Protein AF-0000000085183386 (afdb_homodimer)

Radius of gyration: 27.74 Å; Cα contacts (8 Å, |Δi|>4): 1658; chains: 2; bounding box: 44×80×67 Å

Nearest PDB structures (foldseek):
  2qcv-assembly1_A  TM=9.409E-01  e=1.076E-29  Halalkalibacterium halodurans C-125
  2v78-assembly1_A  TM=8.810E-01  e=8.610E-26  Saccharolobus solfataricus
  3ljs-assembly2_B  TM=8.536E-01  e=3.092E-22  Xylella fastidiosa Temecula1
  1vm7-assembly1_B  TM=7.929E-01  e=1.536E-21  Thermotoga maritima MSB8
  3ljs-assembly2_A  TM=7.536E-01  e=2.976E-19  Xylella fastidiosa Temecula1

Secondary structure (DSSP, 8-state):
---GGGGGG-EEEEES--EEEEEESSTT--GGG-SEEEEEEE-HHHHHHHHHHHTT-EEEEEEEEESSHHHHHHHHHHHHHT-EEEEEEEE-TT-B-EEEEE-S-STT--EEEE-TTBGGGG--HHHHHTS--TT-SEEEEEGGGGSSTTHHHHHHHHHHHHHHTTPPEEEE----GGG-S-HHHHHHHHHHHHHH-SEEEEEHHHHHHHHTSGGGHHHHHHHHHHTT-SEEEEE-GGG-EEEEETTEEEEE-------S-STTHHHHHHHHHHHHHHTT--HHHHHHHHHHHHHHHTTSSSSGGGPPPHHHHHHHHHH--S--/---GGGGGG-EEEEES--EEEEEESSTT--GGG-SEEEEEEE-HHHHHHHHHHHTT-EEEEEEEEESSHHHHHHHHHHHHHT-EEEEEEEE-TT-B-EEEEE-S-STT--EEEE-TTBGGGG--HHHHHTS--TT-SEEEEEGGGGSSTTHHHHHHHHHHHHHHTTPPEEEE----GGG-S-HHHHHHHHHHHHHH-SEEEEEHHHHHHHHTSGGGHHHHHHHHHHTT-SEEEEE-GGG-EEEEETTEEEEE-------S-STTHHHHHHHHHHHHHHTT--HHHHHHHHHHHHHHHTTSSSSGGGPPPHHHHHHHHHH--S--

Foldseek 3Di:
DQDLLLLLLQEEEEEWAKFKEWEAPPAPDDPVPGPDIDIAIDTLRLLLQLLSLLAPGAYEYAFEAAPDPRSVVRVVRCVVSRYHDVLYYHDYDPAHGKYKYWHQADVVTDIDIDDVNHRRQVRALVSLVPDDLQSGSAYEYELLLCQHPPSVVNVVSNLVVNVVNSHAYAYEDNDDCVSHPDLVVSLVSSLVSLLSGQEYEDELCSLCSVVVHSVCSVVSQQVSQVSPHAWYWYQHPQQATWIQGPVGIDGAGAADADFRAQPQLSSLLSSQLSSCVSNVDPNVVSNHLSRLQSRQQRRDPDHSVSGHHSVRSVVSCVVPVGHD/DQDLLLLLLLEEEEEWAKFKEWEAPPAPDDPVPGPDIDIAIDTLRLLLQLLSVLAPGAYEYAFEAAPDPRSVVRVVRCVVSRYHDPLYYHDYDPAHGKYKYWHQADVVTDIDIDDVNHRRQVRALVSLVPDDLQSGSAYEYELLLCQHPPSVVNVVSNLVVNVVNSHAYAYEDNDDCVSHPDLVVSLVSSLVSLLSGQEYEDELCSLCSVVVHSVCSVVSQQVSQVSPHAWYWYQHPQQATWIQGPVGIDGAGAADADFRAQPQLSSNLSSQLSSCVSNVDPNVVSNHLSRLQSRQQRRDPDHSVSGHHSVVSVVSCVVPVGHD

Sequence (648 aa):
MTDLTRLAGKSFLIVGRAGMDLYPDPPGSRTEEARAMTVCLGGSSANIGVALVKQGCTAALVTRVADDAIGRYCLNELDRYGIDRSHVTPLGGEARNSLAIVETRIEDHQSVIYRNGAADFGMTVADVEGVDYAPYSALISTGTVFAAEPSRSAAFRAFDLARNAGLPLIFDIDYRPYSWPSAEVAAKVYSRAGAMCDIIVGNDVEFGFMAGDYDKGLDKARELVAGGARIAVYKMGEKGAVTITPDGEFQTGIYPTQALKPTGAGDSFMGGFIAALAEGRPVRDAVLRGSASAAMVVARVGCAPAMPTTGELDAFLAERPDPDMTDLTRLAGKSFLIVGRAGMDLYPDPPGSRTEEARAMTVCLGGSSANIGVALVKQGCTAALVTRVADDAIGRYCLNELDRYGIDRSHVTPLGGEARNSLAIVETRIEDHQSVIYRNGAADFGMTVADVEGVDYAPYSALISTGTVFAAEPSRSAAFRAFDLARNAGLPLIFDIDYRPYSWPSAEVAAKVYSRAGAMCDIIVGNDVEFGFMAGDYDKGLDKARELVAGGARIAVYKMGEKGAVTITPDGEFQTGIYPTQALKPTGAGDSFMGGFIAALAEGRPVRDAVLRGSASAAMVVARVGCAPAMPTTGELDAFLAERPDPD

Solvent-accessible surface area (backbone atoms only — not comparable to full-atom values): 30836 Å² total; per-residue (Å²): 129,84,54,70,73,44,28,55,67,38,23,36,37,30,36,33,37,56,17,44,29,32,25,25,46,61,77,60,34,52,62,43,71,42,51,27,29,38,43,45,57,23,38,64,37,42,27,24,38,38,16,24,31,41,47,74,32,44,28,31,41,40,32,24,28,9,64,47,53,64,23,46,21,39,52,48,47,32,54,73,60,61,34,43,53,88,52,47,42,69,35,67,84,87,33,36,45,33,35,33,47,36,35,37,29,64,81,87,55,52,71,49,71,48,51,74,63,21,15,37,37,64,25,35,51,68,62,49,67,69,56,79,58,69,82,39,18,28,39,37,36,40,38,63,39,55,44,36,78,46,10,25,61,12,50,54,49,38,51,52,53,31,47,74,58,63,26,35,33,32,36,36,46,63,78,56,74,90,57,40,96,41,71,67,58,46,22,56,52,50,40,54,54,53,64,69,19,34,32,40,40,37,38,44,64,51,30,0,44,45,52,76,32,65,89,37,10,68,58,38,46,50,46,37,30,74,69,64,16,54,35,24,40,41,28,50,70,90,73,11,32,42,38,36,36,83,90,46,69,52,75,45,46,35,46,89,61,76,63,31,21,80,57,44,26,68,29,25,19,50,12,32,21,52,44,30,45,22,71,66,45,56,70,69,57,10,50,50,42,5,36,45,34,16,34,50,15,11,48,37,73,59,42,40,82,24,45,53,36,52,68,58,49,52,54,52,42,70,76,45,80,66,56,94,130,82,53,70,72,45,29,55,68,38,24,34,39,30,37,34,38,56,16,42,28,32,25,26,45,62,78,59,34,50,60,44,69,43,50,27,27,40,42,45,56,22,36,64,36,43,27,25,40,39,18,23,30,42,49,74,33,45,27,32,41,39,31,24,30,10,64,49,52,65,23,48,21,39,52,48,47,32,55,72,58,60,35,43,53,89,51,49,41,70,34,66,83,89,33,36,44,33,37,32,45,36,35,37,29,64,82,86,56,51,73,50,72,48,52,74,62,21,14,36,36,65,24,37,52,66,64,46,67,69,54,78,57,70,82,38,18,28,41,37,36,41,38,62,39,56,44,37,78,47,10,25,62,13,51,55,49,37,51,52,54,32,48,74,58,64,27,36,32,33,36,37,45,62,78,55,74,91,56,39,94,40,70,67,59,47,22,53,51,49,39,54,54,52,65,69,20,33,33,40,41,37,38,45,64,50,31,0,44,46,52,76,33,64,88,38,10,68,59,38,45,51,46,37,30,74,67,65,17,54,36,25,39,42,29,50,71,91,72,12,31,42,36,37,36,83,89,46,68,52,75,46,45,32,45,90,62,75,63,31,22,80,56,42,25,68,29,26,20,49,11,33,22,52,44,31,46,22,71,66,45,56,68,69,58,9,51,50,41,5,37,45,34,16,35,50,16,12,48,38,73,59,41,39,81,24,45,51,36,52,67,56,49,52,53,52,42,70,76,45,80,66,57,94

Structure (mmCIF, N/CA/C/O backbone):
data_AF-0000000085183386-model_v1
#
loop_
_entity.id
_entity.type
_entity.pdbx_description
1 polymer 5-dehydro-2-deoxygluconokinase
#
loop_
_atom_site.group_PDB
_atom_site.id
_atom_site.type_symbol
_atom_site.label_atom_id
_atom_site.label_alt_id
_atom_site.label_comp_id
_atom_site.label_asym_id
_atom_site.label_entity_id
_atom_site.label_seq_id
_atom_site.pdbx_PDB_ins_code
_atom_site.Cartn_x
_atom_site.Cartn_y
_atom_site.Cartn_z
_atom_site.occupancy
_atom_site.B_iso_or_equiv
_atom_site.auth_seq_id
_atom_site.auth_comp_id
_atom_site.auth_asym_id
_atom_site.auth_atom_id
_atom_site.pdbx_PDB_model_num
ATOM 1 N N . MET A 1 1 ? 7.754 42.312 8.43 1 58.97 1 MET A N 1
ATOM 2 C CA . MET A 1 1 ? 7.348 41.25 9.336 1 58.97 1 MET A CA 1
ATOM 3 C C . MET A 1 1 ? 5.949 40.75 8.992 1 58.97 1 MET A C 1
ATOM 5 O O . MET A 1 1 ? 5.051 41.531 8.719 1 58.97 1 MET A O 1
ATOM 9 N N . THR A 1 2 ? 5.883 39.375 8.727 1 74.75 2 THR A N 1
ATOM 10 C CA . THR A 1 2 ? 4.605 38.844 8.258 1 74.75 2 THR A CA 1
ATOM 11 C C . THR A 1 2 ? 3.502 39.094 9.273 1 74.75 2 THR A C 1
ATOM 13 O O . THR A 1 2 ? 3.729 39 10.484 1 74.75 2 THR A O 1
ATOM 16 N N . ASP A 1 3 ? 2.422 39.625 8.906 1 86.5 3 ASP A N 1
ATOM 17 C CA . ASP A 1 3 ? 1.231 39.938 9.68 1 86.5 3 ASP A CA 1
ATOM 18 C C . ASP A 1 3 ? 0.386 38.688 9.945 1 86.5 3 ASP A C 1
ATOM 20 O O . ASP A 1 3 ? -0.281 38.188 9.047 1 86.5 3 ASP A O 1
ATOM 24 N N . LEU A 1 4 ? 0.362 38.25 11.195 1 95.31 4 LEU A N 1
ATOM 25 C CA . LEU A 1 4 ? -0.398 37.031 11.531 1 95.31 4 LEU A CA 1
ATOM 26 C C . LEU A 1 4 ? -1.881 37.375 11.68 1 95.31 4 LEU A C 1
ATOM 28 O O . LEU A 1 4 ? -2.709 36.469 11.781 1 95.31 4 LEU A O 1
ATOM 32 N N . THR A 1 5 ? -2.23 38.656 11.648 1 94.88 5 THR A N 1
ATOM 33 C CA . THR A 1 5 ? -3.635 39.062 11.727 1 94.88 5 THR A CA 1
ATOM 34 C C . THR A 1 5 ? -4.414 38.5 10.539 1 94.88 5 THR A C 1
ATOM 36 O O . THR A 1 5 ? -5.637 38.375 10.602 1 94.88 5 THR A O 1
ATOM 39 N N . ARG A 1 6 ? -3.684 38.219 9.461 1 97.06 6 ARG A N 1
ATOM 40 C CA . ARG A 1 6 ? -4.309 37.688 8.258 1 97.06 6 ARG A CA 1
ATOM 41 C C . ARG A 1 6 ? -4.949 36.344 8.539 1 97.06 6 ARG A C 1
ATOM 43 O O . ARG A 1 6 ? -5.863 35.906 7.828 1 97.06 6 ARG A O 1
ATOM 50 N N . LEU A 1 7 ? -4.531 35.656 9.578 1 98.38 7 LEU A N 1
ATOM 51 C CA . LEU A 1 7 ? -5.078 34.344 9.93 1 98.38 7 LEU A CA 1
ATOM 52 C C . LEU A 1 7 ? -6.57 34.438 10.234 1 98.38 7 LEU A C 1
ATOM 54 O O . LEU A 1 7 ? -7.293 33.438 10.141 1 98.38 7 LEU A O 1
ATOM 58 N N . ALA A 1 8 ? -7.023 35.594 10.578 1 98.19 8 ALA A N 1
ATOM 59 C CA . ALA A 1 8 ? -8.406 35.812 10.992 1 98.19 8 ALA A CA 1
ATOM 60 C C . ALA A 1 8 ? -9.375 35.5 9.852 1 98.19 8 ALA A C 1
ATOM 62 O O . ALA A 1 8 ? -10.57 35.312 10.078 1 98.19 8 ALA A O 1
ATOM 63 N N . GLY A 1 9 ? -8.836 35.438 8.578 1 98.19 9 GLY A N 1
ATOM 64 C CA . GLY A 1 9 ? -9.656 35.062 7.434 1 98.19 9 GLY A CA 1
ATOM 65 C C . GLY A 1 9 ? -10.078 33.625 7.438 1 98.19 9 GLY A C 1
ATOM 66 O O . GLY A 1 9 ? -11.023 33.25 6.742 1 98.19 9 GLY A O 1
ATOM 67 N N . LYS A 1 10 ? -9.406 32.75 8.148 1 98.69 10 LYS A N 1
ATOM 68 C CA . LYS A 1 10 ? -9.758 31.375 8.438 1 98.69 10 LYS A CA 1
ATOM 69 C C . LYS A 1 10 ? -9.828 30.547 7.16 1 98.69 10 LYS A C 1
ATOM 71 O O . LYS A 1 10 ? -10.641 29.625 7.051 1 98.69 10 LYS A O 1
ATOM 76 N N . SER A 1 11 ? -9.094 30.922 6.141 1 98.75 11 SER A N 1
ATOM 77 C CA . SER A 1 11 ? -8.984 30.172 4.887 1 98.75 11 SER A CA 1
ATOM 78 C C . SER A 1 11 ? -7.543 29.781 4.605 1 98.75 11 SER A C 1
ATOM 80 O O . SER A 1 11 ? -6.688 30.625 4.383 1 98.75 11 SER A O 1
ATOM 82 N N . PHE A 1 12 ? -7.309 28.5 4.582 1 98.94 12 PHE A N 1
ATOM 83 C CA . PHE A 1 12 ? -5.918 28.062 4.582 1 98.94 12 PHE A CA 1
ATOM 84 C C . PHE A 1 12 ? -5.609 27.234 3.346 1 98.94 12 PHE A C 1
ATOM 86 O O . PHE A 1 12 ? -6.398 26.359 2.961 1 98.94 12 PHE A O 1
ATOM 93 N N . LEU A 1 13 ? -4.523 27.531 2.688 1 98.88 13 LEU A N 1
ATOM 94 C CA . LEU A 1 13 ? -3.949 26.703 1.625 1 98.88 13 LEU A CA 1
ATOM 95 C C . LEU A 1 13 ? -2.908 25.734 2.184 1 98.88 13 LEU A C 1
ATOM 97 O O . LEU A 1 13 ? -1.996 26.156 2.904 1 98.88 13 LEU A O 1
ATOM 101 N N . ILE A 1 14 ? -3.121 24.516 1.926 1 98.88 14 ILE A N 1
ATOM 102 C CA . ILE A 1 14 ? -2.225 23.5 2.463 1 98.88 14 ILE A CA 1
ATOM 103 C C . ILE A 1 14 ? -1.514 22.781 1.316 1 98.88 14 ILE A C 1
ATOM 105 O O . ILE A 1 14 ? -2.146 22.391 0.331 1 98.88 14 ILE A O 1
ATOM 109 N N . VAL A 1 15 ? -0.172 22.609 1.403 1 98.56 15 VAL A N 1
ATOM 110 C CA . VAL A 1 15 ? 0.639 21.875 0.429 1 98.56 15 VAL A CA 1
ATOM 111 C C . VAL A 1 15 ? 1.117 20.562 1.031 1 98.56 15 VAL A C 1
ATOM 113 O O . VAL A 1 15 ? 1.728 20.547 2.104 1 98.56 15 VAL A O 1
ATOM 116 N N . GLY A 1 16 ? 0.79 19.531 0.306 1 96.75 16 GLY A N 1
ATOM 117 C CA . GLY A 1 16 ? 1.346 18.297 0.814 1 96.75 16 GLY A CA 1
ATOM 118 C C . GLY A 1 16 ? 0.493 17.078 0.487 1 96.75 16 GLY A C 1
ATOM 119 O O . GLY A 1 16 ? -0.231 17.078 -0.51 1 96.75 16 GLY A O 1
ATOM 120 N N . ARG A 1 17 ? 0.601 16.031 1.237 1 96 17 ARG A N 1
ATOM 121 C CA . ARG A 1 17 ? 0.151 14.711 0.804 1 96 17 ARG A CA 1
ATOM 122 C C . ARG A 1 17 ? -1.237 14.398 1.353 1 96 17 ARG A C 1
ATOM 124 O O . ARG A 1 17 ? -1.577 14.805 2.465 1 96 17 ARG A O 1
ATOM 131 N N . ALA A 1 18 ? -2.049 13.773 0.562 1 98 18 ALA A N 1
ATOM 132 C CA . ALA A 1 18 ? -3.225 12.984 0.919 1 98 18 ALA A CA 1
ATOM 133 C C . ALA A 1 18 ? -3.021 11.508 0.579 1 98 18 ALA A C 1
ATOM 135 O O . ALA A 1 18 ? -2.375 11.18 -0.418 1 98 18 ALA A O 1
ATOM 136 N N . GLY A 1 19 ? -3.441 10.719 1.413 1 98.12 19 GLY A N 1
ATOM 137 C CA . GLY A 1 19 ? -3.283 9.297 1.179 1 98.12 19 GLY A CA 1
ATOM 138 C C . GLY A 1 19 ? -4.395 8.461 1.79 1 98.12 19 GLY A C 1
ATOM 139 O O . GLY A 1 19 ? -5.461 8.984 2.113 1 98.12 19 GLY A O 1
ATOM 140 N N . MET A 1 20 ? -4.238 7.207 1.787 1 98.62 20 MET A N 1
ATOM 141 C CA . MET A 1 20 ? -5.16 6.238 2.367 1 98.62 20 MET A CA 1
ATOM 142 C C . MET A 1 20 ? -4.539 5.547 3.576 1 98.62 20 MET A C 1
ATOM 144 O O . MET A 1 20 ? -3.424 5.027 3.494 1 98.62 20 MET A O 1
ATOM 148 N N . ASP A 1 21 ? -5.176 5.641 4.664 1 98.5 21 ASP A N 1
ATOM 149 C CA . ASP A 1 21 ? -4.73 4.973 5.887 1 98.5 21 ASP A CA 1
ATOM 150 C C . ASP A 1 21 ? -5.594 3.752 6.191 1 98.5 21 ASP A C 1
ATOM 152 O O . ASP A 1 21 ? -6.82 3.812 6.105 1 98.5 21 ASP A O 1
ATOM 156 N N . LEU A 1 22 ? -4.93 2.684 6.508 1 98.81 22 LEU A N 1
ATOM 157 C CA . LEU A 1 22 ? -5.594 1.452 6.918 1 98.81 22 LEU A CA 1
ATOM 158 C C . LEU A 1 22 ? -5.18 1.05 8.328 1 98.81 22 LEU A C 1
ATOM 160 O O . LEU A 1 22 ? -4.004 1.154 8.688 1 98.81 22 LEU A O 1
ATOM 164 N N . TYR A 1 23 ? -6.133 0.645 9.117 1 98.44 23 TYR A N 1
ATOM 165 C CA . TYR A 1 23 ? -5.918 0.219 10.492 1 98.44 23 TYR A CA 1
ATOM 166 C C . TYR A 1 23 ? -6.465 -1.186 10.727 1 98.44 23 TYR A C 1
ATOM 168 O O . TYR A 1 23 ? -7.652 -1.438 10.516 1 98.44 23 TYR A O 1
ATOM 176 N N . PRO A 1 24 ? -5.559 -2.096 11.188 1 98.5 24 PRO A N 1
ATOM 177 C CA . PRO A 1 24 ? -6.121 -3.402 11.539 1 98.5 24 PRO A CA 1
ATOM 178 C C . PRO A 1 24 ? -7.34 -3.293 12.453 1 98.5 24 PRO A C 1
ATOM 180 O O . PRO A 1 24 ? -7.363 -2.457 13.359 1 98.5 24 PRO A O 1
ATOM 183 N N . ASP A 1 25 ? -8.312 -4.051 12.203 1 97.94 25 ASP A N 1
ATOM 184 C CA . ASP A 1 25 ? -9.57 -4.055 12.938 1 97.94 25 ASP A CA 1
ATOM 185 C C . ASP A 1 25 ? -9.836 -5.418 13.578 1 97.94 25 ASP A C 1
ATOM 187 O O . ASP A 1 25 ? -9.656 -6.453 12.93 1 97.94 25 ASP A O 1
ATOM 191 N N . PRO A 1 26 ? -10.312 -5.566 14.844 1 97.06 26 PRO A N 1
ATOM 192 C CA . PRO A 1 26 ? -10.633 -4.461 15.75 1 97.06 26 PRO A CA 1
ATOM 193 C C . PRO A 1 26 ? -9.398 -3.721 16.25 1 97.06 26 PRO A C 1
ATOM 195 O O . PRO A 1 26 ? -8.273 -4.223 16.109 1 97.06 26 PRO A O 1
ATOM 198 N N . PRO A 1 27 ? -9.617 -2.42 16.766 1 95.81 27 PRO A N 1
ATOM 199 C CA . PRO A 1 27 ? -8.492 -1.729 17.391 1 95.81 27 PRO A CA 1
ATOM 200 C C . PRO A 1 27 ? -7.719 -2.617 18.359 1 95.81 27 PRO A C 1
ATOM 202 O O . PRO A 1 27 ? -8.32 -3.416 19.078 1 95.81 27 PRO A O 1
ATOM 205 N N . GLY A 1 28 ? -6.438 -2.432 18.391 1 96.06 28 GLY A N 1
ATOM 206 C CA . GLY A 1 28 ? -5.598 -3.279 19.219 1 96.06 28 GLY A CA 1
ATOM 207 C C . GLY A 1 28 ? -4.988 -4.441 18.453 1 96.06 28 GLY A C 1
ATOM 208 O O . GLY A 1 28 ? -4.043 -5.074 18.938 1 96.06 28 GLY A O 1
ATOM 209 N N . SER A 1 29 ? -5.438 -4.766 17.266 1 96.88 29 SER A N 1
ATOM 210 C CA . SER A 1 29 ? -4.93 -5.859 16.438 1 96.88 29 SER A CA 1
ATOM 211 C C . SER A 1 29 ? -3.57 -5.52 15.836 1 96.88 29 SER A C 1
ATOM 213 O O . SER A 1 29 ? -3.314 -4.363 15.484 1 96.88 29 SER A O 1
ATOM 215 N N . ARG A 1 30 ? -2.725 -6.582 15.766 1 98.06 30 ARG A N 1
ATOM 216 C CA . ARG A 1 30 ? -1.434 -6.445 15.102 1 98.06 30 ARG A CA 1
ATOM 217 C C . ARG A 1 30 ? -1.578 -6.598 13.594 1 98.06 30 ARG A C 1
ATOM 219 O O . ARG A 1 30 ? -2.373 -7.414 13.117 1 98.06 30 ARG A O 1
ATOM 226 N N . THR A 1 31 ? -0.789 -5.828 12.844 1 98.62 31 THR A N 1
ATOM 227 C CA . THR A 1 31 ? -0.767 -5.941 11.391 1 98.62 31 THR A CA 1
ATOM 228 C C . THR A 1 31 ? -0.44 -7.367 10.961 1 98.62 31 THR A C 1
ATOM 230 O O . THR A 1 31 ? -1.062 -7.902 10.039 1 98.62 31 THR A O 1
ATOM 233 N N . GLU A 1 32 ? 0.486 -8.039 11.617 1 98.38 32 GLU A N 1
ATOM 234 C CA . GLU A 1 32 ? 0.98 -9.344 11.211 1 98.38 32 GLU A CA 1
ATOM 235 C C . GLU A 1 32 ? -0.082 -10.422 11.406 1 98.38 32 GLU A C 1
ATOM 237 O O . GLU A 1 32 ? 0.093 -11.562 10.969 1 98.38 32 GLU A O 1
ATOM 242 N N . GLU A 1 33 ? -1.251 -10.062 11.992 1 97.94 33 GLU A N 1
ATOM 243 C CA . GLU A 1 33 ? -2.346 -11 12.227 1 97.94 33 GLU A CA 1
ATOM 244 C C . GLU A 1 33 ? -3.65 -10.484 11.633 1 97.94 33 GLU A C 1
ATOM 246 O O . GLU A 1 33 ? -4.719 -11.047 11.883 1 97.94 33 GLU A O 1
ATOM 251 N N . ALA A 1 34 ? -3.633 -9.453 10.898 1 98.25 34 ALA A N 1
ATOM 252 C CA . ALA A 1 34 ? -4.82 -8.711 10.484 1 98.25 34 ALA A CA 1
ATOM 253 C C . ALA A 1 34 ? -5.695 -9.555 9.562 1 98.25 34 ALA A C 1
ATOM 255 O O . ALA A 1 34 ? -5.188 -10.266 8.695 1 98.25 34 ALA A O 1
ATOM 256 N N . ARG A 1 35 ? -7.012 -9.508 9.734 1 98.12 35 ARG A N 1
ATOM 257 C CA . ARG A 1 35 ? -8 -10.133 8.859 1 98.12 35 ARG A CA 1
ATOM 258 C C . ARG A 1 35 ? -8.922 -9.094 8.242 1 98.12 35 ARG A C 1
ATOM 260 O O . ARG A 1 35 ? -9.578 -9.352 7.23 1 98.12 35 ARG A O 1
ATOM 267 N N . ALA A 1 36 ? -9 -7.992 8.891 1 98.5 36 ALA A N 1
ATOM 268 C CA . ALA A 1 36 ? -9.812 -6.859 8.453 1 98.5 36 ALA A CA 1
ATOM 269 C C . ALA A 1 36 ? -9.125 -5.535 8.781 1 98.5 36 ALA A C 1
ATOM 271 O O . ALA A 1 36 ? -8.281 -5.473 9.68 1 98.5 36 ALA A O 1
ATOM 272 N N . MET A 1 37 ? -9.492 -4.523 8.039 1 98.5 37 MET A N 1
ATOM 273 C CA . MET A 1 37 ? -8.961 -3.186 8.266 1 98.5 37 MET A CA 1
ATOM 274 C C . MET A 1 37 ? -10.062 -2.135 8.18 1 98.5 37 MET A C 1
ATOM 276 O O . MET A 1 37 ? -11.008 -2.287 7.402 1 98.5 37 MET A O 1
ATOM 280 N N . THR A 1 38 ? -9.922 -1.043 8.945 1 98.38 38 THR A N 1
ATOM 281 C CA . THR A 1 38 ? -10.672 0.192 8.742 1 98.38 38 THR A CA 1
ATOM 282 C C . THR A 1 38 ? -9.906 1.143 7.828 1 98.38 38 THR A C 1
ATOM 284 O O . THR A 1 38 ? -8.68 1.251 7.914 1 98.38 38 THR A O 1
ATOM 287 N N . VAL A 1 39 ? -10.664 1.824 6.953 1 98.62 39 VAL A N 1
ATOM 288 C CA . VAL A 1 39 ? -10.039 2.693 5.961 1 98.62 39 VAL A CA 1
ATOM 289 C C . VAL A 1 39 ? -10.445 4.145 6.219 1 98.62 39 VAL A C 1
ATOM 291 O O . VAL A 1 39 ? -11.609 4.434 6.492 1 98.62 39 VAL A O 1
ATOM 294 N N . CYS A 1 40 ? -9.492 5.035 6.16 1 98.38 40 CYS A N 1
ATOM 295 C CA . CYS A 1 40 ? -9.812 6.457 6.25 1 98.38 40 CYS A CA 1
ATOM 296 C C . CYS A 1 40 ? -8.797 7.289 5.473 1 98.38 40 CYS A C 1
ATOM 298 O O . CYS A 1 40 ? -7.824 6.754 4.945 1 98.38 40 CYS A O 1
ATOM 300 N N . LEU A 1 41 ? -9.133 8.539 5.328 1 98.62 41 LEU A N 1
ATOM 301 C CA . LEU A 1 41 ? -8.219 9.5 4.727 1 98.62 41 LEU A CA 1
ATOM 302 C C . LEU A 1 41 ? -6.949 9.641 5.562 1 98.62 41 LEU A C 1
ATOM 304 O O . LEU A 1 41 ? -7.008 9.625 6.793 1 98.62 41 LEU A O 1
ATOM 308 N N . GLY A 1 42 ? -5.824 9.688 4.855 1 97.81 42 GLY A N 1
ATOM 309 C CA . GLY A 1 42 ? -4.555 9.93 5.523 1 97.81 42 GLY A CA 1
ATOM 310 C C . GLY A 1 42 ? -3.725 11.008 4.863 1 97.81 42 GLY A C 1
ATOM 311 O O . GLY A 1 42 ? -4.207 11.711 3.971 1 97.81 42 GLY A O 1
ATOM 312 N N . GLY A 1 43 ? -2.416 11.062 5.328 1 96.5 43 GLY A N 1
ATOM 313 C CA . GLY A 1 43 ? -1.545 12.148 4.906 1 96.5 43 GLY A CA 1
ATOM 314 C C . GLY A 1 43 ? -1.586 13.344 5.84 1 96.5 43 GLY A C 1
ATOM 315 O O . GLY A 1 43 ? -2.658 13.875 6.129 1 96.5 43 GLY A O 1
ATOM 316 N N . SER A 1 44 ? -0.424 13.75 6.195 1 96.62 44 SER A N 1
ATOM 317 C CA . SER A 1 44 ? -0.335 14.805 7.199 1 96.62 44 SER A CA 1
ATOM 318 C C . SER A 1 44 ? -1.073 16.062 6.75 1 96.62 44 SER A C 1
ATOM 320 O O . SER A 1 44 ? -1.844 16.641 7.516 1 96.62 44 SER A O 1
ATOM 322 N N . SER A 1 45 ? -0.895 16.484 5.523 1 98.31 45 SER A N 1
ATOM 323 C CA . SER A 1 45 ? -1.517 17.703 5.023 1 98.31 45 SER A CA 1
ATOM 324 C C . SER A 1 45 ? -3.033 17.578 4.961 1 98.31 45 SER A C 1
ATOM 326 O O . SER A 1 45 ? -3.762 18.5 5.328 1 98.31 45 SER A O 1
ATOM 328 N N . ALA A 1 46 ? -3.479 16.438 4.477 1 98.62 46 ALA A N 1
ATOM 329 C CA . ALA A 1 46 ? -4.918 16.203 4.449 1 98.62 46 ALA A CA 1
ATOM 330 C C . ALA A 1 46 ? -5.496 16.156 5.859 1 98.62 46 ALA A C 1
ATOM 332 O O . ALA A 1 46 ? -6.574 16.703 6.113 1 98.62 46 ALA A O 1
ATOM 333 N N . ASN A 1 47 ? -4.832 15.516 6.789 1 98.56 47 ASN A N 1
ATOM 334 C CA . ASN A 1 47 ? -5.254 15.469 8.18 1 98.56 47 ASN A CA 1
ATOM 335 C C . ASN A 1 47 ? -5.355 16.875 8.781 1 98.56 47 ASN A C 1
ATOM 337 O O . ASN A 1 47 ? -6.309 17.188 9.5 1 98.56 47 ASN A O 1
ATOM 341 N N . ILE A 1 48 ? -4.359 17.688 8.492 1 98.75 48 ILE A N 1
ATOM 342 C CA . ILE A 1 48 ? -4.379 19.062 8.969 1 98.75 48 ILE A CA 1
ATOM 343 C C . ILE A 1 48 ? -5.586 19.797 8.391 1 98.75 48 ILE A C 1
ATOM 345 O O . ILE A 1 48 ? -6.266 20.547 9.102 1 98.75 48 ILE A O 1
ATOM 349 N N . GLY A 1 49 ? -5.836 19.547 7.094 1 98.88 49 GLY A N 1
ATOM 350 C CA . GLY A 1 49 ? -7.023 20.125 6.48 1 98.88 49 GLY A CA 1
ATOM 351 C C . GLY A 1 49 ? -8.312 19.719 7.18 1 98.88 49 GLY A C 1
ATOM 352 O O . GLY A 1 49 ? -9.164 20.562 7.457 1 98.88 49 GLY A O 1
ATOM 353 N N . VAL A 1 50 ? -8.438 18.469 7.508 1 98.88 50 VAL A N 1
ATOM 354 C CA . VAL A 1 50 ? -9.617 17.969 8.195 1 98.88 50 VAL A CA 1
ATOM 355 C C . VAL A 1 50 ? -9.734 18.641 9.57 1 98.88 50 VAL A C 1
ATOM 357 O O . VAL A 1 50 ? -10.828 19.062 9.969 1 98.88 50 VAL A O 1
ATOM 360 N N . ALA A 1 51 ? -8.625 18.719 10.273 1 98.81 51 ALA A N 1
ATOM 361 C CA . ALA A 1 51 ? -8.617 19.344 11.594 1 98.81 51 ALA A CA 1
ATOM 362 C C . ALA A 1 51 ? -9.086 20.797 11.523 1 98.81 51 ALA A C 1
ATOM 364 O O . ALA A 1 51 ? -9.898 21.219 12.352 1 98.81 51 ALA A O 1
ATOM 365 N N . LEU A 1 52 ? -8.625 21.531 10.523 1 98.88 52 LEU A N 1
ATOM 366 C CA . LEU A 1 52 ? -8.984 22.938 10.352 1 98.88 52 LEU A CA 1
ATOM 367 C C . LEU A 1 52 ? -10.469 23.062 10.023 1 98.88 52 LEU A C 1
ATOM 369 O O . LEU A 1 52 ? -11.172 23.891 10.633 1 98.88 52 LEU A O 1
ATOM 373 N N . VAL A 1 53 ? -10.938 22.25 9.094 1 98.81 53 VAL A N 1
ATOM 374 C CA . VAL A 1 53 ? -12.328 22.328 8.656 1 98.81 53 VAL A CA 1
ATOM 375 C C . VAL A 1 53 ? -13.258 21.984 9.82 1 98.81 53 VAL A C 1
ATOM 377 O O . VAL A 1 53 ? -14.258 22.672 10.047 1 98.81 53 VAL A O 1
ATOM 380 N N . LYS A 1 54 ? -12.914 21 10.609 1 98.69 54 LYS A N 1
ATOM 381 C CA . LYS A 1 54 ? -13.742 20.594 11.742 1 98.69 54 LYS A CA 1
ATOM 382 C C . LYS A 1 54 ? -13.734 21.656 12.836 1 98.69 54 LYS A C 1
ATOM 384 O O . LYS A 1 54 ? -14.594 21.656 13.719 1 98.69 54 LYS A O 1
ATOM 389 N N . GLN A 1 55 ? -12.773 22.547 12.797 1 98.38 55 GLN A N 1
ATOM 390 C CA . GLN A 1 55 ? -12.688 23.641 13.758 1 98.38 55 GLN A CA 1
ATOM 391 C C . GLN A 1 55 ? -13.258 24.938 13.164 1 98.38 55 GLN A C 1
ATOM 393 O O . GLN A 1 55 ? -12.969 26.031 13.656 1 98.38 55 GLN A O 1
ATOM 398 N N . GLY A 1 56 ? -13.938 24.859 12.062 1 98 56 GLY A N 1
ATOM 399 C CA . GLY A 1 56 ? -14.703 25.984 11.547 1 98 56 GLY A CA 1
ATOM 400 C C . GLY A 1 56 ? -13.945 26.781 10.508 1 98 56 GLY A C 1
ATOM 401 O O . GLY A 1 56 ? -14.391 27.859 10.086 1 98 56 GLY A O 1
ATOM 402 N N . CYS A 1 57 ? -12.812 26.359 10.039 1 98.75 57 CYS A N 1
ATOM 403 C CA . CYS A 1 57 ? -12.039 27.016 8.984 1 98.75 57 CYS A CA 1
ATOM 404 C C . CYS A 1 57 ? -12.344 26.406 7.625 1 98.75 57 CYS A C 1
ATOM 406 O O . CYS A 1 57 ? -13.117 25.438 7.531 1 98.75 57 CYS A O 1
ATOM 408 N N . THR A 1 58 ? -11.859 27.062 6.594 1 98.81 58 THR A N 1
ATOM 409 C CA . THR A 1 58 ? -11.859 26.469 5.262 1 98.81 58 THR A CA 1
ATOM 410 C C . THR A 1 58 ? -10.438 26.109 4.828 1 98.81 58 THR A C 1
ATOM 412 O O . THR A 1 58 ? -9.469 26.719 5.293 1 98.81 58 THR A O 1
ATOM 415 N N . ALA A 1 59 ? -10.336 25.078 4.047 1 98.88 59 ALA A N 1
ATOM 416 C CA . ALA A 1 59 ? -9.016 24.625 3.613 1 98.88 59 ALA A CA 1
ATOM 417 C C . ALA A 1 59 ? -9.047 24.172 2.154 1 98.88 59 ALA A C 1
ATOM 419 O O . ALA A 1 59 ? -10.062 23.672 1.673 1 98.88 59 ALA A O 1
ATOM 420 N N . ALA A 1 60 ? -7.988 24.391 1.487 1 98.88 60 ALA A N 1
ATOM 421 C CA . ALA A 1 60 ? -7.711 23.859 0.158 1 98.88 60 ALA A CA 1
ATOM 422 C C . ALA A 1 60 ? -6.383 23.109 0.134 1 98.88 60 ALA A C 1
ATOM 424 O O . ALA A 1 60 ? -5.426 23.516 0.798 1 98.88 60 ALA A O 1
ATOM 425 N N . LEU A 1 61 ? -6.352 22.031 -0.629 1 98.88 61 LEU A N 1
ATOM 426 C CA . LEU A 1 61 ? -5.137 21.234 -0.732 1 98.88 61 LEU A CA 1
ATOM 427 C C . LEU A 1 61 ? -4.516 21.375 -2.119 1 98.88 61 LEU A C 1
ATOM 429 O O . LEU A 1 61 ? -5.227 21.344 -3.127 1 98.88 61 LEU A O 1
ATOM 433 N N . VAL A 1 62 ? -3.219 21.609 -2.15 1 98.75 62 VAL A N 1
ATOM 434 C CA . VAL A 1 62 ? -2.434 21.562 -3.381 1 98.75 62 VAL A CA 1
ATOM 435 C C . VAL A 1 62 ? -1.526 20.344 -3.373 1 98.75 62 VAL A C 1
ATOM 437 O O . VAL A 1 62 ? -0.639 20.219 -2.523 1 98.75 62 VAL A O 1
ATOM 440 N N . THR A 1 63 ? -1.771 19.469 -4.254 1 98.5 63 THR A N 1
ATOM 441 C CA . THR A 1 63 ? -0.971 18.25 -4.332 1 98.5 63 THR A CA 1
ATOM 442 C C . THR A 1 63 ? -1.317 17.453 -5.59 1 98.5 63 THR A C 1
ATOM 444 O O . THR A 1 63 ? -2.051 17.938 -6.453 1 98.5 63 THR A O 1
ATOM 447 N N . ARG A 1 64 ? -0.627 16.375 -5.809 1 98.56 64 ARG A N 1
ATOM 448 C CA . ARG A 1 64 ? -1.01 15.398 -6.824 1 98.56 64 ARG A CA 1
ATOM 449 C C . ARG A 1 64 ? -1.411 14.07 -6.188 1 98.56 64 ARG A C 1
ATOM 451 O O . ARG A 1 64 ? -0.871 13.688 -5.148 1 98.56 64 ARG A O 1
ATOM 458 N N . VAL A 1 65 ? -2.395 13.406 -6.766 1 98.69 65 VAL A N 1
ATOM 459 C CA . VAL A 1 65 ? -2.799 12.047 -6.406 1 98.69 65 VAL A CA 1
ATOM 460 C C . VAL A 1 65 ? -2.646 11.125 -7.617 1 98.69 65 VAL A C 1
ATOM 462 O O . VAL A 1 65 ? -2.529 11.594 -8.75 1 98.69 65 VAL A O 1
ATOM 465 N N . ALA A 1 66 ? -2.561 9.836 -7.359 1 98.06 66 ALA A N 1
ATOM 466 C CA . ALA A 1 66 ? -2.453 8.883 -8.461 1 98.06 66 ALA A CA 1
ATOM 467 C C . ALA A 1 66 ? -3.744 8.836 -9.273 1 98.06 66 ALA A C 1
ATOM 469 O O . ALA A 1 66 ? -4.836 8.984 -8.719 1 98.06 66 ALA A O 1
ATOM 470 N N . ASP A 1 67 ? -3.611 8.68 -10.578 1 97.69 67 ASP A N 1
ATOM 471 C CA . ASP A 1 67 ? -4.77 8.461 -11.438 1 97.69 67 ASP A CA 1
ATOM 472 C C . ASP A 1 67 ? -5.238 7.008 -11.375 1 97.69 67 ASP A C 1
ATOM 474 O O . ASP A 1 67 ? -5.168 6.277 -12.359 1 97.69 67 ASP A O 1
ATOM 478 N N . ASP A 1 68 ? -5.77 6.598 -10.289 1 97.31 68 ASP A N 1
ATOM 479 C CA . ASP A 1 68 ? -6.297 5.262 -10.023 1 97.31 68 ASP A CA 1
ATOM 480 C C . ASP A 1 68 ? -7.367 5.301 -8.938 1 97.31 68 ASP A C 1
ATOM 482 O O . ASP A 1 68 ? -7.809 6.375 -8.523 1 97.31 68 ASP A O 1
ATOM 486 N N . ALA A 1 69 ? -7.848 4.172 -8.5 1 98.31 69 ALA A N 1
ATOM 487 C CA . ALA A 1 69 ? -8.977 4.082 -7.578 1 98.31 69 ALA A CA 1
ATOM 488 C C . ALA A 1 69 ? -8.625 4.684 -6.223 1 98.31 69 ALA A C 1
ATOM 490 O O . ALA A 1 69 ? -9.492 5.227 -5.535 1 98.31 69 ALA A O 1
ATOM 491 N N . ILE A 1 70 ? -7.371 4.613 -5.797 1 98.69 70 ILE A N 1
ATOM 492 C CA . ILE A 1 70 ? -6.969 5.152 -4.5 1 98.69 70 ILE A CA 1
ATOM 493 C C . ILE A 1 70 ? -6.875 6.672 -4.582 1 98.69 70 ILE A C 1
ATOM 495 O O . ILE A 1 70 ? -7.234 7.375 -3.633 1 98.69 70 ILE A O 1
ATOM 499 N N . GLY A 1 71 ? -6.316 7.152 -5.727 1 98.69 71 GLY A N 1
ATOM 500 C CA . GLY A 1 71 ? -6.391 8.586 -5.938 1 98.69 71 GLY A CA 1
ATOM 501 C C . GLY A 1 71 ? -7.809 9.125 -5.859 1 98.69 71 GLY A C 1
ATOM 502 O O . GLY A 1 71 ? -8.055 10.141 -5.203 1 98.69 71 GLY A O 1
ATOM 503 N N . ARG A 1 72 ? -8.75 8.461 -6.516 1 98.69 72 ARG A N 1
ATOM 504 C CA . ARG A 1 72 ? -10.148 8.875 -6.48 1 98.69 72 ARG A CA 1
ATOM 505 C C . ARG A 1 72 ? -10.719 8.758 -5.074 1 98.69 72 ARG A C 1
ATOM 507 O O . ARG A 1 72 ? -11.547 9.57 -4.664 1 98.69 72 ARG A O 1
ATOM 514 N N . TYR A 1 73 ? -10.289 7.727 -4.352 1 98.88 73 TYR A N 1
ATOM 515 C CA . TYR A 1 73 ? -10.672 7.637 -2.949 1 98.88 73 TYR A CA 1
ATOM 516 C C . TYR A 1 73 ? -10.297 8.906 -2.195 1 98.88 73 TYR A C 1
ATOM 518 O O . TYR A 1 73 ? -11.117 9.461 -1.459 1 98.88 73 TYR A O 1
ATOM 526 N N . CYS A 1 74 ? -9.07 9.359 -2.334 1 98.88 74 CYS A N 1
ATOM 527 C CA . CYS A 1 74 ? -8.602 10.555 -1.65 1 98.88 74 CYS A CA 1
ATOM 528 C C . CYS A 1 74 ? -9.438 11.766 -2.035 1 98.88 74 CYS A C 1
ATOM 530 O O . CYS A 1 74 ? -9.812 12.562 -1.175 1 98.88 74 CYS A O 1
ATOM 532 N N . LEU A 1 75 ? -9.711 11.875 -3.318 1 98.81 75 LEU A N 1
ATOM 533 C CA . LEU A 1 75 ? -10.531 12.992 -3.777 1 98.81 75 LEU A CA 1
ATOM 534 C C . LEU A 1 75 ? -11.914 12.953 -3.139 1 98.81 75 LEU A C 1
ATOM 536 O O . LEU A 1 75 ? -12.422 13.977 -2.672 1 98.81 75 LEU A O 1
ATOM 540 N N . ASN A 1 76 ? -12.539 11.773 -3.125 1 98.81 76 ASN A N 1
ATOM 541 C CA . ASN A 1 76 ? -13.852 11.609 -2.502 1 98.81 76 ASN A CA 1
ATOM 542 C C . ASN A 1 76 ? -13.82 11.992 -1.025 1 98.81 76 ASN A C 1
ATOM 544 O O . ASN A 1 76 ? -14.75 12.625 -0.523 1 98.81 76 ASN A O 1
ATOM 548 N N . GLU A 1 77 ? -12.797 11.609 -0.333 1 98.81 77 GLU A N 1
ATOM 549 C CA . GLU A 1 77 ? -12.68 11.914 1.09 1 98.81 77 GLU A CA 1
ATOM 550 C C . GLU A 1 77 ? -12.484 13.406 1.32 1 98.81 77 GLU A C 1
ATOM 552 O O . GLU A 1 77 ? -13.008 13.969 2.281 1 98.81 77 GLU A O 1
ATOM 557 N N . LEU A 1 78 ? -11.641 14.031 0.45 1 98.88 78 LEU A N 1
ATOM 558 C CA . LEU A 1 78 ? -11.5 15.477 0.557 1 98.88 78 LEU A CA 1
ATOM 559 C C . LEU A 1 78 ? -12.844 16.172 0.415 1 98.88 78 LEU A C 1
ATOM 561 O O . LEU A 1 78 ? -13.172 17.078 1.185 1 98.88 78 LEU A O 1
ATOM 565 N N . ASP A 1 79 ? -13.656 15.695 -0.558 1 98.81 79 ASP A N 1
ATOM 566 C CA . ASP A 1 79 ? -15.008 16.219 -0.734 1 98.81 79 ASP A CA 1
ATOM 567 C C . ASP A 1 79 ? -15.852 15.992 0.516 1 98.81 79 ASP A C 1
ATOM 569 O O . ASP A 1 79 ? -16.562 16.891 0.965 1 98.81 79 ASP A O 1
ATOM 573 N N . ARG A 1 80 ? -15.781 14.867 1.039 1 98.5 80 ARG A N 1
ATOM 574 C CA . ARG A 1 80 ? -16.578 14.492 2.207 1 98.5 80 ARG A CA 1
ATOM 575 C C . ARG A 1 80 ? -16.266 15.414 3.387 1 98.5 80 ARG A C 1
ATOM 577 O O . ARG A 1 80 ? -17.172 15.781 4.137 1 98.5 80 ARG A O 1
ATOM 584 N N . TYR A 1 81 ? -15.023 15.797 3.57 1 98.69 81 TYR A N 1
ATOM 585 C CA . TYR A 1 81 ? -14.625 16.609 4.707 1 98.69 81 TYR A CA 1
ATOM 586 C C . TYR A 1 81 ? -14.711 18.094 4.363 1 98.69 81 TYR A C 1
ATOM 588 O O . TYR A 1 81 ? -14.414 18.953 5.199 1 98.69 81 TYR A O 1
ATOM 596 N N . GLY A 1 82 ? -15.016 18.422 3.111 1 98.69 82 GLY A N 1
ATOM 597 C CA . GLY A 1 82 ? -15.195 19.797 2.705 1 98.69 82 GLY A CA 1
ATOM 598 C C . GLY A 1 82 ? -13.883 20.516 2.414 1 98.69 82 GLY A C 1
ATOM 599 O O . GLY A 1 82 ? -13.789 21.734 2.572 1 98.69 82 GLY A O 1
ATOM 600 N N . ILE A 1 83 ? -12.859 19.797 2.082 1 98.88 83 ILE A N 1
ATOM 601 C CA . ILE A 1 83 ? -11.586 20.391 1.688 1 98.88 83 ILE A CA 1
ATOM 602 C C . ILE A 1 83 ? -11.578 20.641 0.182 1 98.88 83 ILE A C 1
ATOM 604 O O . ILE A 1 83 ? -11.828 19.719 -0.609 1 98.88 83 ILE A O 1
ATOM 608 N N . ASP A 1 84 ? -11.352 21.875 -0.174 1 98.81 84 ASP A N 1
ATOM 609 C CA . ASP A 1 84 ? -11.297 22.234 -1.59 1 98.81 84 ASP A CA 1
ATOM 610 C C . ASP A 1 84 ? -10.164 21.484 -2.297 1 98.81 84 ASP A C 1
ATOM 612 O O . ASP A 1 84 ? -8.992 21.625 -1.934 1 98.81 84 ASP A O 1
ATOM 616 N N . ARG A 1 85 ? -10.531 20.703 -3.289 1 98.38 85 ARG A N 1
ATOM 617 C CA . ARG A 1 85 ? -9.523 19.906 -3.98 1 98.38 85 ARG A CA 1
ATOM 618 C C . ARG A 1 85 ? -9.344 20.375 -5.422 1 98.38 85 ARG A C 1
ATOM 620 O O . ARG A 1 85 ? -8.961 19.594 -6.289 1 98.38 85 ARG A O 1
ATOM 627 N N . SER A 1 86 ? -9.672 21.625 -5.719 1 98.31 86 SER A N 1
ATOM 628 C CA . SER A 1 86 ? -9.562 22.172 -7.066 1 98.31 86 SER A CA 1
ATOM 629 C C . SER A 1 86 ? -8.117 22.156 -7.555 1 98.31 86 SER A C 1
ATOM 631 O O . SER A 1 86 ? -7.863 22.188 -8.758 1 98.31 86 SER A O 1
ATOM 633 N N . HIS A 1 87 ? -7.16 22.109 -6.625 1 98.44 87 HIS A N 1
ATOM 634 C CA . HIS A 1 87 ? -5.746 22.141 -6.977 1 98.44 87 HIS A CA 1
ATOM 635 C C . HIS A 1 87 ? -5.098 20.781 -6.766 1 98.44 87 HIS A C 1
ATOM 637 O O . HIS A 1 87 ? -3.879 20.672 -6.613 1 98.44 87 HIS A O 1
ATOM 643 N N . VAL A 1 88 ? -5.91 19.766 -6.656 1 98.75 88 VAL A N 1
ATOM 644 C CA . VAL A 1 88 ? -5.41 18.406 -6.602 1 98.75 88 VAL A CA 1
ATOM 645 C C . VAL A 1 88 ? -5.512 17.766 -7.98 1 98.75 88 VAL A C 1
ATOM 647 O O . VAL A 1 88 ? -6.609 17.594 -8.516 1 98.75 88 VAL A O 1
ATOM 650 N N . THR A 1 89 ? -4.383 17.406 -8.547 1 97.81 89 THR A N 1
ATOM 651 C CA . THR A 1 89 ? -4.34 16.906 -9.914 1 97.81 89 THR A CA 1
ATOM 652 C C . THR A 1 89 ? -3.887 15.445 -9.945 1 97.81 89 THR A C 1
ATOM 654 O O . THR A 1 89 ? -2.914 15.078 -9.281 1 97.81 89 THR A O 1
ATOM 657 N N . PRO A 1 90 ? -4.586 14.633 -10.734 1 97.81 90 PRO A N 1
ATOM 658 C CA . PRO A 1 90 ? -4.168 13.234 -10.852 1 97.81 90 PRO A CA 1
ATOM 659 C C . PRO A 1 90 ? -2.895 13.062 -11.68 1 97.81 90 PRO A C 1
ATOM 661 O O . PRO A 1 90 ? -2.674 13.82 -12.633 1 97.81 90 PRO A O 1
ATOM 664 N N . LEU A 1 91 ? -2.088 12.195 -11.266 1 97.38 91 LEU A N 1
ATOM 665 C CA . LEU A 1 91 ? -0.855 11.82 -11.953 1 97.38 91 LEU A CA 1
ATOM 666 C C . LEU A 1 91 ? -0.922 10.375 -12.43 1 97.38 91 LEU A C 1
ATOM 668 O O . LEU A 1 91 ? -1.125 9.461 -11.633 1 97.38 91 LEU A O 1
ATOM 672 N N . GLY A 1 92 ? -0.779 10.102 -13.75 1 93.5 92 GLY A N 1
ATOM 673 C CA . GLY A 1 92 ? -0.801 8.766 -14.312 1 93.5 92 GLY A CA 1
ATOM 674 C C . GLY A 1 92 ? 0.532 8.047 -14.195 1 93.5 92 GLY A C 1
ATOM 675 O O . GLY A 1 92 ? 1.425 8.5 -13.477 1 93.5 92 GLY A O 1
ATOM 676 N N . GLY A 1 93 ? 0.602 6.871 -14.773 1 89.5 93 GLY A N 1
ATOM 677 C CA . GLY A 1 93 ? 1.849 6.121 -14.789 1 89.5 93 GLY A CA 1
ATOM 678 C C . GLY A 1 93 ? 2.027 5.238 -13.57 1 89.5 93 GLY A C 1
ATOM 679 O O . GLY A 1 93 ? 1.07 4.617 -13.102 1 89.5 93 GLY A O 1
ATOM 680 N N . GLU A 1 94 ? 3.271 5.176 -13.07 1 88.56 94 GLU A N 1
ATOM 681 C CA . GLU A 1 94 ? 3.625 4.203 -12.047 1 88.56 94 GLU A CA 1
ATOM 682 C C . GLU A 1 94 ? 3.438 4.789 -10.648 1 88.56 94 GLU A C 1
ATOM 684 O O . GLU A 1 94 ? 3.514 4.062 -9.648 1 88.56 94 GLU A O 1
ATOM 689 N N . ALA A 1 95 ? 3.164 6.066 -10.594 1 93.75 95 ALA A N 1
ATOM 690 C CA . ALA A 1 95 ? 3.01 6.691 -9.281 1 93.75 95 ALA A CA 1
ATOM 691 C C . ALA A 1 95 ? 1.797 6.129 -8.547 1 93.75 95 ALA A C 1
ATOM 693 O O . ALA A 1 95 ? 0.768 5.84 -9.164 1 93.75 95 ALA A O 1
ATOM 694 N N . ARG A 1 96 ? 1.941 5.926 -7.309 1 96.38 96 ARG A N 1
ATOM 695 C CA . ARG A 1 96 ? 0.854 5.508 -6.434 1 96.38 96 ARG A CA 1
ATOM 696 C C . ARG A 1 96 ? 0.652 6.504 -5.297 1 96.38 96 ARG A C 1
ATOM 698 O O . ARG A 1 96 ? 1.587 7.207 -4.906 1 96.38 96 ARG A O 1
ATOM 705 N N . ASN A 1 97 ? -0.548 6.555 -4.832 1 97.62 97 ASN A N 1
ATOM 706 C CA . ASN A 1 97 ? -0.783 7.348 -3.629 1 97.62 97 ASN A CA 1
ATOM 707 C C . ASN A 1 97 ? -0.085 6.742 -2.414 1 97.62 97 ASN A C 1
ATOM 709 O O . ASN A 1 97 ? 0.072 5.523 -2.326 1 97.62 97 ASN A O 1
ATOM 713 N N . SER A 1 98 ? 0.331 7.672 -1.539 1 96.56 98 SER A N 1
ATOM 714 C CA . SER A 1 98 ? 0.821 7.172 -0.26 1 96.56 98 SER A CA 1
ATOM 715 C C . SER A 1 98 ? -0.241 6.336 0.451 1 96.56 98 SER A C 1
ATOM 717 O O . SER A 1 98 ? -1.422 6.691 0.445 1 96.56 98 SER A O 1
ATOM 719 N N . LEU A 1 99 ? 0.149 5.215 0.957 1 97.81 99 LEU A N 1
ATOM 720 C CA . LEU A 1 99 ? -0.703 4.289 1.694 1 97.81 99 LEU A CA 1
ATOM 721 C C . LEU A 1 99 ? -0.033 3.852 2.992 1 97.81 99 LEU A C 1
ATOM 723 O O . LEU A 1 99 ? 1.147 3.496 2.998 1 97.81 99 LEU A O 1
ATOM 727 N N . ALA A 1 100 ? -0.762 3.963 4.098 1 97.5 100 ALA A N 1
ATOM 728 C CA . ALA A 1 100 ? -0.197 3.582 5.387 1 97.5 100 ALA A CA 1
ATOM 729 C C . ALA A 1 100 ? -1.029 2.486 6.047 1 97.5 100 ALA A C 1
ATOM 731 O O . ALA A 1 100 ? -2.262 2.545 6.043 1 97.5 100 ALA A O 1
ATOM 732 N N . ILE A 1 101 ? -0.419 1.463 6.477 1 98.31 101 ILE A N 1
ATOM 733 C CA . ILE A 1 101 ? -0.991 0.493 7.406 1 98.31 101 ILE A CA 1
ATOM 734 C C . ILE A 1 101 ? -0.461 0.751 8.812 1 98.31 101 ILE A C 1
ATOM 736 O O . ILE A 1 101 ? 0.726 0.552 9.086 1 98.31 101 ILE A O 1
ATOM 740 N N . VAL A 1 102 ? -1.358 1.206 9.664 1 97.81 102 VAL A N 1
ATOM 741 C CA . VAL A 1 102 ? -0.951 1.697 10.977 1 97.81 102 VAL A CA 1
ATOM 742 C C . VAL A 1 102 ? -1.748 0.984 12.07 1 97.81 102 VAL A C 1
ATOM 744 O O . VAL A 1 102 ? -2.98 0.935 12.016 1 97.81 102 VAL A O 1
ATOM 747 N N . GLU A 1 103 ? -1.064 0.485 13.07 1 97.81 103 GLU A N 1
ATOM 748 C CA . GLU A 1 103 ? -1.734 -0.2 14.172 1 97.81 103 GLU A CA 1
ATOM 749 C C . GLU A 1 103 ? -2.342 0.798 15.156 1 97.81 103 GLU A C 1
ATOM 751 O O . GLU A 1 103 ? -1.786 1.875 15.375 1 97.81 103 GLU A O 1
ATOM 756 N N . THR A 1 104 ? -3.484 0.435 15.648 1 96.88 104 THR A N 1
ATOM 757 C CA . THR A 1 104 ? -4.125 1.181 16.734 1 96.88 104 THR A CA 1
ATOM 758 C C . THR A 1 104 ? -3.797 0.558 18.078 1 96.88 104 THR A C 1
ATOM 760 O O . THR A 1 104 ? -4.684 0.038 18.766 1 96.88 104 THR A O 1
ATOM 763 N N . ARG A 1 105 ? -2.633 0.648 18.438 1 95.12 105 ARG A N 1
ATOM 764 C CA . ARG A 1 105 ? -2.066 0.152 19.688 1 95.12 105 ARG A CA 1
ATOM 765 C C . ARG A 1 105 ? -0.781 0.893 20.047 1 95.12 105 ARG A C 1
ATOM 767 O O . ARG A 1 105 ? -0.125 1.458 19.172 1 95.12 105 ARG A O 1
ATOM 774 N N . ILE A 1 106 ? -0.389 0.886 21.297 1 92.5 106 ILE A N 1
ATOM 775 C CA . ILE A 1 106 ? 0.773 1.646 21.75 1 92.5 106 ILE A CA 1
ATOM 776 C C . ILE A 1 106 ? 1.978 0.716 21.875 1 92.5 106 ILE A C 1
ATOM 778 O O . ILE A 1 106 ? 3.074 1.041 21.422 1 92.5 106 ILE A O 1
ATOM 782 N N . GLU A 1 107 ? 1.759 -0.452 22.531 1 91.81 107 GLU A N 1
ATOM 783 C CA . GLU A 1 107 ? 2.848 -1.401 22.734 1 91.81 107 GLU A CA 1
ATOM 784 C C . GLU A 1 107 ? 3.307 -2.02 21.422 1 91.81 107 GLU A C 1
ATOM 786 O O . GLU A 1 107 ? 2.506 -2.615 20.703 1 91.81 107 GLU A O 1
ATOM 791 N N . ASP A 1 108 ? 4.582 -1.916 21.078 1 93.88 108 ASP A N 1
ATOM 792 C CA . ASP A 1 108 ? 5.172 -2.475 19.875 1 93.88 108 ASP A CA 1
ATOM 793 C C . ASP A 1 108 ? 4.441 -1.973 18.625 1 93.88 108 ASP A C 1
ATOM 795 O O . ASP A 1 108 ? 4.172 -2.744 17.703 1 93.88 108 ASP A O 1
ATOM 799 N N . HIS A 1 109 ? 4.051 -0.691 18.75 1 95.38 109 HIS A N 1
ATOM 800 C CA . HIS A 1 109 ? 3.322 -0.043 17.656 1 95.38 109 HIS A CA 1
ATOM 801 C C . HIS A 1 109 ? 4.086 -0.144 16.344 1 95.38 109 HIS A C 1
ATOM 803 O O . HIS A 1 109 ? 5.273 0.19 16.281 1 95.38 109 HIS A O 1
ATOM 809 N N . GLN A 1 110 ? 3.402 -0.663 15.297 1 96.12 110 GLN A N 1
ATOM 810 C CA . GLN A 1 110 ? 3.982 -0.768 13.961 1 96.12 110 GLN A CA 1
ATOM 811 C C . GLN A 1 110 ? 3.232 0.11 12.961 1 96.12 110 GLN A C 1
ATOM 813 O O . GLN A 1 110 ? 2.006 0.217 13.023 1 96.12 110 GLN A O 1
ATOM 818 N N . SER A 1 111 ? 3.969 0.785 12.164 1 95.56 111 SER A N 1
ATOM 819 C CA . SER A 1 111 ? 3.459 1.552 11.031 1 95.56 111 SER A CA 1
ATOM 820 C C . SER A 1 111 ? 4.266 1.275 9.766 1 95.56 111 SER A C 1
ATOM 822 O O . SER A 1 111 ? 5.496 1.346 9.781 1 95.56 111 SER A O 1
ATOM 824 N N . VAL A 1 112 ? 3.6 0.841 8.727 1 96.5 112 VAL A N 1
ATOM 825 C CA . VAL A 1 112 ? 4.234 0.632 7.434 1 96.5 112 VAL A CA 1
ATOM 826 C C . VAL A 1 112 ? 3.65 1.604 6.41 1 96.5 112 VAL A C 1
ATOM 828 O O . VAL A 1 112 ? 2.443 1.602 6.16 1 96.5 112 VAL A O 1
ATOM 831 N N . ILE A 1 113 ? 4.441 2.406 5.828 1 95.38 113 ILE A N 1
ATOM 832 C CA . ILE A 1 113 ? 3.98 3.428 4.895 1 95.38 113 ILE A CA 1
ATOM 833 C C . ILE A 1 113 ? 4.57 3.166 3.512 1 95.38 113 ILE A C 1
ATOM 835 O O . ILE A 1 113 ? 5.785 2.99 3.369 1 95.38 113 ILE A O 1
ATOM 839 N N . TYR A 1 114 ? 3.727 3.023 2.527 1 95.56 114 TYR A N 1
ATOM 840 C CA . TYR A 1 114 ? 4.102 2.965 1.119 1 95.56 114 TYR A CA 1
ATOM 841 C C . TYR A 1 114 ? 4.184 4.363 0.519 1 95.56 114 TYR A C 1
ATOM 843 O O . TYR A 1 114 ? 3.158 5.016 0.309 1 95.56 114 TYR A O 1
ATOM 851 N N . ARG A 1 115 ? 5.387 4.758 0.186 1 92.56 115 ARG A N 1
ATOM 852 C CA . ARG A 1 115 ? 5.543 6.125 -0.29 1 92.56 115 ARG A CA 1
ATOM 853 C C . ARG A 1 115 ? 6.605 6.211 -1.38 1 92.56 115 ARG A C 1
ATOM 855 O O . ARG A 1 115 ? 6.871 7.289 -1.912 1 92.56 115 ARG A O 1
ATOM 862 N N . ASN A 1 116 ? 7.211 5.055 -1.728 1 87.69 116 ASN A N 1
ATOM 863 C CA . ASN A 1 116 ? 8.188 5.051 -2.809 1 87.69 116 ASN A CA 1
ATOM 864 C C . ASN A 1 116 ? 7.566 5.48 -4.133 1 87.69 116 ASN A C 1
ATOM 866 O O . ASN A 1 116 ? 6.676 4.801 -4.652 1 87.69 116 ASN A O 1
ATOM 870 N N . GLY A 1 117 ? 8.086 6.633 -4.602 1 89 117 GLY A N 1
ATOM 871 C CA . GLY A 1 117 ? 7.527 7.133 -5.852 1 89 117 GLY A CA 1
ATOM 872 C C . GLY A 1 117 ? 6.094 7.613 -5.715 1 89 117 GLY A C 1
ATOM 873 O O . GLY A 1 117 ? 5.309 7.52 -6.66 1 89 117 GLY A O 1
ATOM 874 N N . ALA A 1 118 ? 5.801 8.109 -4.566 1 94.75 118 ALA A N 1
ATOM 875 C CA . ALA A 1 118 ? 4.434 8.539 -4.281 1 94.75 118 ALA A CA 1
ATOM 876 C C . ALA A 1 118 ? 4.012 9.68 -5.195 1 94.75 118 ALA A C 1
ATOM 878 O O . ALA A 1 118 ? 4.828 10.531 -5.551 1 94.75 118 ALA A O 1
ATOM 879 N N . ALA A 1 119 ? 2.73 9.742 -5.488 1 97.25 119 ALA A N 1
ATOM 880 C CA . ALA A 1 119 ? 2.166 10.672 -6.461 1 97.25 119 ALA A CA 1
ATOM 881 C C . ALA A 1 119 ? 2.381 12.117 -6.027 1 97.25 119 ALA A C 1
ATOM 883 O O . ALA A 1 119 ? 2.578 13.008 -6.863 1 97.25 119 ALA A O 1
ATOM 884 N N . ASP A 1 120 ? 2.332 12.375 -4.746 1 97.25 120 ASP A N 1
ATOM 885 C CA . ASP A 1 120 ? 2.469 13.75 -4.262 1 97.25 120 ASP A CA 1
ATOM 886 C C . ASP A 1 120 ? 3.859 14.305 -4.566 1 97.25 120 ASP A C 1
ATOM 888 O O . ASP A 1 120 ? 4.035 15.516 -4.695 1 97.25 120 ASP A O 1
ATOM 892 N N . PHE A 1 121 ? 4.875 13.469 -4.738 1 96.5 121 PHE A N 1
ATOM 893 C CA . PHE A 1 121 ? 6.219 13.906 -5.102 1 96.5 121 PHE A CA 1
ATOM 894 C C . PHE A 1 121 ? 6.242 14.438 -6.531 1 96.5 121 PHE A C 1
ATOM 896 O O . PHE A 1 121 ? 7.195 15.102 -6.934 1 96.5 121 PHE A O 1
ATOM 903 N N . GLY A 1 122 ? 5.191 14.164 -7.242 1 97.5 122 GLY A N 1
ATOM 904 C CA . GLY A 1 122 ? 5.109 14.609 -8.625 1 97.5 122 GLY A CA 1
ATOM 905 C C . GLY A 1 122 ? 4.574 16.016 -8.773 1 97.5 122 GLY A C 1
ATOM 906 O O . GLY A 1 122 ? 4.438 16.531 -9.891 1 97.5 122 GLY A O 1
ATOM 907 N N . MET A 1 123 ? 4.246 16.672 -7.68 1 98.19 123 MET A N 1
ATOM 908 C CA . MET A 1 123 ? 3.801 18.062 -7.719 1 98.19 123 MET A CA 1
ATOM 909 C C . MET A 1 123 ? 4.852 18.953 -8.375 1 98.19 123 MET A C 1
ATOM 911 O O . MET A 1 123 ? 6.031 18.891 -8.023 1 98.19 123 MET A O 1
ATOM 915 N N . THR A 1 124 ? 4.414 19.828 -9.289 1 98.44 124 THR A N 1
ATOM 916 C CA . THR A 1 124 ? 5.348 20.641 -10.062 1 98.44 124 THR A CA 1
ATOM 917 C C . THR A 1 124 ? 5.148 22.125 -9.766 1 98.44 124 THR A C 1
ATOM 919 O O . THR A 1 124 ? 4.172 22.5 -9.125 1 98.44 124 THR A O 1
ATOM 922 N N . VAL A 1 125 ? 6.09 22.891 -10.242 1 98.56 125 VAL A N 1
ATOM 923 C CA . VAL A 1 125 ? 6.008 24.344 -10.133 1 98.56 125 VAL A CA 1
ATOM 924 C C . VAL A 1 125 ? 4.734 24.828 -10.812 1 98.56 125 VAL A C 1
ATOM 926 O O . VAL A 1 125 ? 4.086 25.766 -10.328 1 98.56 125 VAL A O 1
ATOM 929 N N . ALA A 1 126 ? 4.34 24.203 -11.906 1 98.5 126 ALA A N 1
ATOM 930 C CA . ALA A 1 126 ? 3.127 24.594 -12.609 1 98.5 126 ALA A CA 1
ATOM 931 C C . ALA A 1 126 ? 1.896 24.422 -11.727 1 98.5 126 ALA A C 1
ATOM 933 O O . ALA A 1 126 ? 0.96 25.234 -11.789 1 98.5 126 ALA A O 1
ATOM 934 N N . ASP A 1 127 ? 1.871 23.391 -10.938 1 98.5 127 ASP A N 1
ATOM 935 C CA . ASP A 1 127 ? 0.752 23.125 -10.031 1 98.5 127 ASP A CA 1
ATOM 936 C C . ASP A 1 127 ? 0.567 24.266 -9.039 1 98.5 127 ASP A C 1
ATOM 938 O O . ASP A 1 127 ? -0.558 24.703 -8.797 1 98.5 127 ASP A O 1
ATOM 942 N N . VAL A 1 128 ? 1.653 24.75 -8.477 1 98.62 128 VAL A N 1
ATOM 943 C CA . VAL A 1 128 ? 1.555 25.75 -7.418 1 98.62 128 VAL A CA 1
ATOM 944 C C . VAL A 1 128 ? 1.398 27.141 -8.039 1 98.62 128 VAL A C 1
ATOM 946 O O . VAL A 1 128 ? 0.784 28.031 -7.441 1 98.62 128 VAL A O 1
ATOM 949 N N . GLU A 1 129 ? 1.917 27.359 -9.227 1 98.69 129 GLU A N 1
ATOM 950 C CA . GLU A 1 129 ? 1.758 28.641 -9.922 1 98.69 129 GLU A CA 1
ATOM 951 C C . GLU A 1 129 ? 0.321 28.828 -10.398 1 98.69 129 GLU A C 1
ATOM 953 O O . GLU A 1 129 ? -0.118 29.953 -10.617 1 98.69 129 GLU A O 1
ATOM 958 N N . GLY A 1 130 ? -0.383 27.719 -10.508 1 98.19 130 GLY A N 1
ATOM 959 C CA . GLY A 1 130 ? -1.768 27.797 -10.945 1 98.19 130 GLY A CA 1
ATOM 960 C C . GLY A 1 130 ? -2.723 28.203 -9.844 1 98.19 130 GLY A C 1
ATOM 961 O O . GLY A 1 130 ? -3.908 28.438 -10.094 1 98.19 130 GLY A O 1
ATOM 962 N N . VAL A 1 131 ? -2.309 28.359 -8.664 1 98.5 131 VAL A N 1
ATOM 963 C CA . VAL A 1 131 ? -3.139 28.719 -7.512 1 98.5 131 VAL A CA 1
ATOM 964 C C . VAL A 1 131 ? -3.238 30.234 -7.387 1 98.5 131 VAL A C 1
ATOM 966 O O . VAL A 1 131 ? -2.248 30.938 -7.566 1 98.5 131 VAL A O 1
ATOM 969 N N . ASP A 1 132 ? -4.418 30.766 -7.18 1 98.62 132 ASP A N 1
ATOM 970 C CA . ASP A 1 132 ? -4.582 32.125 -6.703 1 98.62 132 ASP A CA 1
ATOM 971 C C . ASP A 1 132 ? -4.426 32.219 -5.184 1 98.62 132 ASP A C 1
ATOM 973 O O . ASP A 1 132 ? -5.289 31.734 -4.441 1 98.62 132 ASP A O 1
ATOM 977 N N . TYR A 1 133 ? -3.383 32.844 -4.742 1 98.38 133 TYR A N 1
ATOM 978 C CA . TYR A 1 133 ? -3.02 32.844 -3.328 1 98.38 133 TYR A CA 1
ATOM 979 C C . TYR A 1 133 ? -3.789 33.906 -2.57 1 98.38 133 TYR A C 1
ATOM 981 O O . TYR A 1 133 ? -3.879 33.875 -1.341 1 98.38 133 TYR A O 1
ATOM 989 N N . ALA A 1 134 ? -4.367 34.812 -3.211 1 97.06 134 ALA A N 1
ATOM 990 C CA . ALA A 1 134 ? -4.898 36.031 -2.641 1 97.06 134 ALA A CA 1
ATOM 991 C C . ALA A 1 134 ? -6.012 35.75 -1.637 1 97.06 134 ALA A C 1
ATOM 993 O O . ALA A 1 134 ? -6.07 36.375 -0.572 1 97.06 134 ALA A O 1
ATOM 994 N N . PRO A 1 135 ? -6.84 34.812 -1.972 1 97.38 135 PRO A N 1
ATOM 995 C CA . PRO A 1 135 ? -7.992 34.625 -1.086 1 97.38 135 PRO A CA 1
ATOM 996 C C . PRO A 1 135 ? -7.633 33.906 0.21 1 97.38 135 PRO A C 1
ATOM 998 O O . PRO A 1 135 ? -8.453 33.812 1.128 1 97.38 135 PRO A O 1
ATOM 1001 N N . TYR A 1 136 ? -6.492 33.375 0.355 1 98.5 136 TYR A N 1
ATOM 1002 C CA . TYR A 1 136 ? -6.152 32.562 1.501 1 98.5 136 TYR A CA 1
ATOM 1003 C C . TYR A 1 136 ? -5.527 33.375 2.615 1 98.5 136 TYR A C 1
ATOM 1005 O O . TYR A 1 136 ? -5.051 34.5 2.375 1 98.5 136 TYR A O 1
ATOM 1013 N N . SER A 1 137 ? -5.594 32.781 3.82 1 98.62 137 SER A N 1
ATOM 1014 C CA . SER A 1 137 ? -5.137 33.469 5.02 1 98.62 137 SER A CA 1
ATOM 1015 C C . SER A 1 137 ? -3.717 33.062 5.387 1 98.62 137 SER A C 1
ATOM 1017 O O . SER A 1 137 ? -3.018 33.781 6.102 1 98.62 137 SER A O 1
ATOM 1019 N N . ALA A 1 138 ? -3.301 31.953 4.988 1 98.75 138 ALA A N 1
ATOM 1020 C CA . ALA A 1 138 ? -1.95 31.438 5.203 1 98.75 138 ALA A CA 1
ATOM 1021 C C . ALA A 1 138 ? -1.678 30.234 4.316 1 98.75 138 ALA A C 1
ATOM 1023 O O . ALA A 1 138 ? -2.605 29.641 3.756 1 98.75 138 ALA A O 1
ATOM 1024 N N . LEU A 1 139 ? -0.414 29.906 4.125 1 98.81 139 LEU A N 1
ATOM 1025 C CA . LEU A 1 139 ? 0.021 28.656 3.523 1 98.81 139 LEU A CA 1
ATOM 1026 C C . LEU A 1 139 ? 0.643 27.734 4.57 1 98.81 139 LEU A C 1
ATOM 1028 O O . LEU A 1 139 ? 1.513 28.156 5.336 1 98.81 139 LEU A O 1
ATOM 1032 N N . ILE A 1 140 ? 0.087 26.547 4.648 1 98.81 140 ILE A N 1
ATOM 1033 C CA . ILE A 1 140 ? 0.608 25.531 5.551 1 98.81 140 ILE A CA 1
ATOM 1034 C C . ILE A 1 140 ? 1.302 24.422 4.742 1 98.81 140 ILE A C 1
ATOM 1036 O O . ILE A 1 140 ? 0.768 23.953 3.734 1 98.81 140 ILE A O 1
ATOM 1040 N N . SER A 1 141 ? 2.479 24.031 5.129 1 98.25 141 SER A N 1
ATOM 1041 C CA . SER A 1 141 ? 3.188 22.938 4.496 1 98.25 141 SER A CA 1
ATOM 1042 C C . SER A 1 141 ? 3.729 21.953 5.535 1 98.25 141 SER A C 1
ATOM 1044 O O . SER A 1 141 ? 4.039 22.344 6.66 1 98.25 141 SER A O 1
ATOM 1046 N N . THR A 1 142 ? 3.773 20.734 5.137 1 96.62 142 THR A N 1
ATOM 1047 C CA . THR A 1 142 ? 4.449 19.703 5.922 1 96.62 142 THR A CA 1
ATOM 1048 C C . THR A 1 142 ? 5.805 19.359 5.312 1 96.62 142 THR A C 1
ATOM 1050 O O . THR A 1 142 ? 6.031 19.594 4.125 1 96.62 142 THR A O 1
ATOM 1053 N N . GLY A 1 143 ? 6.691 18.844 6.09 1 94.44 143 GLY A N 1
ATOM 1054 C CA . GLY A 1 143 ? 8.062 18.625 5.672 1 94.44 143 GLY A CA 1
ATOM 1055 C C . GLY A 1 143 ? 8.195 17.578 4.578 1 94.44 143 GLY A C 1
ATOM 1056 O O . GLY A 1 143 ? 9.133 17.625 3.777 1 94.44 143 GLY A O 1
ATOM 1057 N N . THR A 1 144 ? 7.277 16.734 4.414 1 92.12 144 THR A N 1
ATOM 1058 C CA . THR A 1 144 ? 7.406 15.578 3.533 1 92.12 144 THR A CA 1
ATOM 1059 C C . THR A 1 144 ? 7.395 16 2.068 1 92.12 144 THR A C 1
ATOM 1061 O O . THR A 1 144 ? 7.938 15.312 1.207 1 92.12 144 THR A O 1
ATOM 1064 N N . VAL A 1 145 ? 6.8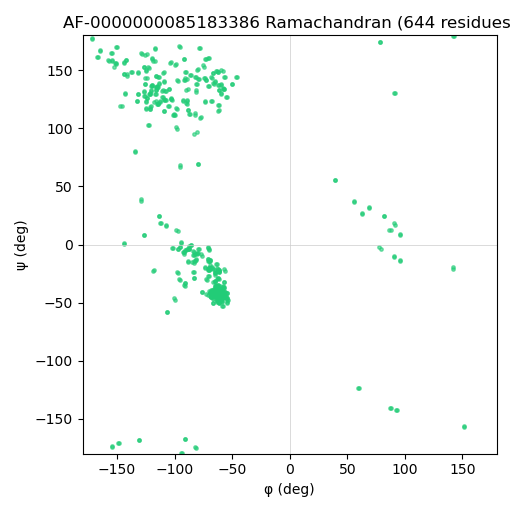59 17.156 1.772 1 94.5 145 VAL A N 1
ATOM 1065 C CA . VAL A 1 145 ? 6.742 17.609 0.391 1 94.5 145 VAL A CA 1
ATOM 1066 C C . VAL A 1 145 ? 8.125 17.953 -0.16 1 94.5 145 VAL A C 1
ATOM 1068 O O . VAL A 1 145 ? 8.32 17.984 -1.377 1 94.5 145 VAL A O 1
ATOM 1071 N N . PHE A 1 146 ? 9.094 18.062 0.739 1 95.69 146 PHE A N 1
ATOM 1072 C CA . PHE A 1 146 ? 10.414 18.516 0.33 1 95.69 146 PHE A CA 1
ATOM 1073 C C . PHE A 1 146 ? 11.336 17.328 0.061 1 95.69 146 PHE A C 1
ATOM 1075 O O . PHE A 1 146 ? 12.477 17.5 -0.373 1 95.69 146 PHE A O 1
ATOM 1082 N N . ALA A 1 147 ? 10.859 16.141 0.26 1 93.44 147 ALA A N 1
ATOM 1083 C CA . ALA A 1 147 ? 11.711 14.961 0.33 1 93.44 147 ALA A CA 1
ATOM 1084 C C . ALA A 1 147 ? 12.227 14.57 -1.055 1 93.44 147 ALA A C 1
ATOM 1086 O O . ALA A 1 147 ? 13.219 13.852 -1.177 1 93.44 147 ALA A O 1
ATOM 1087 N N . ALA A 1 148 ? 11.578 15.023 -2.08 1 94.31 148 ALA A N 1
ATOM 1088 C CA . ALA A 1 148 ? 11.969 14.625 -3.428 1 94.31 148 ALA A CA 1
ATOM 1089 C C . ALA A 1 148 ? 11.625 15.703 -4.445 1 94.31 148 ALA A C 1
ATOM 1091 O O . ALA A 1 148 ? 10.789 16.578 -4.184 1 94.31 148 ALA A O 1
ATOM 1092 N N . GLU A 1 149 ? 12.352 15.656 -5.547 1 95.88 149 GLU A N 1
ATOM 1093 C CA . GLU A 1 149 ? 12 16.469 -6.703 1 95.88 149 GLU A CA 1
ATOM 1094 C C . GLU A 1 149 ? 10.984 15.75 -7.59 1 95.88 149 GLU A C 1
ATOM 1096 O O . GLU A 1 149 ? 10.984 14.523 -7.68 1 95.88 149 GLU A O 1
ATOM 1101 N N . PRO A 1 150 ? 10.062 16.516 -8.234 1 97.62 150 PRO A N 1
ATOM 1102 C CA . PRO A 1 150 ? 9.992 17.969 -8.383 1 97.62 150 PRO A CA 1
ATOM 1103 C C . PRO A 1 150 ? 9.23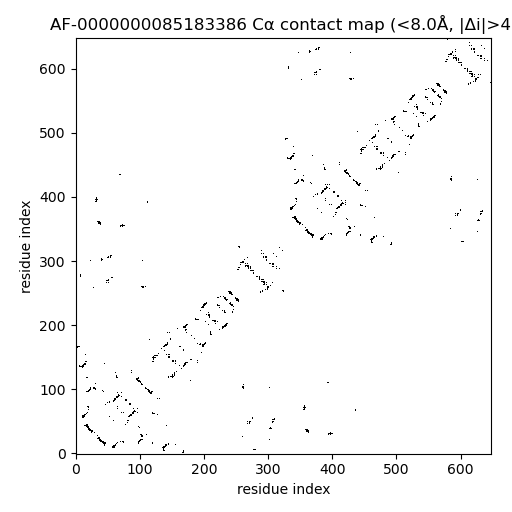4 18.656 -7.246 1 97.62 150 PRO A C 1
ATOM 1105 O O . PRO A 1 150 ? 9.148 19.875 -7.203 1 97.62 150 PRO A O 1
ATOM 1108 N N . SER A 1 151 ? 8.695 17.875 -6.371 1 97.69 151 SER A N 1
ATOM 1109 C CA . SER A 1 151 ? 7.863 18.391 -5.293 1 97.69 151 SER A CA 1
ATOM 1110 C C . SER A 1 151 ? 8.625 19.391 -4.438 1 97.69 151 SER A C 1
ATOM 1112 O O . SER A 1 151 ? 8.055 20.391 -3.984 1 97.69 151 SER A O 1
ATOM 1114 N N . ARG A 1 152 ? 9.883 19.125 -4.203 1 97.62 152 ARG A N 1
ATOM 1115 C CA . ARG A 1 152 ? 10.703 20.016 -3.391 1 97.62 152 ARG A CA 1
ATOM 1116 C C . ARG A 1 152 ? 10.734 21.422 -3.984 1 97.62 152 ARG A C 1
ATOM 1118 O O . ARG A 1 152 ? 10.414 22.406 -3.301 1 97.62 152 ARG A O 1
ATOM 1125 N N . SER A 1 153 ? 11.086 21.516 -5.254 1 98.5 153 SER A N 1
ATOM 1126 C CA . SER A 1 153 ? 11.148 22.812 -5.938 1 98.5 153 SER A CA 1
ATOM 1127 C C . SER A 1 153 ? 9.773 23.484 -5.973 1 98.5 153 SER A C 1
ATOM 1129 O O . SER A 1 153 ? 9.672 24.688 -5.793 1 98.5 153 SER A O 1
ATOM 1131 N N . ALA A 1 154 ? 8.789 22.688 -6.195 1 98.69 154 ALA A N 1
ATOM 1132 C CA . ALA A 1 154 ? 7.422 23.203 -6.23 1 98.69 154 ALA A CA 1
ATOM 1133 C C . ALA A 1 154 ? 7.023 23.797 -4.883 1 98.69 154 ALA A C 1
ATOM 1135 O O . ALA A 1 154 ? 6.41 24.859 -4.824 1 98.69 154 ALA A O 1
ATOM 1136 N N . ALA A 1 155 ? 7.324 23.109 -3.832 1 98.5 155 ALA A N 1
ATOM 1137 C CA . ALA A 1 155 ? 6.977 23.562 -2.49 1 98.5 155 ALA A CA 1
ATOM 1138 C C . ALA A 1 155 ? 7.664 24.891 -2.166 1 98.5 155 ALA A C 1
ATOM 1140 O O . ALA A 1 155 ? 7.039 25.797 -1.624 1 98.5 155 ALA A O 1
ATOM 1141 N N . PHE A 1 156 ? 8.93 25.016 -2.508 1 98.69 156 PHE A N 1
ATOM 1142 C CA . PHE A 1 156 ? 9.641 26.281 -2.281 1 98.69 156 PHE A CA 1
ATOM 1143 C C . PHE A 1 156 ? 9.062 27.391 -3.145 1 98.69 156 PHE A C 1
ATOM 1145 O O . PHE A 1 156 ? 8.977 28.547 -2.707 1 98.69 156 PHE A O 1
ATOM 1152 N N . ARG A 1 157 ? 8.695 27.047 -4.363 1 98.81 157 ARG A N 1
ATOM 1153 C CA . ARG A 1 157 ? 8.031 28.031 -5.207 1 98.81 157 ARG A CA 1
ATOM 1154 C C . ARG A 1 157 ? 6.711 28.484 -4.586 1 98.81 157 ARG A C 1
ATOM 1156 O O . ARG A 1 157 ? 6.371 29.672 -4.641 1 98.81 157 ARG A O 1
ATOM 1163 N N . ALA A 1 158 ? 5.984 27.578 -4.008 1 98.81 158 ALA A N 1
ATOM 1164 C CA . ALA A 1 158 ? 4.746 27.938 -3.314 1 98.81 158 ALA A CA 1
ATOM 1165 C C . ALA A 1 158 ? 5.02 28.906 -2.166 1 98.81 158 ALA A C 1
ATOM 1167 O O . ALA A 1 158 ? 4.246 29.828 -1.938 1 98.81 158 ALA A O 1
ATOM 1168 N N . PHE A 1 159 ? 6.094 28.625 -1.418 1 98.56 159 PHE A N 1
ATOM 1169 C CA . PHE A 1 159 ? 6.484 29.531 -0.343 1 98.56 159 PHE A CA 1
ATOM 1170 C C . PHE A 1 159 ? 6.707 30.953 -0.875 1 98.56 159 PHE A C 1
ATOM 1172 O O . PHE A 1 159 ? 6.195 31.922 -0.309 1 98.56 159 PHE A O 1
ATOM 1179 N N . ASP A 1 160 ? 7.406 31.047 -1.987 1 98.5 160 ASP A N 1
ATOM 1180 C CA . ASP A 1 160 ? 7.699 32.344 -2.588 1 98.5 160 ASP A CA 1
ATOM 1181 C C . ASP A 1 160 ? 6.414 33.062 -3.018 1 98.5 160 ASP A C 1
ATOM 1183 O O . ASP A 1 160 ? 6.242 34.25 -2.754 1 98.5 160 ASP A O 1
ATOM 1187 N N . LEU A 1 161 ? 5.598 32.344 -3.689 1 98.62 161 LEU A N 1
ATOM 1188 C CA . LEU A 1 161 ? 4.352 32.906 -4.191 1 98.62 161 LEU A CA 1
ATOM 1189 C C . LEU A 1 161 ? 3.455 33.344 -3.041 1 98.62 161 LEU A C 1
ATOM 1191 O O . LEU A 1 161 ? 2.832 34.406 -3.111 1 98.62 161 LEU A O 1
ATOM 1195 N N . ALA A 1 162 ? 3.365 32.531 -2.01 1 98.38 162 ALA A N 1
ATOM 1196 C CA . ALA A 1 162 ? 2.566 32.875 -0.835 1 98.38 162 ALA A CA 1
ATOM 1197 C C . ALA A 1 162 ? 3.1 34.125 -0.155 1 98.38 162 ALA A C 1
ATOM 1199 O O . ALA A 1 162 ? 2.328 35.031 0.199 1 98.38 162 ALA A O 1
ATOM 1200 N N . ARG A 1 163 ? 4.383 34.219 0.013 1 96.88 163 ARG A N 1
ATOM 1201 C CA . ARG A 1 163 ? 5.008 35.375 0.619 1 96.88 163 ARG A CA 1
ATOM 1202 C C . ARG A 1 163 ? 4.727 36.625 -0.197 1 96.88 163 ARG A C 1
ATOM 1204 O O . ARG A 1 163 ? 4.43 37.688 0.364 1 96.88 163 ARG A O 1
ATOM 1211 N N . ASN A 1 164 ? 4.855 36.469 -1.473 1 96.75 164 ASN A N 1
ATOM 1212 C CA . ASN A 1 164 ? 4.59 37.594 -2.365 1 96.75 164 ASN A CA 1
ATOM 1213 C C . ASN A 1 164 ? 3.141 38.062 -2.26 1 96.75 164 ASN A C 1
ATOM 1215 O O . ASN A 1 164 ? 2.848 39.25 -2.455 1 96.75 164 ASN A O 1
ATOM 1219 N N . ALA A 1 165 ? 2.291 37.156 -1.937 1 96.94 165 ALA A N 1
ATOM 1220 C CA . ALA A 1 165 ? 0.874 37.469 -1.792 1 96.94 165 ALA A CA 1
ATOM 1221 C C . ALA A 1 165 ? 0.562 37.938 -0.378 1 96.94 165 ALA A C 1
ATOM 1223 O O . ALA A 1 165 ? -0.594 38.219 -0.051 1 96.94 165 ALA A O 1
ATOM 1224 N N . GLY A 1 166 ? 1.564 37.969 0.509 1 96.31 166 GLY A N 1
ATOM 1225 C CA . GLY A 1 166 ? 1.401 38.469 1.865 1 96.31 166 GLY A CA 1
ATOM 1226 C C . GLY A 1 166 ? 0.911 37.406 2.836 1 96.31 166 GLY A C 1
ATOM 1227 O O . GLY A 1 166 ? 0.449 37.719 3.934 1 96.31 166 GLY A O 1
ATOM 1228 N N . LEU A 1 167 ? 0.933 36.156 2.441 1 97.94 167 LEU A N 1
ATOM 1229 C CA . LEU A 1 167 ? 0.451 35.094 3.303 1 97.94 167 LEU A CA 1
ATOM 1230 C C . LEU A 1 167 ? 1.519 34.688 4.312 1 97.94 167 LEU A C 1
ATOM 1232 O O . LEU A 1 167 ? 2.676 34.469 3.947 1 97.94 167 LEU A O 1
ATOM 1236 N N . PRO A 1 168 ? 1.143 34.562 5.625 1 98.38 168 PRO A N 1
ATOM 1237 C CA . PRO A 1 168 ? 2.035 33.844 6.539 1 98.38 168 PRO A CA 1
ATOM 1238 C C . PRO A 1 168 ? 2.332 32.438 6.086 1 98.38 168 PRO A C 1
ATOM 1240 O O . PRO A 1 168 ? 1.453 31.766 5.543 1 98.38 168 PRO A O 1
ATOM 1243 N N . LEU A 1 169 ? 3.549 32.031 6.34 1 98.56 169 LEU A N 1
ATOM 1244 C CA . LEU A 1 169 ? 3.967 30.656 6.078 1 98.56 169 LEU A CA 1
ATOM 1245 C C . LEU A 1 169 ? 4.031 29.844 7.371 1 98.56 169 LEU A C 1
ATOM 1247 O O . LEU A 1 169 ? 4.656 30.281 8.344 1 98.56 169 LEU A O 1
ATOM 1251 N N . ILE A 1 170 ? 3.326 28.734 7.367 1 98.75 170 ILE A N 1
ATOM 1252 C CA . ILE A 1 170 ? 3.252 27.844 8.523 1 98.75 170 ILE A CA 1
ATOM 1253 C C . ILE A 1 170 ? 3.846 26.484 8.172 1 98.75 170 ILE A C 1
ATOM 1255 O O . ILE A 1 170 ? 3.457 25.875 7.176 1 98.75 170 ILE A O 1
ATOM 1259 N N . PHE A 1 171 ? 4.754 26.016 9.016 1 98.19 171 PHE A N 1
ATOM 1260 C CA . PHE A 1 171 ? 5.523 24.812 8.68 1 98.19 171 PHE A CA 1
ATOM 1261 C C . PHE A 1 171 ? 5.395 23.766 9.766 1 98.19 171 PHE A C 1
ATOM 1263 O O . PHE A 1 171 ? 5.766 24 10.922 1 98.19 171 PHE A O 1
ATOM 1270 N N . ASP A 1 172 ? 4.828 22.641 9.406 1 97.56 172 ASP A N 1
ATOM 1271 C CA . ASP A 1 172 ? 4.949 21.406 10.172 1 97.56 172 ASP A CA 1
ATOM 1272 C C . ASP A 1 172 ? 6.176 20.609 9.742 1 97.56 172 ASP A C 1
ATOM 1274 O O . ASP A 1 172 ? 6.219 20.078 8.633 1 97.56 172 ASP A O 1
ATOM 1278 N N . ILE A 1 173 ? 7.145 20.438 10.633 1 94.75 173 ILE A N 1
ATOM 1279 C CA . ILE A 1 173 ? 8.414 19.828 10.227 1 94.75 173 ILE A CA 1
ATOM 1280 C C . ILE A 1 173 ? 8.172 18.406 9.727 1 94.75 173 ILE A C 1
ATOM 1282 O O . ILE A 1 173 ? 8.75 17.984 8.727 1 94.75 173 ILE A O 1
ATOM 1286 N N . ASP A 1 174 ? 7.305 17.625 10.414 1 91.81 174 ASP A N 1
ATOM 1287 C CA . ASP A 1 174 ? 6.859 16.312 9.953 1 91.81 174 ASP A CA 1
ATOM 1288 C C . ASP A 1 174 ? 8.008 15.539 9.305 1 91.81 174 ASP A C 1
ATOM 1290 O O . ASP A 1 174 ? 7.891 15.094 8.156 1 91.81 174 ASP A O 1
ATOM 1294 N N . TYR A 1 175 ? 9.102 15.367 10.055 1 86.75 175 TYR A N 1
ATOM 1295 C CA . TYR A 1 175 ? 10.281 14.664 9.562 1 86.75 175 TYR A CA 1
ATOM 1296 C C . TYR A 1 175 ? 10.031 13.164 9.492 1 86.75 175 TYR A C 1
ATOM 1298 O O . TYR A 1 175 ? 9.633 12.547 10.484 1 86.75 175 TYR A O 1
ATOM 1306 N N . ARG A 1 176 ? 10.219 12.641 8.297 1 82.44 176 ARG A N 1
ATOM 1307 C CA . ARG A 1 176 ? 10.148 11.211 8.023 1 82.44 176 ARG A CA 1
ATOM 1308 C C . ARG A 1 176 ? 11.445 10.711 7.391 1 82.44 176 ARG A C 1
ATOM 1310 O O . ARG A 1 176 ? 11.625 10.812 6.176 1 82.44 176 ARG A O 1
ATOM 1317 N N . PRO A 1 177 ? 12.25 10.062 8.172 1 77.12 177 PRO A N 1
ATOM 1318 C CA . PRO A 1 177 ? 13.578 9.695 7.691 1 77.12 177 PRO A CA 1
ATOM 1319 C C . PRO A 1 177 ? 13.531 8.859 6.414 1 77.12 177 PRO A C 1
ATOM 1321 O O . PRO A 1 177 ? 14.375 9.023 5.527 1 77.12 177 PRO A O 1
ATOM 1324 N N . TYR A 1 178 ? 12.602 7.973 6.254 1 73.62 178 TYR A N 1
ATOM 1325 C CA . TYR A 1 178 ? 12.555 6.996 5.168 1 73.62 178 TYR A CA 1
ATOM 1326 C C . TYR A 1 178 ? 12.242 7.668 3.84 1 73.62 178 TYR A C 1
ATOM 1328 O O . TYR A 1 178 ? 12.375 7.059 2.779 1 73.62 178 TYR A O 1
ATOM 1336 N N . SER A 1 179 ? 12.016 8.914 3.854 1 75.69 179 SER A N 1
ATOM 1337 C CA . SER A 1 179 ? 11.625 9.609 2.631 1 75.69 179 SER A CA 1
ATOM 1338 C C . SER A 1 179 ? 12.805 10.359 2.02 1 75.69 179 SER A C 1
ATOM 1340 O O . SER A 1 179 ? 12.688 10.922 0.927 1 75.69 179 SER A O 1
ATOM 1342 N N . TRP A 1 180 ? 13.961 10.312 2.738 1 82.12 180 TRP A N 1
ATOM 1343 C CA . TRP A 1 180 ? 15.039 11.203 2.33 1 82.12 180 TRP A CA 1
ATOM 1344 C C . TRP A 1 180 ? 16.25 10.406 1.848 1 82.12 180 TRP A C 1
ATOM 1346 O O . TRP A 1 180 ? 16.531 9.32 2.363 1 82.12 180 TRP A O 1
ATOM 1356 N N . PRO A 1 181 ? 16.906 10.961 0.859 1 79.5 181 PRO A N 1
ATOM 1357 C CA . PRO A 1 181 ? 18.109 10.289 0.398 1 79.5 181 PRO A CA 1
ATOM 1358 C C . PRO A 1 181 ? 19.188 10.195 1.48 1 79.5 181 PRO A C 1
ATOM 1360 O O . PRO A 1 181 ? 19.953 9.227 1.514 1 79.5 181 PRO A O 1
ATOM 1363 N N . SER A 1 182 ? 19.266 11.352 2.264 1 83.75 182 SER A N 1
ATOM 1364 C CA . SER A 1 182 ? 20.219 11.352 3.379 1 83.75 182 SER A CA 1
ATOM 1365 C C . SER A 1 182 ? 19.781 12.328 4.469 1 83.75 182 SER A C 1
ATOM 1367 O O . SER A 1 182 ? 19 13.25 4.211 1 83.75 182 SER A O 1
ATOM 1369 N N . ALA A 1 183 ? 20.281 12.078 5.617 1 85.19 183 ALA A N 1
ATOM 1370 C CA . ALA A 1 183 ? 20 12.953 6.754 1 85.19 183 ALA A CA 1
ATOM 1371 C C . ALA A 1 183 ? 20.547 14.359 6.512 1 85.19 183 ALA A C 1
ATOM 1373 O O . ALA A 1 183 ? 19.922 15.344 6.93 1 85.19 183 ALA A O 1
ATOM 1374 N N . GLU A 1 184 ? 21.656 14.5 5.867 1 87.62 184 GLU A N 1
ATOM 1375 C CA . GLU A 1 184 ? 22.281 15.789 5.602 1 87.62 184 GLU A CA 1
ATOM 1376 C C . GLU A 1 184 ? 21.438 16.641 4.668 1 87.62 184 GLU A C 1
ATOM 1378 O O . GLU A 1 184 ? 21.234 17.844 4.914 1 87.62 184 GLU A O 1
ATOM 1383 N N . VAL A 1 185 ? 20.938 15.977 3.643 1 88.81 185 VAL A N 1
ATOM 1384 C CA . VAL A 1 185 ? 20.078 16.688 2.699 1 88.81 185 VAL A CA 1
ATOM 1385 C C . VAL A 1 185 ? 18.797 17.141 3.4 1 88.81 185 VAL A C 1
ATOM 1387 O O . VAL A 1 185 ? 18.359 18.281 3.234 1 88.81 185 VAL A O 1
ATOM 1390 N N . ALA A 1 186 ? 18.266 16.266 4.172 1 89.56 186 ALA A N 1
ATOM 1391 C CA . ALA A 1 186 ? 17.031 16.578 4.898 1 89.56 186 ALA A CA 1
ATOM 1392 C C . ALA A 1 186 ? 17.234 17.766 5.844 1 89.56 186 ALA A C 1
ATOM 1394 O O . ALA A 1 186 ? 16.422 18.688 5.875 1 89.56 186 ALA A O 1
ATOM 1395 N N . ALA A 1 187 ? 18.281 17.766 6.566 1 90.31 187 ALA A N 1
ATOM 1396 C CA . ALA A 1 187 ? 18.578 18.812 7.531 1 90.31 187 ALA A CA 1
ATOM 1397 C C . ALA A 1 187 ? 18.703 20.172 6.84 1 90.31 187 ALA A C 1
ATOM 1399 O O . ALA A 1 187 ? 18.172 21.172 7.32 1 90.31 187 ALA A O 1
ATOM 1400 N N . LYS A 1 188 ? 19.391 20.234 5.719 1 92.5 188 LYS A N 1
ATOM 1401 C CA . LYS A 1 188 ? 19.594 21.469 4.969 1 92.5 188 LYS A CA 1
ATOM 1402 C C . LYS A 1 188 ? 18.266 22 4.422 1 92.5 188 LYS A C 1
ATOM 1404 O O . LYS A 1 188 ? 17.984 23.188 4.52 1 92.5 188 LYS A O 1
ATOM 1409 N N . VAL A 1 189 ? 17.516 21.094 3.895 1 94.31 189 VAL A N 1
ATOM 1410 C CA . VAL A 1 189 ? 16.25 21.484 3.268 1 94.31 189 VAL A CA 1
ATOM 1411 C C . VAL A 1 189 ? 15.266 21.953 4.332 1 94.31 189 VAL A C 1
ATOM 1413 O O . VAL A 1 189 ? 14.602 22.984 4.164 1 94.31 189 VAL A O 1
ATOM 1416 N N . TYR A 1 190 ? 15.172 21.234 5.422 1 94.31 190 TYR A N 1
ATOM 1417 C CA . TYR A 1 190 ? 14.266 21.594 6.504 1 94.31 190 TYR A CA 1
ATOM 1418 C C . TYR A 1 190 ? 14.664 22.922 7.137 1 94.31 190 TYR A C 1
ATOM 1420 O O . TYR A 1 190 ? 13.805 23.719 7.5 1 94.31 190 TYR A O 1
ATOM 1428 N N . SER A 1 191 ? 15.938 23.141 7.266 1 93.5 191 SER A N 1
ATOM 1429 C CA . SER A 1 191 ? 16.422 24.406 7.82 1 93.5 191 SER A CA 1
ATOM 1430 C C . SER A 1 191 ? 16.047 25.578 6.922 1 93.5 191 SER A C 1
ATOM 1432 O O . SER A 1 191 ? 15.625 26.625 7.41 1 93.5 191 SER A O 1
ATOM 1434 N N . ARG A 1 192 ? 16.234 25.406 5.66 1 95.56 192 ARG A N 1
ATOM 1435 C CA . ARG A 1 192 ? 15.852 26.438 4.699 1 95.56 192 ARG A CA 1
ATOM 1436 C C . ARG A 1 192 ? 14.359 26.703 4.77 1 95.56 192 ARG A C 1
ATOM 1438 O O . ARG A 1 192 ? 13.938 27.875 4.82 1 95.56 192 ARG A O 1
ATOM 1445 N N . ALA A 1 193 ? 13.555 25.641 4.77 1 96.69 193 ALA A N 1
ATOM 1446 C CA . ALA A 1 193 ? 12.109 25.781 4.852 1 96.69 193 ALA A CA 1
ATOM 1447 C C . ALA A 1 193 ? 11.703 26.484 6.141 1 96.69 193 ALA A C 1
ATOM 1449 O O . ALA A 1 193 ? 10.891 27.422 6.113 1 96.69 193 ALA A O 1
ATOM 1450 N N . GLY A 1 194 ? 12.289 26.031 7.223 1 96.38 194 GLY A N 1
ATOM 1451 C CA . GLY A 1 194 ? 12 26.641 8.516 1 96.38 194 GLY A CA 1
ATOM 1452 C C . GLY A 1 194 ? 12.328 28.125 8.57 1 96.38 194 GLY A C 1
ATOM 1453 O O . GLY A 1 194 ? 11.562 28.906 9.133 1 96.38 194 GLY A O 1
ATOM 1454 N N . ALA A 1 195 ? 13.414 28.484 7.98 1 95.69 195 ALA A N 1
ATOM 1455 C CA . ALA A 1 195 ? 13.875 29.859 8.008 1 95.69 195 ALA A CA 1
ATOM 1456 C C . ALA A 1 195 ? 12.953 30.781 7.215 1 95.69 195 ALA A C 1
ATOM 1458 O O . ALA A 1 195 ? 12.922 31.984 7.434 1 95.69 195 ALA A O 1
ATOM 1459 N N . MET A 1 196 ? 12.203 30.188 6.367 1 97.12 196 MET A N 1
ATOM 1460 C CA . MET A 1 196 ? 11.289 30.969 5.531 1 97.12 196 MET A CA 1
ATOM 1461 C C . MET A 1 196 ? 9.945 31.172 6.223 1 97.12 196 MET A C 1
ATOM 1463 O O . MET A 1 196 ? 9.141 32 5.805 1 97.12 196 MET A O 1
ATOM 1467 N N . CYS A 1 197 ? 9.633 30.422 7.273 1 98 197 CYS A N 1
ATOM 1468 C CA . CYS A 1 197 ? 8.266 30.328 7.777 1 98 197 CYS A CA 1
ATOM 1469 C C . CYS A 1 197 ? 8.062 31.25 8.977 1 98 197 CYS A C 1
ATOM 1471 O O . CYS A 1 197 ? 9.016 31.578 9.68 1 98 197 CYS A O 1
ATOM 1473 N N . ASP A 1 198 ? 6.859 31.641 9.211 1 98.56 198 ASP A N 1
ATOM 1474 C CA . ASP A 1 198 ? 6.465 32.531 10.297 1 98.56 198 ASP A CA 1
ATOM 1475 C C . ASP A 1 198 ? 6.07 31.75 11.539 1 98.56 198 ASP A C 1
ATOM 1477 O O . ASP A 1 198 ? 6.211 32.25 12.664 1 98.56 198 ASP A O 1
ATOM 1481 N N . ILE A 1 199 ? 5.477 30.641 11.344 1 98.69 199 ILE A N 1
ATOM 1482 C CA . ILE A 1 199 ? 5.121 29.703 12.406 1 98.69 199 ILE A CA 1
ATOM 1483 C C . ILE A 1 199 ? 5.727 28.328 12.117 1 98.69 199 ILE A C 1
ATOM 1485 O O . ILE A 1 199 ? 5.562 27.797 11.016 1 98.69 199 ILE A O 1
ATOM 1489 N N . ILE A 1 200 ? 6.48 27.781 13.07 1 98.44 200 ILE A N 1
ATOM 1490 C CA . ILE A 1 200 ? 7.098 26.469 12.914 1 98.44 200 ILE A CA 1
ATOM 1491 C C . ILE A 1 200 ? 6.719 25.578 1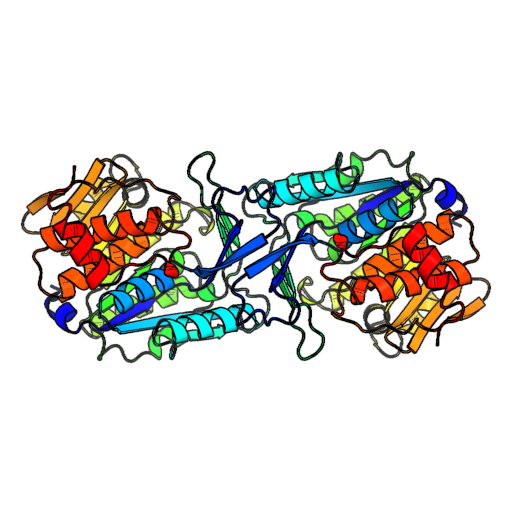4.094 1 98.44 200 ILE A C 1
ATOM 1493 O O . ILE A 1 200 ? 6.828 25.984 15.25 1 98.44 200 ILE A O 1
ATOM 1497 N N . VAL A 1 201 ? 6.227 24.422 13.773 1 98.44 201 VAL A N 1
ATOM 1498 C CA . VAL A 1 201 ? 5.848 23.453 14.797 1 98.44 201 VAL A CA 1
ATOM 1499 C C . VAL A 1 201 ? 6.621 22.156 14.586 1 98.44 201 VAL A C 1
ATOM 1501 O O . VAL A 1 201 ? 6.672 21.625 13.469 1 98.44 201 VAL A O 1
ATOM 1504 N N . GLY A 1 202 ? 7.242 21.625 15.578 1 97 202 GLY A N 1
ATOM 1505 C CA . GLY A 1 202 ? 7.977 20.375 15.547 1 97 202 GLY A CA 1
ATOM 1506 C C . GLY A 1 202 ? 8.281 19.828 16.938 1 97 202 GLY A C 1
ATOM 1507 O O . GLY A 1 202 ? 8.086 20.516 17.938 1 97 202 GLY A O 1
ATOM 1508 N N . ASN A 1 203 ? 8.688 18.641 16.969 1 95.5 203 ASN A N 1
ATOM 1509 C CA . ASN A 1 203 ? 9.094 18.047 18.25 1 95.5 203 ASN A CA 1
ATOM 1510 C C . ASN A 1 203 ? 10.602 18.188 18.453 1 95.5 203 ASN A C 1
ATOM 1512 O O . ASN A 1 203 ? 11.305 18.75 17.625 1 95.5 203 ASN A O 1
ATOM 1516 N N . ASP A 1 204 ? 11.07 17.672 19.562 1 94.69 204 ASP A N 1
ATOM 1517 C CA . ASP A 1 204 ? 12.469 17.812 19.969 1 94.69 204 ASP A CA 1
ATOM 1518 C C . ASP A 1 204 ? 13.391 17.094 18.984 1 94.69 204 ASP A C 1
ATOM 1520 O O . ASP A 1 204 ? 14.43 17.625 18.594 1 94.69 204 ASP A O 1
ATOM 1524 N N . VAL A 1 205 ? 13 16 18.453 1 91.5 205 VAL A N 1
ATOM 1525 C CA . VAL A 1 205 ? 13.797 15.234 17.5 1 91.5 205 VAL A CA 1
ATOM 1526 C C . VAL A 1 205 ? 13.898 15.992 16.188 1 91.5 205 VAL A C 1
ATOM 1528 O O . VAL A 1 205 ? 14.984 16.078 15.594 1 91.5 205 VAL A O 1
ATOM 1531 N N . GLU A 1 206 ? 12.797 16.562 15.789 1 93.5 206 GLU A N 1
ATOM 1532 C CA . GLU A 1 206 ? 12.727 17.266 14.516 1 93.5 206 GLU A CA 1
ATOM 1533 C C . GLU A 1 206 ? 13.562 18.547 14.547 1 93.5 206 GLU A C 1
ATOM 1535 O O . GLU A 1 206 ? 14.344 18.797 13.625 1 93.5 206 GLU A O 1
ATOM 1540 N N . PHE A 1 207 ? 13.438 19.281 15.602 1 94.56 207 PHE A N 1
ATOM 1541 C CA . PHE A 1 207 ? 14.266 20.484 15.719 1 94.56 207 PHE A CA 1
ATOM 1542 C C . PHE A 1 207 ? 15.734 20.109 15.883 1 94.56 207 PHE A C 1
ATOM 1544 O O . PHE A 1 207 ? 16.609 20.797 15.367 1 94.56 207 PHE A O 1
ATOM 1551 N N . GLY A 1 208 ? 15.969 19.062 16.656 1 92.38 208 GLY A N 1
ATOM 1552 C CA . GLY A 1 208 ? 17.328 18.562 16.797 1 92.38 208 GLY A CA 1
ATOM 1553 C C . GLY A 1 208 ? 17.953 18.172 15.469 1 92.38 208 GLY A C 1
ATOM 1554 O O . GLY A 1 208 ? 19.109 18.5 15.203 1 92.38 208 GLY A O 1
ATOM 1555 N N . PHE A 1 209 ? 17.141 17.547 14.758 1 89.19 209 PHE A N 1
ATOM 1556 C CA . PHE A 1 209 ? 17.578 17.141 13.422 1 89.19 209 PHE A CA 1
ATOM 1557 C C . PHE A 1 209 ? 17.922 18.359 12.578 1 89.19 209 PHE A C 1
ATOM 1559 O O . PHE A 1 209 ? 18.969 18.391 11.93 1 89.19 209 PHE A O 1
ATOM 1566 N N . MET A 1 210 ? 17.094 19.375 12.523 1 90.06 210 MET A N 1
ATOM 1567 C CA . MET A 1 210 ? 17.344 20.609 11.797 1 90.06 210 MET A CA 1
ATOM 1568 C C . MET A 1 210 ? 18.641 21.281 12.273 1 90.06 210 MET A C 1
ATOM 1570 O O . MET A 1 210 ? 19.359 21.875 11.477 1 90.06 210 MET A O 1
ATOM 1574 N N . ALA A 1 211 ? 18.906 21.078 13.555 1 89.56 211 ALA A N 1
ATOM 1575 C CA . ALA A 1 211 ? 20.078 21.703 14.156 1 89.56 211 ALA A CA 1
ATOM 1576 C C . ALA A 1 211 ? 21.344 20.906 13.859 1 89.56 211 ALA A C 1
ATOM 1578 O O . ALA A 1 211 ? 22.453 21.406 14.078 1 89.56 211 ALA A O 1
ATOM 1579 N N . GLY A 1 212 ? 21.188 19.656 13.359 1 85.25 212 GLY A N 1
ATOM 1580 C CA . GLY A 1 212 ? 22.312 18.75 13.156 1 85.25 212 GLY A CA 1
ATOM 1581 C C . GLY A 1 212 ? 22.781 18.078 14.438 1 85.25 212 GLY A C 1
ATOM 1582 O O . GLY A 1 212 ? 23.734 17.297 14.422 1 85.25 212 GLY A O 1
ATOM 1583 N N . ASP A 1 213 ? 22.188 18.469 15.469 1 86 213 ASP A N 1
ATOM 1584 C CA . ASP A 1 213 ? 22.469 17.953 16.797 1 86 213 ASP A CA 1
ATOM 1585 C C . ASP A 1 213 ? 21.203 17.906 17.656 1 86 213 ASP A C 1
ATOM 1587 O O . ASP A 1 213 ? 20.641 18.953 17.984 1 86 213 ASP A O 1
ATOM 1591 N N . TYR A 1 214 ? 20.828 16.688 18.109 1 86.75 214 TYR A N 1
ATOM 1592 C CA . TYR A 1 214 ? 19.562 16.484 18.812 1 86.75 214 TYR A CA 1
ATOM 1593 C C . TYR A 1 214 ? 19.516 17.297 20.109 1 86.75 214 TYR A C 1
ATOM 1595 O O . TYR A 1 214 ? 18.438 17.672 20.578 1 86.75 214 TYR A O 1
ATOM 1603 N N . ASP A 1 215 ? 20.672 17.641 20.625 1 91.19 215 ASP A N 1
ATOM 1604 C CA . ASP A 1 215 ? 20.734 18.375 21.891 1 91.19 215 ASP A CA 1
ATOM 1605 C C . ASP A 1 215 ? 20.562 19.875 21.656 1 91.19 215 ASP A C 1
ATOM 1607 O O . ASP A 1 215 ? 20.344 20.641 22.609 1 91.19 215 ASP A O 1
ATOM 1611 N N . LYS A 1 216 ? 20.5 20.281 20.422 1 94.12 216 LYS A N 1
ATOM 1612 C CA . LYS A 1 216 ? 20.453 21.703 20.109 1 94.12 216 LYS A CA 1
ATOM 1613 C C . LYS A 1 216 ? 19.094 22.094 19.516 1 94.12 216 LYS A C 1
ATOM 1615 O O . LYS A 1 216 ? 18.969 23.141 18.891 1 94.12 216 LYS A O 1
ATOM 1620 N N . GLY A 1 217 ? 18.156 21.234 19.75 1 95.75 217 GLY A N 1
ATOM 1621 C CA . GLY A 1 217 ? 16.844 21.453 19.141 1 95.75 217 GLY A CA 1
ATOM 1622 C C . GLY A 1 217 ? 16.188 22.734 19.625 1 95.75 217 GLY A C 1
ATOM 1623 O O . GLY A 1 217 ? 15.672 23.516 18.828 1 95.75 217 GLY A O 1
ATOM 1624 N N . LEU A 1 218 ? 16.172 22.906 20.938 1 97.25 218 LEU A N 1
ATOM 1625 C CA . LEU A 1 218 ? 15.531 24.078 21.516 1 97.25 218 LEU A CA 1
ATOM 1626 C C . LEU A 1 218 ? 16.219 25.359 21.062 1 97.25 218 LEU A C 1
ATOM 1628 O O . LEU A 1 218 ? 15.562 26.359 20.766 1 97.25 218 LEU A O 1
ATOM 1632 N N . ASP A 1 219 ? 17.516 25.344 21 1 97.44 219 ASP A N 1
ATOM 1633 C CA . ASP A 1 219 ? 18.281 26.484 20.516 1 97.44 219 ASP A CA 1
ATOM 1634 C C . ASP A 1 219 ? 17.953 26.797 19.047 1 97.44 219 ASP A C 1
ATOM 1636 O O . ASP A 1 219 ? 17.922 27.953 18.641 1 97.44 219 ASP A O 1
ATOM 1640 N N . LYS A 1 220 ? 17.797 25.734 18.328 1 96.75 220 LYS A N 1
ATOM 1641 C CA . LYS A 1 220 ? 17.406 25.906 16.922 1 96.75 220 LYS A CA 1
ATOM 1642 C C . LYS A 1 220 ? 16.062 26.609 16.812 1 96.75 220 LYS A C 1
ATOM 1644 O O . LYS A 1 220 ? 15.883 27.484 15.961 1 96.75 220 LYS A O 1
ATOM 1649 N N . ALA A 1 221 ? 15.094 26.203 17.625 1 97.81 221 ALA A N 1
ATOM 1650 C CA . ALA A 1 221 ? 13.781 26.859 17.641 1 97.81 221 ALA A CA 1
ATOM 1651 C C . ALA A 1 221 ? 13.922 28.344 17.984 1 97.81 221 ALA A C 1
ATOM 1653 O O . ALA A 1 221 ? 13.289 29.188 17.344 1 97.81 221 ALA A O 1
ATOM 1654 N N . ARG A 1 222 ? 14.75 28.672 18.969 1 98.12 222 ARG A N 1
ATOM 1655 C CA . ARG A 1 222 ? 15.016 30.047 19.359 1 98.12 222 ARG A CA 1
ATOM 1656 C C . ARG A 1 222 ? 15.656 30.828 18.219 1 98.12 222 ARG A C 1
ATOM 1658 O O . ARG A 1 222 ? 15.32 31.984 17.984 1 98.12 222 ARG A O 1
ATOM 1665 N N . GLU A 1 223 ? 16.562 30.141 17.562 1 97.44 223 GLU A N 1
ATOM 1666 C CA . GLU A 1 223 ? 17.266 30.766 16.438 1 97.44 223 GLU A CA 1
ATOM 1667 C C . GLU A 1 223 ? 16.297 31.141 15.328 1 97.44 223 GLU A C 1
ATOM 1669 O O . GLU A 1 223 ? 16.438 32.219 14.711 1 97.44 223 GLU A O 1
ATOM 1674 N N . LEU A 1 224 ? 15.367 30.281 15.031 1 97.19 224 LEU A N 1
ATOM 1675 C CA . LEU A 1 224 ? 14.391 30.547 13.977 1 97.19 224 LEU A CA 1
ATOM 1676 C C . LEU A 1 224 ? 13.562 31.781 14.312 1 97.19 224 LEU A C 1
ATOM 1678 O O . LEU A 1 224 ? 13.289 32.594 13.445 1 97.19 224 LEU A O 1
ATOM 1682 N N . VAL A 1 225 ? 13.125 31.938 15.57 1 97.56 225 VAL A N 1
ATOM 1683 C CA . VAL A 1 225 ? 12.352 33.094 15.992 1 97.56 225 VAL A CA 1
ATOM 1684 C C . VAL A 1 225 ? 13.227 34.344 15.953 1 97.56 225 VAL A C 1
ATOM 1686 O O . VAL A 1 225 ? 12.789 35.406 15.492 1 97.56 225 VAL A O 1
ATOM 1689 N N . ALA A 1 226 ? 14.477 34.156 16.391 1 97.12 226 ALA A N 1
ATOM 1690 C CA . ALA A 1 226 ? 15.414 35.281 16.312 1 97.12 226 ALA A CA 1
ATOM 1691 C C . ALA A 1 226 ? 15.641 35.688 14.859 1 97.12 226 ALA A C 1
ATOM 1693 O O . ALA A 1 226 ? 15.906 36.875 14.586 1 97.12 226 ALA A O 1
ATOM 1694 N N . GLY A 1 227 ? 15.539 34.75 14 1 96 227 GLY A N 1
ATOM 1695 C CA . GLY A 1 227 ? 15.789 34.969 12.594 1 96 227 GLY A CA 1
ATOM 1696 C C . GLY A 1 227 ? 14.578 35.531 11.859 1 96 227 GLY A C 1
ATOM 1697 O O . GLY A 1 227 ? 14.68 35.906 10.688 1 96 227 GLY A O 1
ATOM 1698 N N . GLY A 1 228 ? 13.414 35.562 12.539 1 95.56 228 GLY A N 1
ATOM 1699 C CA . GLY A 1 228 ? 12.305 36.188 11.859 1 95.56 228 GLY A CA 1
ATOM 1700 C C . GLY A 1 228 ? 10.977 35.5 12.086 1 95.56 228 GLY A C 1
ATOM 1701 O O . GLY A 1 228 ? 9.914 36.125 11.891 1 95.56 228 GLY A O 1
ATOM 1702 N N . ALA A 1 229 ? 10.961 34.219 12.484 1 97.12 229 ALA A N 1
ATOM 1703 C CA . ALA A 1 229 ? 9.703 33.531 12.766 1 97.12 229 ALA A CA 1
ATOM 1704 C C . ALA A 1 229 ? 8.961 34.188 13.922 1 97.12 229 ALA A C 1
ATOM 1706 O O . ALA A 1 229 ? 9.578 34.75 14.836 1 97.12 229 ALA A O 1
ATOM 1707 N N . ARG A 1 230 ? 7.652 34.156 13.922 1 97.94 230 ARG A N 1
ATOM 1708 C CA . ARG A 1 230 ? 6.824 34.781 14.945 1 97.94 230 ARG A CA 1
ATOM 1709 C C . ARG A 1 230 ? 6.527 33.812 16.078 1 97.94 230 ARG A C 1
ATOM 1711 O O . ARG A 1 230 ? 6.32 34.219 17.219 1 97.94 230 ARG A O 1
ATOM 1718 N N . ILE A 1 231 ? 6.41 32.594 15.734 1 98.56 231 ILE A N 1
ATOM 1719 C CA . ILE A 1 231 ? 6.109 31.547 16.734 1 98.56 231 ILE A CA 1
ATOM 1720 C C . ILE A 1 231 ? 6.855 30.266 16.391 1 98.56 231 ILE A C 1
ATOM 1722 O O . ILE A 1 231 ? 6.832 29.812 15.242 1 98.56 231 ILE A O 1
ATOM 1726 N N . ALA A 1 232 ? 7.551 29.688 17.312 1 98.62 232 ALA A N 1
ATOM 1727 C CA . ALA A 1 232 ? 8.055 28.312 17.25 1 98.62 232 ALA A CA 1
ATOM 1728 C C . ALA A 1 232 ? 7.523 27.484 18.406 1 98.62 232 ALA A C 1
ATOM 1730 O O . ALA A 1 232 ? 7.68 27.844 19.578 1 98.62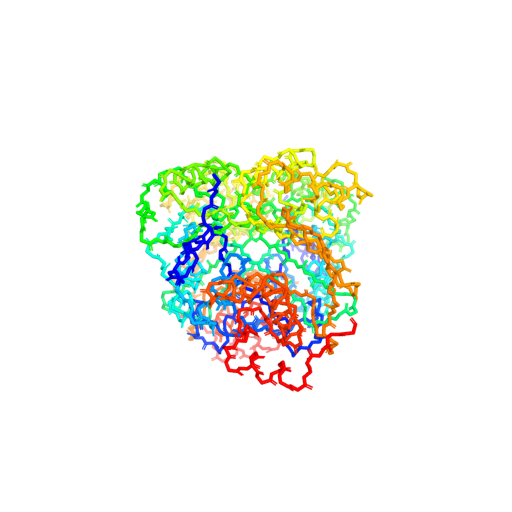 232 ALA A O 1
ATOM 1731 N N . VAL A 1 233 ? 6.809 26.453 18.078 1 98.69 233 VAL A N 1
ATOM 1732 C CA . VAL A 1 233 ? 6.344 25.516 19.109 1 98.69 233 VAL A CA 1
ATOM 1733 C C . VAL A 1 233 ? 7.242 24.281 19.125 1 98.69 233 VAL A C 1
ATOM 1735 O O . VAL A 1 233 ? 7.262 23.5 18.172 1 98.69 233 VAL A O 1
ATOM 1738 N N . TYR A 1 234 ? 7.992 24.094 20.172 1 98.25 234 TYR A N 1
ATOM 1739 C CA . TYR A 1 234 ? 8.906 22.984 20.438 1 98.25 234 TYR A CA 1
ATOM 1740 C C . TYR A 1 234 ? 8.258 21.953 21.359 1 98.25 234 TYR A C 1
ATOM 1742 O O . TYR A 1 234 ? 8.203 22.141 22.578 1 98.25 234 TYR A O 1
ATOM 1750 N N . LYS A 1 235 ? 7.777 20.859 20.766 1 96.94 235 LYS A N 1
ATOM 1751 C CA . LYS A 1 235 ? 7.051 19.844 21.516 1 96.94 235 LYS A CA 1
ATOM 1752 C C . LYS A 1 235 ? 8 18.766 22.047 1 96.94 235 LYS A C 1
ATOM 1754 O O . LYS A 1 235 ? 8.945 18.375 21.359 1 96.94 235 LYS A O 1
ATOM 1759 N N . MET A 1 236 ? 7.699 18.328 23.203 1 94.69 236 MET A N 1
ATOM 1760 C CA . MET A 1 236 ? 8.562 17.359 23.891 1 94.69 236 MET A CA 1
ATOM 1761 C C . MET A 1 236 ? 7.766 16.172 24.391 1 94.69 236 MET A C 1
ATOM 1763 O O . MET A 1 236 ? 7.969 15.703 25.516 1 94.69 236 MET A O 1
ATOM 1767 N N . GLY A 1 237 ? 6.812 15.688 23.656 1 89.19 237 GLY A N 1
ATOM 1768 C CA . GLY A 1 237 ? 6.008 14.539 24.047 1 89.19 237 GLY A CA 1
ATOM 1769 C C . GLY A 1 237 ? 5.27 14.758 25.359 1 89.19 237 GLY A C 1
ATOM 1770 O O . GLY A 1 237 ? 4.547 15.742 25.516 1 89.19 237 GLY A O 1
ATOM 1771 N N . GLU A 1 238 ? 5.496 13.883 26.328 1 87.38 238 GLU A N 1
ATOM 1772 C CA . GLU A 1 238 ? 4.801 13.914 27.609 1 87.38 238 GLU A CA 1
ATOM 1773 C C . GLU A 1 238 ? 5.234 15.109 28.453 1 87.38 238 GLU A C 1
ATOM 1775 O O . GLU A 1 238 ? 4.566 15.477 29.422 1 87.38 238 GLU A O 1
ATOM 1780 N N . LYS A 1 239 ? 6.344 15.766 28.062 1 92.62 239 LYS A N 1
ATOM 1781 C CA . LYS A 1 239 ? 6.859 16.891 28.812 1 92.62 239 LYS A CA 1
ATOM 1782 C C . LYS A 1 239 ? 6.211 18.203 28.359 1 92.62 239 LYS A C 1
ATOM 1784 O O . LYS A 1 239 ? 6.48 19.266 28.938 1 92.62 239 LYS A O 1
ATOM 1789 N N . GLY A 1 240 ? 5.379 18.078 27.344 1 94.75 240 GLY A N 1
ATOM 1790 C CA . GLY A 1 240 ? 4.672 19.266 26.891 1 94.75 240 GLY A CA 1
ATOM 1791 C C . GLY A 1 240 ? 5.387 20 25.766 1 94.75 240 GLY A C 1
ATOM 1792 O O . GLY A 1 240 ? 5.887 19.359 24.828 1 94.75 240 GLY A O 1
ATOM 1793 N N . ALA A 1 241 ? 5.285 21.375 25.859 1 97.38 241 ALA A N 1
ATOM 1794 C CA . ALA A 1 241 ? 5.855 22.172 24.766 1 97.38 241 ALA A CA 1
ATOM 1795 C C . ALA A 1 241 ? 6.477 23.469 25.297 1 97.38 241 ALA A C 1
ATOM 1797 O O . ALA A 1 241 ? 6.043 23.984 26.328 1 97.38 241 ALA A O 1
ATOM 1798 N N . VAL A 1 242 ? 7.5 23.891 24.672 1 98.44 242 VAL A N 1
ATOM 1799 C CA . VAL A 1 242 ? 8.039 25.234 24.828 1 98.44 242 VAL A CA 1
ATOM 1800 C C . VAL A 1 242 ? 7.699 26.078 23.609 1 98.44 242 VAL A C 1
ATOM 1802 O O . VAL A 1 242 ? 8.031 25.703 22.484 1 98.44 242 VAL A O 1
ATOM 1805 N N . THR A 1 243 ? 6.977 27.125 23.891 1 98.75 243 THR A N 1
ATOM 1806 C CA . THR A 1 243 ? 6.617 28.031 22.828 1 98.75 243 THR A CA 1
ATOM 1807 C C . THR A 1 243 ? 7.477 29.297 22.875 1 98.75 243 THR A C 1
ATOM 1809 O O . THR A 1 243 ? 7.598 29.938 23.922 1 98.75 243 THR A O 1
ATOM 1812 N N . ILE A 1 244 ? 8.109 29.578 21.734 1 98.69 244 ILE A N 1
ATOM 1813 C CA . ILE A 1 244 ? 9.008 30.719 21.641 1 98.69 244 ILE A CA 1
ATOM 1814 C C . ILE A 1 244 ? 8.383 31.781 20.734 1 98.69 244 ILE A C 1
ATOM 1816 O O . ILE A 1 244 ? 7.906 31.469 19.641 1 98.69 244 ILE A O 1
ATOM 1820 N N . THR A 1 245 ? 8.289 33 21.219 1 98 245 THR A N 1
ATOM 1821 C CA . THR A 1 245 ? 7.871 34.188 20.469 1 98 245 THR A CA 1
ATOM 1822 C C . THR A 1 245 ? 8.875 35.312 20.625 1 98 245 THR A C 1
ATOM 1824 O O . THR A 1 245 ? 9.766 35.25 21.469 1 98 245 THR A O 1
ATOM 1827 N N . PRO A 1 246 ? 8.812 36.312 19.766 1 96.56 246 PRO A N 1
ATOM 1828 C CA . PRO A 1 246 ? 9.711 37.438 19.938 1 96.56 246 PRO A CA 1
ATOM 1829 C C . PRO A 1 246 ? 9.562 38.094 21.312 1 96.56 246 PRO A C 1
ATOM 1831 O O . PRO A 1 246 ? 10.508 38.719 21.812 1 96.56 246 PRO A O 1
ATOM 1834 N N . ASP A 1 247 ? 8.461 37.906 21.953 1 96.19 247 ASP A N 1
ATOM 1835 C CA . ASP A 1 247 ? 8.18 38.562 23.219 1 96.19 247 ASP A CA 1
ATOM 1836 C C . ASP A 1 247 ? 8.602 37.688 24.391 1 96.19 247 ASP A C 1
ATOM 1838 O O . ASP A 1 247 ? 8.555 38.125 25.547 1 96.19 247 ASP A O 1
ATOM 1842 N N . GLY A 1 248 ? 9 36.531 24.125 1 96.88 248 GLY A N 1
ATOM 1843 C CA . GLY A 1 248 ? 9.406 35.625 25.188 1 96.88 248 GLY A CA 1
ATOM 1844 C C . GLY A 1 248 ? 8.992 34.188 24.938 1 96.88 248 GLY A C 1
ATOM 1845 O O . GLY A 1 248 ? 8.477 33.875 23.859 1 96.88 248 GLY A O 1
ATOM 1846 N N . GLU A 1 249 ? 9.344 33.344 25.844 1 98 249 GLU A N 1
ATOM 1847 C CA . GLU A 1 249 ? 9.008 31.922 25.719 1 98 249 GLU A CA 1
ATOM 1848 C C . GLU A 1 249 ? 8.242 31.438 26.953 1 98 249 GLU A C 1
ATOM 1850 O O . GLU A 1 249 ? 8.344 32.031 28.031 1 98 249 GLU A O 1
ATOM 1855 N N . PHE A 1 250 ? 7.367 30.484 26.859 1 97.69 250 PHE A N 1
ATOM 1856 C CA . PHE A 1 250 ? 6.625 29.875 27.969 1 97.69 250 PHE A CA 1
ATOM 1857 C C . PHE A 1 250 ? 6.469 28.375 27.75 1 97.69 250 PHE A C 1
ATOM 1859 O O . PHE A 1 250 ? 6.586 27.891 26.625 1 97.69 250 PHE A O 1
ATOM 1866 N N . GLN A 1 251 ? 6.223 27.688 28.844 1 97.25 251 GLN A N 1
ATOM 1867 C CA . GLN A 1 251 ? 6.016 26.25 28.812 1 97.25 251 GLN A CA 1
ATOM 1868 C C . GLN A 1 251 ? 4.559 25.906 29.094 1 97.25 251 GLN A C 1
ATOM 1870 O O . GLN A 1 251 ? 3.902 26.547 29.906 1 97.25 251 GLN A O 1
ATOM 1875 N N . THR A 1 252 ? 4.066 24.953 28.391 1 96.38 252 THR A N 1
ATOM 1876 C CA . THR A 1 252 ? 2.75 24.375 28.641 1 96.38 252 THR A CA 1
ATOM 1877 C C . THR A 1 252 ? 2.844 22.859 28.781 1 96.38 252 THR A C 1
ATOM 1879 O O . THR A 1 252 ? 3.76 22.234 28.25 1 96.38 252 THR A O 1
ATOM 1882 N N . GLY A 1 253 ? 1.945 22.281 29.516 1 93.81 253 GLY A N 1
ATOM 1883 C CA . GLY A 1 253 ? 1.875 20.844 29.656 1 93.81 253 GLY A CA 1
ATOM 1884 C C . GLY A 1 253 ? 0.98 20.172 28.641 1 93.81 253 GLY A C 1
ATOM 1885 O O . GLY A 1 253 ? 0.705 20.75 27.578 1 93.81 253 GLY A O 1
ATOM 1886 N N . ILE A 1 254 ? 0.667 18.891 28.891 1 92.38 254 ILE A N 1
ATOM 1887 C CA . ILE A 1 254 ? -0.212 18.109 28.031 1 92.38 254 ILE A CA 1
ATOM 1888 C C . ILE A 1 254 ? -1.456 17.688 28.797 1 92.38 254 ILE A C 1
ATOM 1890 O O . ILE A 1 254 ? -1.455 17.672 30.031 1 92.38 254 ILE A O 1
ATOM 1894 N N . TYR A 1 255 ? -2.484 17.391 28.109 1 94.31 255 TYR A N 1
ATOM 1895 C CA . TYR A 1 255 ? -3.691 16.828 28.703 1 94.31 255 TYR A CA 1
ATOM 1896 C C . TYR A 1 255 ? -3.627 15.312 28.734 1 94.31 255 TYR A C 1
ATOM 1898 O O . TYR A 1 255 ? -3.471 14.664 27.703 1 94.31 255 TYR A O 1
ATOM 1906 N N . PRO A 1 256 ? -3.723 14.805 29.938 1 89.12 256 PRO A N 1
ATOM 1907 C CA . PRO A 1 256 ? -3.672 13.344 30.047 1 89.12 256 PRO A CA 1
ATOM 1908 C C . PRO A 1 256 ? -4.797 12.664 29.266 1 89.12 256 PRO A C 1
ATOM 1910 O O . PRO A 1 256 ? -5.93 13.148 29.266 1 89.12 256 PRO A O 1
ATOM 1913 N N . THR A 1 257 ? -4.445 11.594 28.594 1 90.88 257 THR A N 1
ATOM 1914 C CA . THR A 1 257 ? -5.43 10.781 27.891 1 90.88 257 THR A CA 1
ATOM 1915 C C . THR A 1 257 ? -4.961 9.336 27.781 1 90.88 257 THR A C 1
ATOM 1917 O O . THR A 1 257 ? -3.785 9.039 28 1 90.88 257 THR A O 1
ATOM 1920 N N . GLN A 1 258 ? -5.867 8.414 27.688 1 91.31 258 GLN A N 1
ATOM 1921 C CA . GLN A 1 258 ? -5.523 7.031 27.359 1 91.31 258 GLN A CA 1
ATOM 1922 C C . GLN A 1 258 ? -5.328 6.852 25.859 1 91.31 258 GLN A C 1
ATOM 1924 O O . GLN A 1 258 ? -6.281 6.551 25.141 1 91.31 258 GLN A O 1
ATOM 1929 N N . ALA A 1 259 ? -4.133 6.91 25.484 1 91.75 259 ALA A N 1
ATOM 1930 C CA . ALA A 1 259 ? -3.799 6.855 24.062 1 91.75 259 ALA A CA 1
ATOM 1931 C C . ALA A 1 259 ? -4.027 5.457 23.5 1 91.75 259 ALA A C 1
ATOM 1933 O O . ALA A 1 259 ? -3.658 4.461 24.125 1 91.75 259 ALA A O 1
ATOM 1934 N N . LEU A 1 260 ? -4.613 5.387 22.328 1 93.19 260 LEU A N 1
ATOM 1935 C CA . LEU A 1 260 ? -4.781 4.152 21.578 1 93.19 260 LEU A CA 1
ATOM 1936 C C . LEU A 1 260 ? -3.66 3.988 20.547 1 93.19 260 LEU A C 1
ATOM 1938 O O . LEU A 1 260 ? -3.32 2.865 20.172 1 93.19 260 LEU A O 1
ATOM 1942 N N . LYS A 1 261 ? -3.193 5.102 20.109 1 91.94 261 LYS A N 1
ATOM 1943 C CA . LYS A 1 261 ? -2.129 5.145 19.109 1 91.94 261 LYS A CA 1
ATOM 1944 C C . LYS A 1 261 ? -1.345 6.449 19.203 1 91.94 261 LYS A C 1
ATOM 1946 O O . LYS A 1 261 ? -1.849 7.449 19.719 1 91.94 261 LYS A O 1
ATOM 1951 N N . PRO A 1 262 ? -0.239 6.504 18.609 1 89.19 262 PRO A N 1
ATOM 1952 C CA . PRO A 1 262 ? 0.566 7.727 18.672 1 89.19 262 PRO A CA 1
ATOM 1953 C C . PRO A 1 262 ? 0.37 8.617 17.438 1 89.19 262 PRO A C 1
ATOM 1955 O O . PRO A 1 262 ? 0.898 9.734 17.391 1 89.19 262 PRO A O 1
ATOM 1958 N N . THR A 1 263 ? -0.365 8.195 16.5 1 91.5 263 THR A N 1
ATOM 1959 C CA . THR A 1 263 ? -0.399 8.852 15.195 1 91.5 263 THR A CA 1
ATOM 1960 C C . THR A 1 263 ? -1.478 9.93 15.164 1 91.5 263 THR A C 1
ATOM 1962 O O . THR A 1 263 ? -2.514 9.797 15.82 1 91.5 263 THR A O 1
ATOM 1965 N N . GLY A 1 264 ? -1.21 10.953 14.406 1 94.19 264 GLY A N 1
ATOM 1966 C CA . GLY A 1 264 ? -2.178 12.016 14.172 1 94.19 264 GLY A CA 1
ATOM 1967 C C . GLY A 1 264 ? -2.076 13.148 15.18 1 94.19 264 GLY A C 1
ATOM 1968 O O . GLY A 1 264 ? -2.678 14.203 14.984 1 94.19 264 GLY A O 1
ATOM 1969 N N . ALA A 1 265 ? -1.312 12.977 16.25 1 94.5 265 ALA A N 1
ATOM 1970 C CA . ALA A 1 265 ? -1.188 13.984 17.297 1 94.5 265 ALA A CA 1
ATOM 1971 C C . ALA A 1 265 ? -0.674 15.305 16.734 1 94.5 265 ALA A C 1
ATOM 1973 O O . ALA A 1 265 ? -1.212 16.375 17.047 1 94.5 265 ALA A O 1
ATOM 1974 N N . GLY A 1 266 ? 0.369 15.211 15.922 1 95.75 266 GLY A N 1
ATOM 1975 C CA . GLY A 1 266 ? 0.945 16.422 15.344 1 95.75 266 GLY A CA 1
ATOM 1976 C C . GLY A 1 266 ? -0.002 17.141 14.406 1 95.75 266 GLY A C 1
ATOM 1977 O O . GLY A 1 266 ? -0.109 18.375 14.453 1 95.75 266 GLY A O 1
ATOM 1978 N N . ASP A 1 267 ? -0.69 16.422 13.547 1 97.5 267 ASP A N 1
ATOM 1979 C CA . ASP A 1 267 ? -1.643 17 12.609 1 97.5 267 ASP A CA 1
ATOM 1980 C C . ASP A 1 267 ? -2.779 17.703 13.352 1 97.5 267 ASP A C 1
ATOM 1982 O O . ASP A 1 267 ? -3.189 18.797 12.969 1 97.5 267 ASP A O 1
ATOM 1986 N N . SER A 1 268 ? -3.24 16.984 14.359 1 97.62 268 SER A N 1
ATOM 1987 C CA . SER A 1 268 ? -4.348 17.516 15.133 1 97.62 268 SER A CA 1
ATOM 1988 C C . SER A 1 268 ? -3.918 18.75 15.922 1 97.62 268 SER A C 1
ATOM 1990 O O . SER A 1 268 ? -4.691 19.703 16.062 1 97.62 268 SER A O 1
ATOM 1992 N N . PHE A 1 269 ? -2.725 18.703 16.516 1 97.94 269 PHE A N 1
ATOM 1993 C CA . PHE A 1 269 ? -2.172 19.875 17.188 1 97.94 269 PHE A CA 1
ATOM 1994 C C . PHE A 1 269 ? -2.141 21.078 16.25 1 97.94 269 PHE A C 1
ATOM 1996 O O . PHE A 1 269 ? -2.604 22.156 16.609 1 97.94 269 PHE A O 1
ATOM 2003 N N . MET A 1 270 ? -1.65 20.859 15.07 1 98.19 270 MET A N 1
ATOM 2004 C CA . MET A 1 270 ? -1.536 21.922 14.07 1 98.19 270 MET A CA 1
ATOM 2005 C C . MET A 1 270 ? -2.898 22.531 13.766 1 98.19 270 MET A C 1
ATOM 2007 O O . MET A 1 270 ? -3.049 23.75 13.781 1 98.19 270 MET A O 1
ATOM 2011 N N . GLY A 1 271 ? -3.869 21.688 13.508 1 98.44 271 GLY A N 1
ATOM 2012 C CA . GLY A 1 271 ? -5.203 22.172 13.195 1 98.44 271 GLY A CA 1
ATOM 2013 C C . GLY A 1 271 ? -5.824 22.969 14.32 1 98.44 271 GLY A C 1
ATOM 2014 O O . GLY A 1 271 ? -6.312 24.078 14.102 1 98.44 271 GLY A O 1
ATOM 2015 N N . GLY A 1 272 ? -5.793 22.391 15.523 1 98.12 272 GLY A N 1
ATOM 2016 C CA . GLY A 1 272 ? -6.355 23.062 16.672 1 98.12 272 GLY A CA 1
ATOM 2017 C C . GLY A 1 272 ? -5.645 24.359 17.016 1 98.12 272 GLY A C 1
ATOM 2018 O O . GLY A 1 272 ? -6.285 25.359 17.344 1 98.12 272 GLY A O 1
ATOM 2019 N N . PHE A 1 273 ? -4.355 24.391 16.891 1 98.69 273 PHE A N 1
ATOM 2020 C CA . PHE A 1 273 ? -3.508 25.547 17.188 1 98.69 273 PHE A CA 1
ATOM 2021 C C . PHE A 1 273 ? -3.779 26.688 16.219 1 98.69 273 PHE A C 1
ATOM 2023 O O . PHE A 1 273 ? -4.086 27.797 16.625 1 98.69 273 PHE A O 1
ATOM 2030 N N . ILE A 1 274 ? -3.768 26.391 14.922 1 98.81 274 ILE A N 1
ATOM 2031 C CA . ILE A 1 274 ? -3.918 27.406 13.891 1 98.81 274 ILE A CA 1
ATOM 2032 C C . ILE A 1 274 ? -5.348 27.953 13.898 1 98.81 274 ILE A C 1
ATOM 2034 O O . ILE A 1 274 ? -5.566 29.141 13.742 1 98.81 274 ILE A O 1
ATOM 2038 N N . ALA A 1 275 ? -6.305 27.047 14.086 1 98.75 275 ALA A N 1
ATOM 2039 C CA . ALA A 1 275 ? -7.691 27.5 14.164 1 98.75 275 ALA A CA 1
ATOM 2040 C C . ALA A 1 275 ? -7.887 28.469 15.336 1 98.75 275 ALA A C 1
ATOM 2042 O O . ALA A 1 275 ? -8.602 29.469 15.203 1 98.75 275 ALA A O 1
ATOM 2043 N N . ALA A 1 276 ? -7.273 28.141 16.469 1 98.5 276 ALA A N 1
ATOM 2044 C CA . ALA A 1 276 ? -7.387 29.016 17.641 1 98.5 276 ALA A CA 1
ATOM 2045 C C . ALA A 1 276 ? -6.73 30.359 17.391 1 98.5 276 ALA A C 1
ATOM 2047 O O . ALA A 1 276 ? -7.273 31.406 17.781 1 98.5 276 ALA A O 1
ATOM 2048 N N . LEU A 1 277 ? -5.539 30.359 16.766 1 98.56 277 LEU A N 1
ATOM 2049 C CA . LEU A 1 277 ? -4.898 31.625 16.391 1 98.56 277 LEU A CA 1
ATOM 2050 C C . LEU A 1 277 ? -5.801 32.438 15.469 1 98.56 277 LEU A C 1
ATOM 2052 O O . LEU A 1 277 ? -5.898 33.656 15.625 1 98.56 277 LEU A O 1
ATOM 2056 N N . ALA A 1 278 ? -6.418 31.75 14.562 1 98.31 278 ALA A N 1
ATOM 2057 C CA . ALA A 1 278 ? -7.297 32.406 13.602 1 98.31 278 ALA A CA 1
ATOM 2058 C C . ALA A 1 278 ? -8.5 33.031 14.297 1 98.31 278 ALA A C 1
ATOM 2060 O O . ALA A 1 278 ? -9.07 34.031 13.805 1 98.31 278 ALA A O 1
ATOM 2061 N N . GLU A 1 279 ? -8.867 32.531 15.438 1 97.44 279 GLU A N 1
ATOM 2062 C CA . GLU A 1 279 ? -9.969 33.062 16.219 1 97.44 279 GLU A CA 1
ATOM 2063 C C . GLU A 1 279 ? -9.531 34.25 17.047 1 97.44 279 GLU A C 1
ATOM 2065 O O . GLU A 1 279 ? -10.352 34.906 17.688 1 97.44 279 GLU A O 1
ATOM 2070 N N . GLY A 1 280 ? -8.266 34.5 17.062 1 96.88 280 GLY A N 1
ATOM 2071 C CA . GLY A 1 280 ? -7.742 35.656 17.781 1 96.88 280 GLY A CA 1
ATOM 2072 C C . GLY A 1 280 ? -7.379 35.312 19.219 1 96.88 280 GLY A C 1
ATOM 2073 O O . GLY A 1 280 ? -7.191 36.219 20.031 1 96.88 280 GLY A O 1
ATOM 2074 N N . ARG A 1 281 ? -7.219 34.125 19.531 1 96.62 281 ARG A N 1
ATOM 2075 C CA . ARG A 1 281 ? -6.852 33.75 20.891 1 96.62 281 ARG A CA 1
ATOM 2076 C C . ARG A 1 281 ? -5.383 34.062 21.172 1 96.62 281 ARG A C 1
ATOM 2078 O O . ARG A 1 281 ? -4.562 34.062 20.25 1 96.62 281 ARG A O 1
ATOM 2085 N N . PRO A 1 282 ? -5.039 34.312 22.516 1 97.19 282 PRO A N 1
ATOM 2086 C CA . PRO A 1 282 ? -3.621 34.406 22.859 1 97.19 282 PRO A CA 1
ATOM 2087 C C . PRO A 1 282 ? -2.828 33.156 22.5 1 97.19 282 PRO A C 1
ATOM 2089 O O . PRO A 1 282 ? -3.367 32.031 22.562 1 97.19 282 PRO A O 1
ATOM 2092 N N . VAL A 1 283 ? -1.572 33.312 22.188 1 98 283 VAL A N 1
ATOM 2093 C CA . VAL A 1 283 ? -0.714 32.219 21.719 1 98 283 VAL A CA 1
ATOM 2094 C C . VAL A 1 283 ? -0.747 31.078 22.719 1 98 283 VAL A C 1
ATOM 2096 O O . VAL A 1 283 ? -0.841 29.906 22.328 1 98 283 VAL A O 1
ATOM 2099 N N . ARG A 1 284 ? -0.714 31.375 23.969 1 97.12 284 ARG A N 1
ATOM 2100 C CA . ARG A 1 284 ? -0.726 30.328 25 1 97.12 284 ARG A CA 1
ATOM 2101 C C . ARG A 1 284 ? -1.995 29.484 24.906 1 97.12 284 ARG A C 1
ATOM 2103 O O . ARG A 1 284 ? -1.937 28.266 24.969 1 97.12 284 ARG A O 1
ATOM 2110 N N . ASP A 1 285 ? -3.143 30.156 24.781 1 96.25 285 ASP A N 1
ATOM 2111 C CA . ASP A 1 285 ? -4.418 29.453 24.672 1 96.25 285 ASP A CA 1
ATOM 2112 C C . ASP A 1 285 ? -4.469 28.609 23.391 1 96.25 285 ASP A C 1
ATOM 2114 O O . ASP A 1 285 ? -5.043 27.516 23.391 1 96.25 285 ASP A O 1
ATOM 2118 N N . ALA A 1 286 ? -3.93 29.141 22.312 1 98 286 ALA A N 1
ATOM 2119 C CA . ALA A 1 286 ? -3.895 28.406 21.047 1 98 286 ALA A CA 1
ATOM 2120 C C . ALA A 1 286 ? -3.084 27.125 21.172 1 98 286 ALA A C 1
ATOM 2122 O O . ALA A 1 286 ? -3.49 26.078 20.672 1 98 286 ALA A O 1
ATOM 2123 N N . VAL A 1 287 ? -1.955 27.203 21.859 1 97.75 287 VAL A N 1
ATOM 2124 C CA . VAL A 1 287 ? -1.112 26.031 22.078 1 97.75 287 VAL A CA 1
ATOM 2125 C C . VAL A 1 287 ? -1.86 25.016 22.922 1 97.75 287 VAL A C 1
ATOM 2127 O O . VAL A 1 287 ? -1.818 23.812 22.641 1 97.75 287 VAL A O 1
ATOM 2130 N N . LEU A 1 288 ? -2.564 25.469 23.938 1 96.44 288 LEU A N 1
ATOM 2131 C CA . LEU A 1 288 ? -3.332 24.578 24.797 1 96.44 288 LEU A CA 1
ATOM 2132 C C . LEU A 1 288 ? -4.441 23.891 24 1 96.44 288 LEU A C 1
ATOM 2134 O O . LEU A 1 288 ? -4.711 22.703 24.203 1 96.44 288 LEU A O 1
ATOM 2138 N N . ARG A 1 289 ? -5.086 24.609 23.141 1 97 289 ARG A N 1
ATOM 2139 C CA . ARG A 1 289 ? -6.113 24.016 22.281 1 97 289 ARG A CA 1
ATOM 2140 C C . ARG A 1 289 ? -5.516 22.984 21.344 1 97 289 ARG A C 1
ATOM 2142 O O . ARG A 1 289 ? -6.113 21.922 21.109 1 97 289 ARG A O 1
ATOM 2149 N N . GLY A 1 290 ? -4.336 23.297 20.766 1 97.81 290 GLY A N 1
ATOM 2150 C CA . GLY A 1 290 ? -3.623 22.297 19.984 1 97.81 290 GLY A CA 1
ATOM 2151 C C . GLY A 1 290 ? -3.312 21.031 20.766 1 97.81 290 GLY A C 1
ATOM 2152 O O . GLY A 1 290 ? -3.541 19.922 20.281 1 97.81 290 GLY A O 1
ATOM 2153 N N . SER A 1 291 ? -2.828 21.219 21.984 1 97.19 291 SER A N 1
ATOM 2154 C CA . SER A 1 291 ? -2.484 20.109 22.859 1 97.19 291 SER A CA 1
ATOM 2155 C C . SER A 1 291 ? -3.715 19.266 23.188 1 97.19 291 SER A C 1
ATOM 2157 O O . SER A 1 291 ? -3.637 18.031 23.25 1 97.19 291 SER A O 1
ATOM 2159 N N . ALA A 1 292 ? -4.816 19.906 23.453 1 96.88 292 ALA A N 1
ATOM 2160 C CA . ALA A 1 292 ? -6.066 19.219 23.734 1 96.88 292 ALA A CA 1
ATOM 2161 C C . ALA A 1 292 ? -6.535 18.422 22.531 1 96.88 292 ALA A C 1
ATOM 2163 O O . ALA A 1 292 ? -6.992 17.281 22.672 1 96.88 292 ALA A O 1
ATOM 2164 N N . SER A 1 293 ? -6.461 19.016 21.359 1 97.56 293 SER A N 1
ATOM 2165 C CA . SER A 1 293 ? -6.82 18.328 20.125 1 97.56 293 SER A CA 1
ATOM 2166 C C . SER A 1 293 ? -5.988 17.062 19.938 1 97.56 293 SER A C 1
ATOM 2168 O O . SER A 1 293 ? -6.516 16.016 19.562 1 97.56 293 SER A O 1
ATOM 2170 N N . ALA A 1 294 ? -4.676 17.172 20.188 1 96.81 294 ALA A N 1
ATOM 2171 C CA . ALA A 1 294 ? -3.771 16.031 20.062 1 96.81 294 ALA A CA 1
ATOM 2172 C C . ALA A 1 294 ? -4.168 14.922 21.031 1 96.81 294 ALA A C 1
ATOM 2174 O O . ALA A 1 294 ? -4.172 13.742 20.656 1 96.81 294 ALA A O 1
ATOM 2175 N N . ALA A 1 295 ? -4.492 15.297 22.25 1 96.12 295 ALA A N 1
ATOM 2176 C CA . ALA A 1 295 ? -4.898 14.312 23.266 1 96.12 295 ALA A CA 1
ATOM 2177 C C . ALA A 1 295 ? -6.148 13.562 22.812 1 96.12 295 ALA A C 1
ATOM 2179 O O . ALA A 1 295 ? -6.285 12.367 23.078 1 96.12 295 ALA A O 1
ATOM 2180 N N . MET A 1 296 ? -7.055 14.219 22.172 1 96.88 296 MET A N 1
ATOM 2181 C CA . MET A 1 296 ? -8.305 13.609 21.719 1 96.88 296 MET A CA 1
ATOM 2182 C C . MET A 1 296 ? -8.055 12.648 20.562 1 96.88 296 MET A C 1
ATOM 2184 O O . MET A 1 296 ? -8.602 11.547 20.531 1 96.88 296 MET A O 1
ATOM 2188 N N . VAL A 1 297 ? -7.227 13.039 19.625 1 97.25 297 VAL A N 1
ATOM 2189 C CA . VAL A 1 297 ? -7.02 12.266 18.406 1 97.25 297 VAL A CA 1
ATOM 2190 C C . VAL A 1 297 ? -6.324 10.945 18.734 1 97.25 297 VAL A C 1
ATOM 2192 O O . VAL A 1 297 ? -6.668 9.898 18.188 1 97.25 297 VAL A O 1
ATOM 2195 N N . VAL A 1 298 ? -5.34 10.953 19.625 1 95.69 298 VAL A N 1
ATOM 2196 C CA . VAL A 1 298 ? -4.555 9.758 19.906 1 95.69 298 VAL A CA 1
ATOM 2197 C C . VAL A 1 298 ? -5.402 8.742 20.672 1 95.69 298 VAL A C 1
ATOM 2199 O O . VAL A 1 298 ? -5.031 7.574 20.797 1 95.69 298 VAL A O 1
ATOM 2202 N N . ALA A 1 299 ? -6.566 9.18 21.172 1 95.75 299 ALA A N 1
ATOM 2203 C CA . ALA A 1 299 ? -7.465 8.312 21.922 1 95.75 299 ALA A CA 1
ATOM 2204 C C . ALA A 1 299 ? -8.531 7.703 21.016 1 95.75 299 ALA A C 1
ATOM 2206 O O . ALA A 1 299 ? -9.414 6.984 21.5 1 95.75 299 ALA A O 1
ATOM 2207 N N . ARG A 1 300 ? -8.508 7.977 19.75 1 95.38 300 ARG A N 1
ATOM 2208 C CA . ARG A 1 300 ? -9.508 7.535 18.781 1 95.38 300 ARG A CA 1
ATOM 2209 C C . ARG A 1 300 ? -8.867 6.773 17.641 1 95.38 300 ARG A C 1
ATOM 2211 O O . ARG A 1 300 ? -7.648 6.801 17.469 1 95.38 300 ARG A O 1
ATOM 2218 N N . VAL A 1 301 ? -9.648 6.023 16.844 1 93.94 301 VAL A N 1
ATOM 2219 C CA . VAL A 1 301 ? -9.164 5.281 15.695 1 93.94 301 VAL A CA 1
ATOM 2220 C C . VAL A 1 301 ? -9.031 6.219 14.492 1 93.94 301 VAL A C 1
ATOM 2222 O O . VAL A 1 301 ? -9.906 7.051 14.25 1 93.94 301 VAL A O 1
ATOM 2225 N N . GLY A 1 302 ? -7.941 6.059 13.758 1 93.75 302 GLY A N 1
ATOM 2226 C CA . GLY A 1 302 ? -7.711 6.883 12.586 1 93.75 302 GLY A CA 1
ATOM 2227 C C . GLY A 1 302 ? -7.215 8.273 12.922 1 93.75 302 GLY A C 1
ATOM 2228 O O . GLY A 1 302 ? -7.184 8.664 14.086 1 93.75 302 GLY A O 1
ATOM 2229 N N . CYS A 1 303 ? -6.879 9.023 11.93 1 95.75 303 CYS A N 1
ATOM 2230 C CA . CYS A 1 303 ? -6.449 10.406 12.117 1 95.75 303 CYS A CA 1
ATOM 2231 C C . CYS A 1 303 ? -7.531 11.383 11.664 1 95.75 303 CYS A C 1
ATOM 2233 O O . CYS A 1 303 ? -8.203 12 12.492 1 95.75 303 CYS A O 1
ATOM 2235 N N . ALA A 1 304 ? -7.906 11.289 10.453 1 97.88 304 ALA A N 1
ATOM 2236 C CA . ALA A 1 304 ? -8.898 12.203 9.891 1 97.88 304 ALA A CA 1
ATOM 2237 C C . ALA A 1 304 ? -10.234 12.086 10.633 1 97.88 304 ALA A C 1
ATOM 2239 O O . ALA A 1 304 ? -10.781 13.086 11.094 1 97.88 304 ALA A O 1
ATOM 2240 N N . PRO A 1 305 ? -10.734 10.883 10.828 1 97.06 305 PRO A N 1
ATOM 2241 C CA . PRO A 1 305 ? -12.031 10.789 11.508 1 97.06 305 PRO A CA 1
ATOM 2242 C C . PRO A 1 305 ? -11.945 11.156 12.992 1 97.06 305 PRO A C 1
ATOM 2244 O O . PRO A 1 305 ? -12.953 11.492 13.609 1 97.06 305 PRO A O 1
ATOM 2247 N N . ALA A 1 306 ? -10.797 11.102 13.539 1 97.44 306 ALA A N 1
ATOM 2248 C CA . ALA A 1 306 ? -10.594 11.289 14.969 1 97.44 306 ALA A CA 1
ATOM 2249 C C . ALA A 1 306 ? -10.531 12.773 15.328 1 97.44 306 ALA A C 1
ATOM 2251 O O . ALA A 1 306 ? -10.609 13.141 16.5 1 97.44 306 ALA A O 1
ATOM 2252 N N . MET A 1 307 ? -10.375 13.656 14.305 1 98.56 307 MET A N 1
ATOM 2253 C CA . MET A 1 307 ? -10.227 15.094 14.555 1 98.56 307 MET A CA 1
ATOM 2254 C C . MET A 1 307 ? -11.461 15.656 15.25 1 98.56 307 MET A C 1
ATOM 2256 O O . MET A 1 307 ? -12.594 15.391 14.828 1 98.56 307 MET A O 1
ATOM 2260 N N . PRO A 1 308 ? -11.273 16.438 16.297 1 98.38 308 PRO A N 1
ATOM 2261 C CA . PRO A 1 308 ? -12.43 16.969 17.031 1 98.38 308 PRO A CA 1
ATOM 2262 C C . PRO A 1 308 ? -13.062 18.188 16.344 1 98.38 308 PRO A C 1
ATOM 2264 O O . PRO A 1 308 ? -12.359 18.953 15.68 1 98.38 308 PRO A O 1
ATOM 2267 N N . THR A 1 309 ? -14.352 18.312 16.562 1 98.38 309 THR A N 1
ATOM 2268 C CA . THR A 1 309 ? -15.039 19.562 16.219 1 98.38 309 THR A CA 1
ATOM 2269 C C . THR A 1 309 ? -14.781 20.641 17.266 1 98.38 309 THR A C 1
ATOM 2271 O O . THR A 1 309 ? -14.281 20.344 18.359 1 98.38 309 THR A O 1
ATOM 2274 N N . THR A 1 310 ? -15.18 21.859 16.891 1 97.75 310 THR A N 1
ATOM 2275 C CA . THR A 1 310 ? -15.07 22.969 17.844 1 97.75 310 THR A CA 1
ATOM 2276 C C . THR A 1 310 ? -15.82 22.641 19.125 1 97.75 310 THR A C 1
ATOM 2278 O O . THR A 1 310 ? -15.305 22.844 20.219 1 97.75 310 THR A O 1
ATOM 2281 N N . GLY A 1 311 ? -17.016 22.062 18.938 1 97.81 311 GLY A N 1
ATOM 2282 C CA . GLY A 1 311 ? -17.828 21.734 20.094 1 97.81 311 GLY A CA 1
ATOM 2283 C C . GLY A 1 311 ? -17.203 20.672 20.969 1 97.81 311 GLY A C 1
ATOM 2284 O O . GLY A 1 311 ? -17.203 20.781 22.203 1 97.81 311 GLY A O 1
ATOM 2285 N N . GLU A 1 312 ? -16.672 19.625 20.438 1 97.44 312 GLU A N 1
ATOM 2286 C CA . GLU A 1 312 ? -16 18.562 21.188 1 97.44 312 GLU A CA 1
ATOM 2287 C C . GLU A 1 312 ? -14.781 19.094 21.938 1 97.44 312 GLU A C 1
ATOM 2289 O O . GLU A 1 312 ? -14.539 18.719 23.094 1 97.44 312 GLU A O 1
ATOM 2294 N N . LEU A 1 313 ? -14.023 19.953 21.25 1 96.69 313 LEU A N 1
ATOM 2295 C CA . LEU A 1 313 ? -12.812 20.516 21.844 1 96.69 313 LEU A CA 1
ATOM 2296 C C . LEU A 1 313 ? -13.164 21.453 23 1 96.69 313 LEU A C 1
ATOM 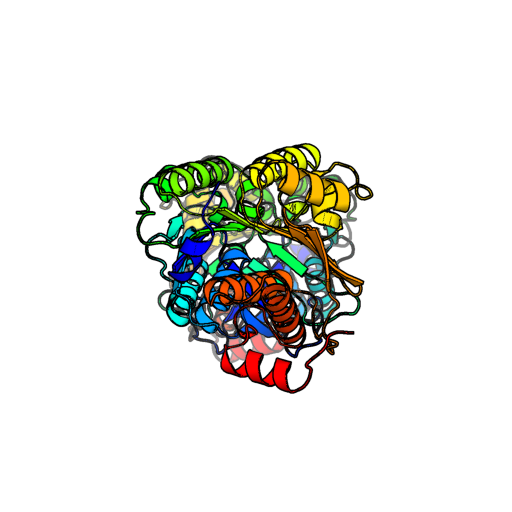2298 O O . LEU A 1 313 ? -12.508 21.422 24.047 1 96.69 313 LEU A O 1
ATOM 2302 N N . ASP A 1 314 ? -14.195 22.266 22.859 1 96.69 314 ASP A N 1
ATOM 2303 C CA . ASP A 1 314 ? -14.664 23.141 23.922 1 96.69 314 ASP A CA 1
ATOM 2304 C C . ASP A 1 314 ? -15.094 22.328 25.156 1 96.69 314 ASP A C 1
ATOM 2306 O O . ASP A 1 314 ? -14.758 22.672 26.281 1 96.69 314 ASP A O 1
ATOM 2310 N N . ALA A 1 315 ? -15.812 21.281 24.875 1 96.5 315 ALA A N 1
ATOM 2311 C CA . ALA A 1 315 ? -16.281 20.422 25.969 1 96.5 315 ALA A CA 1
ATOM 2312 C C . ALA A 1 315 ? -15.109 19.766 26.688 1 96.5 315 ALA A C 1
ATOM 2314 O O . ALA A 1 315 ? -15.109 19.656 27.922 1 96.5 315 ALA A O 1
ATOM 2315 N N . PHE A 1 316 ? -14.188 19.344 26 1 95.69 316 PHE A N 1
ATOM 2316 C CA . PHE A 1 316 ? -13 18.719 26.562 1 95.69 316 PHE A CA 1
ATOM 2317 C C . PHE A 1 316 ? -12.258 19.672 27.469 1 95.69 316 PHE A C 1
ATOM 2319 O O . PHE A 1 316 ? -11.875 19.312 28.594 1 95.69 316 PHE A O 1
ATOM 2326 N N . LEU A 1 317 ? -12.031 20.922 27.031 1 94.94 317 LEU A N 1
ATOM 2327 C CA . LEU A 1 317 ? -11.266 21.922 27.766 1 94.94 317 LEU A CA 1
ATOM 2328 C C . LEU A 1 317 ? -12.055 22.422 28.969 1 94.94 317 LEU A C 1
ATOM 2330 O O . LEU A 1 317 ? -11.461 22.812 29.984 1 94.94 317 LEU A O 1
ATOM 2334 N N . ALA A 1 318 ? -13.344 22.422 28.844 1 93.62 318 ALA A N 1
ATOM 2335 C CA . ALA A 1 318 ? -14.188 22.828 29.969 1 93.62 318 ALA A CA 1
ATOM 2336 C C . ALA A 1 318 ? -14.062 21.859 31.125 1 93.62 318 ALA A C 1
ATOM 2338 O O . ALA A 1 318 ? -14.125 22.25 32.281 1 93.62 318 ALA A O 1
ATOM 2339 N N . GLU A 1 319 ? -13.836 20.625 30.828 1 90.94 319 GLU A N 1
ATOM 2340 C CA . GLU A 1 319 ? -13.727 19.578 31.828 1 90.94 319 GLU A CA 1
ATOM 2341 C C . GLU A 1 319 ? -12.312 19.516 32.406 1 90.94 319 GLU A C 1
ATOM 2343 O O . GLU A 1 319 ? -12.109 18.984 33.5 1 90.94 319 GLU A O 1
ATOM 2348 N N . ARG A 1 320 ? -11.375 20 31.656 1 86.31 320 ARG A N 1
ATOM 2349 C CA . ARG A 1 320 ? -9.969 19.938 32.031 1 86.31 320 ARG A CA 1
ATOM 2350 C C . ARG A 1 320 ? -9.281 21.281 31.797 1 86.31 320 ARG A C 1
ATOM 2352 O O . ARG A 1 320 ? -8.422 21.391 30.922 1 86.31 320 ARG A O 1
ATOM 2359 N N . PRO A 1 321 ? -9.445 22.156 32.625 1 72.06 321 PRO A N 1
ATOM 2360 C CA . PRO A 1 321 ? -8.992 23.516 32.312 1 72.06 321 PRO A CA 1
ATOM 2361 C C . PRO A 1 321 ? -7.469 23.641 32.281 1 72.06 321 PRO A C 1
ATOM 2363 O O . PRO A 1 321 ? -6.93 24.484 31.547 1 72.06 321 PRO A O 1
ATOM 2366 N N . ASP A 1 322 ? -6.816 22.781 33.031 1 78.81 322 ASP A N 1
ATOM 2367 C CA . ASP A 1 322 ? -5.363 22.938 33.062 1 78.81 322 ASP A CA 1
ATOM 2368 C C . ASP A 1 322 ? -4.66 21.625 32.688 1 78.81 322 ASP A C 1
ATOM 2370 O O . ASP A 1 322 ? -5.051 20.562 33.188 1 78.81 322 ASP A O 1
ATOM 2374 N N . PRO A 1 323 ? -3.639 21.797 31.891 1 83.12 323 PRO A N 1
ATOM 2375 C CA . PRO A 1 323 ? -2.83 20.609 31.578 1 83.12 323 PRO A CA 1
ATOM 2376 C C . PRO A 1 323 ? -1.955 20.172 32.75 1 83.12 323 PRO A C 1
ATOM 2378 O O . PRO A 1 323 ? -1.81 20.906 33.719 1 83.12 323 PRO A O 1
ATOM 2381 N N . ASP A 1 324 ? -1.503 18.969 32.781 1 74.38 324 ASP A N 1
ATOM 2382 C CA . ASP A 1 324 ? -0.55 18.5 33.812 1 74.38 324 ASP A CA 1
ATOM 2383 C C . ASP A 1 324 ? 0.851 19.047 33.531 1 74.38 324 ASP A C 1
ATOM 2385 O O . ASP A 1 324 ? 1.223 19.25 32.375 1 74.38 324 ASP A O 1
ATOM 2389 N N . MET B 1 1 ? 15.625 -34.875 -22.281 1 58.41 1 MET B N 1
ATOM 2390 C CA . MET B 1 1 ? 14.242 -34.438 -22.125 1 58.41 1 MET B CA 1
ATOM 2391 C C . MET B 1 1 ? 13.781 -34.562 -20.688 1 58.41 1 MET B C 1
ATOM 2393 O O . MET B 1 1 ? 14.047 -35.562 -20.031 1 58.41 1 MET B O 1
ATOM 2397 N N . THR B 1 2 ? 13.328 -33.344 -20.094 1 74.25 2 THR B N 1
ATOM 2398 C CA . THR B 1 2 ? 13 -33.375 -18.672 1 74.25 2 THR B CA 1
ATOM 2399 C C . THR B 1 2 ? 11.898 -34.375 -18.391 1 74.25 2 THR B C 1
ATOM 2401 O O . THR B 1 2 ? 10.961 -34.531 -19.172 1 74.25 2 THR B O 1
ATOM 2404 N N . ASP B 1 3 ? 12.047 -35.219 -17.469 1 86.31 3 ASP B N 1
ATOM 2405 C CA . ASP B 1 3 ? 11.141 -36.25 -16.984 1 86.31 3 ASP B CA 1
ATOM 2406 C C . ASP B 1 3 ? 10.047 -35.656 -16.094 1 86.31 3 ASP B C 1
ATOM 2408 O O . ASP B 1 3 ? 10.32 -35.281 -14.953 1 86.31 3 ASP B O 1
ATOM 2412 N N . LEU B 1 4 ? 8.812 -35.625 -16.594 1 95.31 4 LEU B N 1
ATOM 2413 C CA . LEU B 1 4 ? 7.715 -35.062 -15.812 1 95.31 4 LEU B CA 1
ATOM 2414 C C . LEU B 1 4 ? 7.215 -36.062 -14.773 1 95.31 4 LEU B C 1
ATOM 2416 O O . LEU B 1 4 ? 6.414 -35.719 -13.898 1 95.31 4 LEU B O 1
ATOM 2420 N N . THR B 1 5 ? 7.715 -37.312 -14.82 1 94.88 5 THR B N 1
ATOM 2421 C CA . THR B 1 5 ? 7.32 -38.312 -13.828 1 94.88 5 THR B CA 1
ATOM 2422 C C . THR B 1 5 ? 7.758 -37.875 -12.43 1 94.88 5 THR B C 1
ATOM 2424 O O . THR B 1 5 ? 7.195 -38.344 -11.43 1 94.88 5 THR B O 1
ATOM 2427 N N . ARG B 1 6 ? 8.766 -37 -12.398 1 97.06 6 ARG B N 1
ATOM 2428 C CA . ARG B 1 6 ? 9.266 -36.5 -11.117 1 97.06 6 ARG B CA 1
ATOM 2429 C C . ARG B 1 6 ? 8.18 -35.719 -10.375 1 97.06 6 ARG B C 1
ATOM 2431 O O . ARG B 1 6 ? 8.227 -35.594 -9.148 1 97.06 6 ARG B O 1
ATOM 2438 N N . LEU B 1 7 ? 7.172 -35.25 -11.07 1 98.38 7 LEU B N 1
ATOM 2439 C CA . LEU B 1 7 ? 6.086 -34.5 -10.453 1 98.38 7 LEU B CA 1
ATOM 2440 C C . LEU B 1 7 ? 5.352 -35.344 -9.422 1 98.38 7 LEU B C 1
ATOM 2442 O O . LEU B 1 7 ? 4.707 -34.812 -8.516 1 98.38 7 LEU B O 1
ATOM 2446 N N . ALA B 1 8 ? 5.445 -36.625 -9.539 1 98.19 8 ALA B N 1
ATOM 2447 C CA . ALA B 1 8 ? 4.707 -37.562 -8.688 1 98.19 8 ALA B CA 1
ATOM 2448 C C . ALA B 1 8 ? 5.145 -37.438 -7.227 1 98.19 8 ALA B C 1
ATOM 2450 O O . ALA B 1 8 ? 4.438 -37.906 -6.32 1 98.19 8 ALA B O 1
ATOM 2451 N N . GLY B 1 9 ? 6.336 -36.781 -6.984 1 98.19 9 GLY B N 1
ATOM 2452 C CA . GLY B 1 9 ? 6.801 -36.531 -5.629 1 98.19 9 GLY B CA 1
ATOM 2453 C C . GLY B 1 9 ? 5.977 -35.5 -4.891 1 98.19 9 GLY B C 1
ATOM 2454 O O . GLY B 1 9 ? 6.023 -35.406 -3.662 1 98.19 9 GLY B O 1
ATOM 2455 N N . LYS B 1 10 ? 5.238 -34.656 -5.578 1 98.69 10 LYS B N 1
ATOM 2456 C CA . LYS B 1 10 ? 4.238 -33.75 -5.059 1 98.69 10 LYS B CA 1
ATOM 2457 C C . LYS B 1 10 ? 4.867 -32.719 -4.117 1 98.69 10 LYS B C 1
ATOM 2459 O O . LYS B 1 10 ? 4.238 -32.281 -3.146 1 98.69 10 LYS B O 1
ATOM 2464 N N . SER B 1 11 ? 6.137 -32.406 -4.285 1 98.81 11 SER B N 1
ATOM 2465 C CA . SER B 1 11 ? 6.852 -31.391 -3.521 1 98.81 11 SER B CA 1
ATOM 2466 C C . SER B 1 11 ? 7.414 -30.312 -4.438 1 98.81 11 SER B C 1
ATOM 2468 O O . SER B 1 11 ? 8.297 -30.578 -5.254 1 98.81 11 SER B O 1
ATOM 2470 N N . PHE B 1 12 ? 6.934 -29.125 -4.266 1 98.94 12 PHE B N 1
ATOM 2471 C CA . PHE B 1 12 ? 7.227 -28.109 -5.277 1 98.94 12 PHE B CA 1
ATOM 2472 C C . PHE B 1 12 ? 7.961 -26.922 -4.66 1 98.94 12 PHE B C 1
ATOM 2474 O O . PHE B 1 12 ? 7.594 -26.453 -3.584 1 98.94 12 PHE B O 1
ATOM 2481 N N . LEU B 1 13 ? 9.016 -26.5 -5.289 1 98.88 13 LEU B N 1
ATOM 2482 C CA . LEU B 1 13 ? 9.711 -25.25 -4.988 1 98.88 13 LEU B CA 1
ATOM 2483 C C . LEU B 1 13 ? 9.188 -24.109 -5.855 1 98.88 13 LEU B C 1
ATOM 2485 O O . LEU B 1 13 ? 9.117 -24.234 -7.078 1 98.88 13 LEU B O 1
ATOM 2489 N N . ILE B 1 14 ? 8.758 -23.094 -5.207 1 98.88 14 ILE B N 1
ATOM 2490 C CA . ILE B 1 14 ? 8.172 -21.969 -5.934 1 98.88 14 ILE B CA 1
ATOM 2491 C C . ILE B 1 14 ? 9.031 -20.719 -5.723 1 98.88 14 ILE B C 1
ATOM 2493 O O . ILE B 1 14 ? 9.422 -20.422 -4.594 1 98.88 14 ILE B O 1
ATOM 2497 N N . VAL B 1 15 ? 9.359 -19.984 -6.812 1 98.56 15 VAL B N 1
ATOM 2498 C CA . VAL B 1 15 ? 10.102 -18.734 -6.77 1 98.56 15 VAL B CA 1
ATOM 2499 C C . VAL B 1 15 ? 9.18 -17.578 -7.102 1 98.56 15 VAL B C 1
ATOM 2501 O O . VAL B 1 15 ? 8.516 -17.578 -8.141 1 98.56 15 VAL B O 1
ATOM 2504 N N . GLY B 1 16 ? 9.172 -16.656 -6.176 1 96.88 16 GLY B N 1
ATOM 2505 C CA . GLY B 1 16 ? 8.383 -15.484 -6.551 1 96.88 16 GLY B CA 1
ATOM 2506 C C . GLY B 1 16 ? 7.781 -14.766 -5.359 1 96.88 16 GLY B C 1
ATOM 2507 O O . GLY B 1 16 ? 8.312 -14.836 -4.25 1 96.88 16 GLY B O 1
ATOM 2508 N N . ARG B 1 17 ? 6.734 -14.031 -5.547 1 95.88 17 ARG B N 1
ATOM 2509 C CA . ARG B 1 17 ? 6.312 -13.008 -4.598 1 95.88 17 ARG B CA 1
ATOM 2510 C C . ARG B 1 17 ? 5.223 -13.539 -3.67 1 95.88 17 ARG B C 1
ATOM 2512 O O . ARG B 1 17 ? 4.383 -14.336 -4.086 1 95.88 17 ARG B O 1
ATOM 2519 N N . ALA B 1 18 ? 5.285 -13.172 -2.426 1 98.06 18 ALA B N 1
ATOM 2520 C CA . ALA B 1 18 ? 4.207 -13.148 -1.439 1 98.06 18 ALA B CA 1
ATOM 2521 C C . ALA B 1 18 ? 3.875 -11.719 -1.024 1 98.06 18 ALA B C 1
ATOM 2523 O O . ALA B 1 18 ? 4.766 -10.867 -0.936 1 98.06 18 ALA B O 1
ATOM 2524 N N . GLY B 1 19 ? 2.688 -11.477 -0.911 1 98.12 19 GLY B N 1
ATOM 2525 C CA . GLY B 1 19 ? 2.277 -10.133 -0.528 1 98.12 19 GLY B CA 1
ATOM 2526 C C . GLY B 1 19 ? 1.001 -10.117 0.292 1 98.12 19 GLY B C 1
ATOM 2527 O O . GLY B 1 19 ? 0.596 -11.141 0.847 1 98.12 19 GLY B O 1
ATOM 2528 N N . MET B 1 20 ? 0.468 -8.977 0.514 1 98.62 20 MET B N 1
ATOM 2529 C CA . MET B 1 20 ? -0.782 -8.75 1.232 1 98.62 20 MET B CA 1
ATOM 2530 C C . MET B 1 20 ? -1.856 -8.211 0.294 1 98.62 20 MET B C 1
ATOM 2532 O O . MET B 1 20 ? -1.628 -7.234 -0.426 1 98.62 20 MET B O 1
ATOM 2536 N N . ASP B 1 21 ? -2.926 -8.875 0.222 1 98.56 21 ASP B N 1
ATOM 2537 C CA . ASP B 1 21 ? -4.062 -8.445 -0.587 1 98.56 21 ASP B CA 1
ATOM 2538 C C . ASP B 1 21 ? -5.184 -7.891 0.29 1 98.56 21 ASP B C 1
ATOM 2540 O O . ASP B 1 21 ? -5.527 -8.484 1.314 1 98.56 21 ASP B O 1
ATOM 2544 N N . LEU B 1 22 ? -5.695 -6.777 -0.118 1 98.81 22 LEU B N 1
ATOM 2545 C CA . LEU B 1 22 ? -6.836 -6.156 0.551 1 98.81 22 LEU B CA 1
ATOM 2546 C C . LEU B 1 22 ? -8.016 -6.012 -0.405 1 98.81 22 LEU B C 1
ATOM 2548 O O . LEU B 1 22 ? -7.832 -5.656 -1.571 1 98.81 22 LEU B O 1
ATOM 2552 N N . TYR B 1 23 ? -9.188 -6.316 0.072 1 98.5 23 TYR B N 1
ATOM 2553 C CA . TYR B 1 23 ? -10.422 -6.234 -0.697 1 98.5 23 TYR B CA 1
ATOM 2554 C C . TYR B 1 23 ? -11.453 -5.363 0.018 1 98.5 23 TYR B C 1
ATOM 2556 O O . TYR B 1 23 ? -11.828 -5.645 1.159 1 98.5 23 TYR B O 1
ATOM 2564 N N . PRO B 1 24 ? -11.922 -4.301 -0.708 1 98.5 24 PRO B N 1
ATOM 2565 C CA . PRO B 1 24 ? -13.008 -3.557 -0.069 1 98.5 24 PRO B CA 1
ATOM 2566 C C . PRO B 1 24 ? -14.141 -4.465 0.415 1 98.5 24 PRO B C 1
ATOM 2568 O O . PRO B 1 24 ? -14.492 -5.426 -0.268 1 98.5 24 PRO B O 1
ATOM 2571 N N . ASP B 1 25 ? -14.633 -4.203 1.538 1 98 25 ASP B N 1
ATOM 2572 C CA . ASP B 1 25 ? -15.68 -4.988 2.182 1 98 25 ASP B CA 1
ATOM 2573 C C . ASP B 1 25 ? -16.922 -4.141 2.447 1 98 25 ASP B C 1
ATOM 2575 O O . ASP B 1 25 ? -16.812 -3.01 2.928 1 98 25 ASP B O 1
ATOM 2579 N N . PRO B 1 26 ? -18.188 -4.582 2.207 1 97.12 26 PRO B N 1
ATOM 2580 C CA . PRO B 1 26 ? -18.531 -5.914 1.698 1 97.12 26 PRO B CA 1
ATOM 2581 C C . PRO B 1 26 ? -18.141 -6.098 0.231 1 97.12 26 PRO B C 1
ATOM 2583 O O . PRO B 1 26 ? -17.875 -5.121 -0.467 1 97.12 26 PRO B O 1
ATOM 2586 N N . PRO B 1 27 ? -18.031 -7.445 -0.221 1 95.94 27 PRO B N 1
ATOM 2587 C CA . PRO B 1 27 ? -17.812 -7.68 -1.65 1 95.94 27 PRO B CA 1
ATOM 2588 C C . PRO B 1 27 ? -18.75 -6.844 -2.531 1 95.94 27 PRO B C 1
ATOM 2590 O O . PRO B 1 27 ? -19.922 -6.648 -2.193 1 95.94 27 PRO B O 1
ATOM 2593 N N . GLY B 1 28 ? -18.219 -6.418 -3.641 1 96.12 28 GLY B N 1
ATOM 2594 C CA . GLY B 1 28 ? -18.984 -5.539 -4.516 1 96.12 28 GLY B CA 1
ATOM 2595 C C . GLY B 1 28 ? -18.688 -4.07 -4.297 1 96.12 28 GLY B C 1
ATOM 2596 O O . GLY B 1 28 ? -19.031 -3.23 -5.133 1 96.12 28 GLY B O 1
ATOM 2597 N N . SER B 1 29 ? -18.031 -3.68 -3.229 1 96.94 29 SER B N 1
ATOM 2598 C CA . SER B 1 29 ? -17.688 -2.295 -2.918 1 96.94 29 SER B CA 1
ATOM 2599 C C . SER B 1 29 ? -16.547 -1.793 -3.803 1 96.94 29 SER B C 1
ATOM 2601 O O . SER B 1 29 ? -15.633 -2.551 -4.141 1 96.94 29 SER B O 1
ATOM 2603 N N . ARG B 1 30 ? -16.688 -0.483 -4.164 1 98.19 30 ARG B N 1
ATOM 2604 C CA . ARG B 1 30 ? -15.617 0.18 -4.902 1 98.19 30 ARG B CA 1
ATOM 2605 C C . ARG B 1 30 ? -14.516 0.657 -3.959 1 98.19 30 ARG B C 1
ATOM 2607 O O . ARG B 1 30 ? -14.797 1.111 -2.848 1 98.19 30 ARG B O 1
ATOM 2614 N N . THR B 1 31 ? -13.266 0.579 -4.422 1 98.62 31 THR B N 1
ATOM 2615 C CA . THR B 1 31 ? -12.125 1.082 -3.656 1 98.62 31 THR B CA 1
ATOM 2616 C C . THR B 1 31 ? -12.32 2.553 -3.305 1 98.62 31 THR B C 1
ATOM 2618 O O . THR B 1 31 ? -12.047 2.969 -2.176 1 98.62 31 THR B O 1
ATOM 2621 N N . GLU B 1 32 ? -12.836 3.375 -4.211 1 98.31 32 GLU B N 1
ATOM 2622 C CA . GLU B 1 32 ? -12.93 4.82 -4.035 1 98.31 32 GLU B CA 1
ATOM 2623 C C . GLU B 1 32 ? -13.977 5.184 -2.98 1 98.31 32 GLU B C 1
ATOM 2625 O O . GLU B 1 32 ? -14.094 6.348 -2.59 1 98.31 32 GLU B O 1
ATOM 2630 N N . GLU B 1 33 ? -14.695 4.18 -2.434 1 97.81 33 GLU B N 1
ATOM 2631 C CA . GLU B 1 33 ? -15.711 4.395 -1.409 1 97.81 33 GLU B CA 1
ATOM 2632 C C . GLU B 1 33 ? -15.453 3.525 -0.182 1 97.81 33 GLU B C 1
ATOM 2634 O O . GLU B 1 33 ? -16.297 3.436 0.71 1 97.81 33 GLU B O 1
ATOM 2639 N N . ALA B 1 34 ? -14.375 2.865 -0.104 1 98.25 34 ALA B N 1
ATOM 2640 C CA . ALA B 1 34 ? -14.117 1.811 0.873 1 98.25 34 ALA B CA 1
ATOM 2641 C C . ALA B 1 34 ? -14.07 2.373 2.289 1 98.25 34 ALA B C 1
ATOM 2643 O O . ALA B 1 34 ? -13.516 3.451 2.52 1 98.25 34 ALA B O 1
ATOM 2644 N N . ARG B 1 35 ? -14.664 1.69 3.248 1 98.06 35 ARG B N 1
ATOM 2645 C CA . ARG B 1 35 ? -14.594 2.006 4.672 1 98.06 35 ARG B CA 1
ATOM 2646 C C . ARG B 1 35 ? -13.945 0.868 5.453 1 98.06 35 ARG B C 1
ATOM 2648 O O . ARG B 1 35 ? -13.469 1.07 6.574 1 98.06 35 ARG B O 1
ATOM 2655 N N . ALA B 1 36 ? -13.992 -0.269 4.879 1 98.44 36 ALA B N 1
ATOM 2656 C CA . ALA B 1 36 ? -13.406 -1.479 5.449 1 98.44 36 ALA B CA 1
ATOM 2657 C C . ALA B 1 36 ? -12.82 -2.375 4.363 1 98.44 36 ALA B C 1
ATOM 2659 O O . ALA B 1 36 ? -13.219 -2.291 3.199 1 98.44 36 ALA B O 1
ATOM 2660 N N . MET B 1 37 ? -11.891 -3.201 4.77 1 98.56 37 MET B N 1
ATOM 2661 C CA . MET B 1 37 ? -11.273 -4.152 3.846 1 98.56 37 MET B CA 1
ATOM 2662 C C . MET B 1 37 ? -11.109 -5.52 4.5 1 98.56 37 MET B C 1
ATOM 2664 O O . MET B 1 37 ? -10.891 -5.609 5.711 1 98.56 37 MET B O 1
ATOM 2668 N N . THR B 1 38 ? -11.188 -6.59 3.695 1 98.38 38 THR B N 1
ATOM 2669 C CA . THR B 1 38 ? -10.719 -7.918 4.078 1 98.38 38 THR B CA 1
ATOM 2670 C C . THR B 1 38 ? -9.266 -8.117 3.664 1 98.38 38 THR B C 1
ATOM 2672 O O . THR B 1 38 ? -8.844 -7.672 2.594 1 98.38 38 THR B O 1
ATOM 2675 N N . VAL B 1 39 ? -8.508 -8.812 4.547 1 98.69 39 VAL B N 1
ATOM 2676 C CA . VAL B 1 39 ? -7.082 -8.984 4.312 1 98.69 39 VAL B CA 1
ATOM 2677 C C . VAL B 1 39 ? -6.766 -10.469 4.113 1 98.69 39 VAL B C 1
ATOM 2679 O O . VAL B 1 39 ? -7.281 -11.32 4.836 1 98.69 39 VAL B O 1
ATOM 2682 N N . CYS B 1 40 ? -5.961 -10.766 3.123 1 98.44 40 CYS B N 1
ATOM 2683 C CA . CYS B 1 40 ? -5.488 -12.141 2.949 1 98.44 40 CYS B CA 1
ATOM 2684 C C . CYS B 1 40 ? -4.113 -12.164 2.295 1 98.44 40 CYS B C 1
ATOM 2686 O O . CYS B 1 40 ? -3.576 -11.117 1.933 1 98.44 40 CYS B O 1
ATOM 2688 N N . LEU B 1 41 ? -3.535 -13.328 2.297 1 98.69 41 LEU B N 1
ATOM 2689 C CA . LEU B 1 41 ? -2.273 -13.555 1.597 1 98.69 41 LEU B CA 1
ATOM 2690 C C . LEU B 1 41 ? -2.434 -13.312 0.099 1 98.69 41 LEU B C 1
ATOM 2692 O O . LEU B 1 41 ? -3.461 -13.664 -0.484 1 98.69 41 LEU B O 1
ATOM 2696 N N . GLY B 1 42 ? -1.436 -12.641 -0.466 1 97.81 42 GLY B N 1
ATOM 2697 C CA . GLY B 1 42 ? -1.413 -12.438 -1.906 1 97.81 42 GLY B CA 1
ATOM 2698 C C . GLY B 1 42 ? -0.08 -12.789 -2.537 1 97.81 42 GLY B C 1
ATOM 2699 O O . GLY B 1 42 ? 0.785 -13.383 -1.885 1 97.81 42 GLY B O 1
ATOM 2700 N N . GLY B 1 43 ? 0.039 -12.359 -3.848 1 96.56 43 GLY B N 1
ATOM 2701 C CA . GLY B 1 43 ? 1.194 -12.758 -4.637 1 96.56 43 GLY B CA 1
ATOM 2702 C C . GLY B 1 43 ? 0.973 -14.039 -5.41 1 96.56 43 GLY B C 1
ATOM 2703 O O . GLY B 1 43 ? 0.603 -15.062 -4.832 1 96.56 43 GLY B O 1
ATOM 2704 N N . SER B 1 44 ? 1.284 -13.953 -6.652 1 96.75 44 SER B N 1
ATOM 2705 C CA . SER B 1 44 ? 0.988 -15.078 -7.531 1 96.75 44 SER B CA 1
ATOM 2706 C C . SER B 1 44 ? 1.668 -16.359 -7.043 1 96.75 44 SER B C 1
ATOM 2708 O O . SER B 1 44 ? 1.039 -17.406 -6.969 1 96.75 44 SER B O 1
ATOM 2710 N N . SER B 1 45 ? 2.92 -16.297 -6.66 1 98.38 45 SER B N 1
ATOM 2711 C CA . SER B 1 45 ? 3.666 -17.469 -6.234 1 98.38 45 SER B CA 1
ATOM 2712 C C . SER B 1 45 ? 3.111 -18.031 -4.934 1 98.38 45 SER B C 1
ATOM 2714 O O . SER B 1 45 ? 2.979 -19.25 -4.785 1 98.38 45 SER B O 1
ATOM 2716 N N . ALA B 1 46 ? 2.824 -17.141 -4.016 1 98.62 46 ALA B N 1
ATOM 2717 C CA . ALA B 1 46 ? 2.221 -17.609 -2.764 1 98.62 46 ALA B CA 1
ATOM 2718 C C . ALA B 1 46 ? 0.848 -18.219 -3.014 1 98.62 46 ALA B C 1
ATOM 2720 O O . ALA B 1 46 ? 0.506 -19.25 -2.418 1 98.62 46 ALA B O 1
ATOM 2721 N N . ASN B 1 47 ? 0.036 -17.625 -3.855 1 98.62 47 ASN B N 1
ATOM 2722 C CA . ASN B 1 47 ? -1.267 -18.172 -4.219 1 98.62 47 ASN B CA 1
ATOM 2723 C C . ASN B 1 47 ? -1.142 -19.562 -4.832 1 98.62 47 ASN B C 1
ATOM 2725 O O . ASN B 1 47 ? -1.923 -20.469 -4.508 1 98.62 47 ASN B O 1
ATOM 2729 N N . ILE B 1 48 ? -0.169 -19.719 -5.715 1 98.81 48 ILE B N 1
ATOM 2730 C CA . ILE B 1 48 ? 0.07 -21.031 -6.328 1 98.81 48 ILE B CA 1
ATOM 2731 C C . ILE B 1 48 ? 0.441 -22.047 -5.246 1 98.81 48 ILE B C 1
ATOM 2733 O O . ILE B 1 48 ? -0.035 -23.172 -5.266 1 98.81 48 ILE B O 1
ATOM 2737 N N . GLY B 1 49 ? 1.297 -21.594 -4.309 1 98.88 49 GLY B N 1
ATOM 2738 C CA . GLY B 1 49 ? 1.632 -22.453 -3.184 1 98.88 49 GLY B CA 1
ATOM 2739 C C . GLY B 1 49 ? 0.417 -22.891 -2.393 1 98.88 49 GLY B C 1
ATOM 2740 O O . GLY B 1 49 ? 0.278 -24.078 -2.072 1 98.88 49 GLY B O 1
ATOM 2741 N N . VAL B 1 50 ? -0.472 -21.984 -2.105 1 98.88 50 VAL B N 1
ATOM 2742 C CA . VAL B 1 50 ? -1.69 -22.297 -1.366 1 98.88 50 VAL B CA 1
ATOM 2743 C C . VAL B 1 50 ? -2.535 -23.297 -2.158 1 98.88 50 VAL B C 1
ATOM 2745 O O . VAL B 1 50 ? -3.061 -24.25 -1.597 1 98.88 50 VAL B O 1
ATOM 2748 N N . ALA B 1 51 ? -2.672 -23.047 -3.453 1 98.81 51 ALA B N 1
ATOM 2749 C CA . ALA B 1 51 ? -3.453 -23.938 -4.312 1 98.81 51 ALA B CA 1
ATOM 2750 C C . ALA B 1 51 ? -2.898 -25.359 -4.289 1 98.81 51 ALA B C 1
ATOM 2752 O O . ALA B 1 51 ? -3.656 -26.328 -4.176 1 98.81 51 ALA B O 1
ATOM 2753 N N . LEU B 1 52 ? -1.573 -25.484 -4.355 1 98.88 52 LEU B N 1
ATOM 2754 C CA . LEU B 1 52 ? -0.918 -26.797 -4.355 1 98.88 52 LEU B CA 1
ATOM 2755 C C . LEU B 1 52 ? -1.124 -27.5 -3.02 1 98.88 52 LEU B C 1
ATOM 2757 O O . LEU B 1 52 ? -1.491 -28.672 -2.988 1 98.88 52 LEU B O 1
ATOM 2761 N N . VAL B 1 53 ? -0.918 -26.766 -1.929 1 98.88 53 VAL B N 1
ATOM 2762 C CA . VAL B 1 53 ? -1.026 -27.359 -0.599 1 98.88 53 VAL B CA 1
ATOM 2763 C C . VAL B 1 53 ? -2.463 -27.812 -0.351 1 98.88 53 VAL B C 1
ATOM 2765 O O . VAL B 1 53 ? -2.693 -28.906 0.164 1 98.88 53 VAL B O 1
ATOM 2768 N N . LYS B 1 54 ? -3.43 -27.047 -0.76 1 98.69 54 LYS B N 1
ATOM 2769 C CA . LYS B 1 54 ? -4.836 -27.391 -0.562 1 98.69 54 LYS B CA 1
ATOM 2770 C C . LYS B 1 54 ? -5.23 -28.594 -1.424 1 98.69 54 LYS B C 1
ATOM 2772 O O . LYS B 1 54 ? -6.254 -29.219 -1.178 1 98.69 54 LYS B O 1
ATOM 2777 N N . GLN B 1 55 ? -4.449 -28.875 -2.436 1 98.44 55 GLN B N 1
ATOM 2778 C CA . GLN B 1 55 ? -4.691 -30.031 -3.295 1 98.44 55 GLN B CA 1
ATOM 2779 C C . GLN B 1 55 ? -3.828 -31.219 -2.873 1 98.44 55 GLN B C 1
ATOM 2781 O O . GLN B 1 55 ? -3.621 -32.156 -3.656 1 98.44 55 GLN B O 1
ATOM 2786 N N . GLY B 1 56 ? -3.207 -31.156 -1.74 1 98.06 56 GLY B N 1
ATOM 2787 C CA . GLY B 1 56 ? -2.541 -32.312 -1.156 1 98.06 56 GLY B CA 1
ATOM 2788 C C . GLY B 1 56 ? -1.055 -32.375 -1.453 1 98.06 56 GLY B C 1
ATOM 2789 O O . GLY B 1 56 ? -0.389 -33.344 -1.165 1 98.06 56 GLY B O 1
ATOM 2790 N N . CYS B 1 57 ? -0.462 -31.359 -2.01 1 98.75 57 CYS B N 1
ATOM 2791 C CA . CYS B 1 57 ? 0.971 -31.266 -2.271 1 98.75 57 CYS B CA 1
ATOM 2792 C C . CYS B 1 57 ? 1.684 -30.516 -1.153 1 98.75 57 CYS B C 1
ATOM 2794 O O . CYS B 1 57 ? 1.044 -30.031 -0.218 1 98.75 57 CYS B O 1
ATOM 2796 N N . THR B 1 58 ? 3.004 -30.547 -1.194 1 98.81 58 THR B N 1
ATOM 2797 C CA . THR B 1 58 ? 3.816 -29.688 -0.35 1 98.81 58 THR B CA 1
ATOM 2798 C C . THR B 1 58 ? 4.512 -28.609 -1.187 1 98.81 58 THR B C 1
ATOM 2800 O O . THR B 1 58 ? 4.77 -28.812 -2.375 1 98.81 58 THR B O 1
ATOM 2803 N N . ALA B 1 59 ? 4.699 -27.484 -0.596 1 98.88 59 ALA B N 1
ATOM 2804 C CA . ALA B 1 59 ? 5.312 -26.375 -1.316 1 98.88 59 ALA B CA 1
ATOM 2805 C C . ALA B 1 59 ? 6.273 -25.594 -0.42 1 98.88 59 ALA B C 1
ATOM 2807 O O . ALA B 1 59 ? 6.066 -25.5 0.792 1 98.88 59 ALA B O 1
ATOM 2808 N N . ALA B 1 60 ? 7.305 -25.125 -0.995 1 98.88 60 ALA B N 1
ATOM 2809 C CA . ALA B 1 60 ? 8.242 -24.172 -0.388 1 98.88 60 ALA B CA 1
ATOM 2810 C C . ALA B 1 60 ? 8.391 -22.922 -1.253 1 98.88 60 ALA B C 1
ATOM 2812 O O . ALA B 1 60 ? 8.383 -23.016 -2.482 1 98.88 60 ALA B O 1
ATOM 2813 N N . LEU B 1 61 ? 8.531 -21.797 -0.589 1 98.88 61 LEU B N 1
ATOM 2814 C CA . LEU B 1 61 ? 8.68 -20.531 -1.303 1 98.88 61 LEU B CA 1
ATOM 2815 C C . LEU B 1 61 ? 10.086 -19.969 -1.128 1 98.88 61 LEU B C 1
ATOM 2817 O O . LEU B 1 61 ? 10.641 -20 -0.025 1 98.88 61 LEU B O 1
ATOM 2821 N N . VAL B 1 62 ? 10.688 -19.562 -2.23 1 98.75 62 VAL B N 1
ATOM 2822 C CA . VAL B 1 62 ? 11.945 -18.828 -2.221 1 98.75 62 VAL B CA 1
ATOM 2823 C C . VAL B 1 62 ? 11.703 -17.375 -2.625 1 98.75 62 VAL B C 1
ATOM 2825 O O . VAL B 1 62 ? 11.273 -17.109 -3.748 1 98.75 62 VAL B O 1
ATOM 2828 N N . THR B 1 63 ? 11.922 -16.516 -1.736 1 98.5 63 THR B N 1
ATOM 2829 C CA . THR B 1 63 ? 11.719 -15.094 -2.014 1 98.5 63 THR B CA 1
ATOM 2830 C C . THR B 1 63 ? 12.242 -14.242 -0.866 1 98.5 63 THR B C 1
ATOM 2832 O O . THR B 1 63 ? 12.898 -14.75 0.047 1 98.5 63 THR B O 1
ATOM 2835 N N . ARG B 1 64 ? 12.156 -12.945 -1.014 1 98.56 64 ARG B N 1
ATOM 2836 C CA . ARG B 1 64 ? 12.391 -12.016 0.088 1 98.56 64 ARG B CA 1
ATOM 2837 C C . ARG B 1 64 ? 11.117 -11.258 0.45 1 98.56 64 ARG B C 1
ATOM 2839 O O . ARG B 1 64 ? 10.289 -10.977 -0.418 1 98.56 64 ARG B O 1
ATOM 2846 N N . VAL B 1 65 ? 10.93 -11 1.719 1 98.69 65 VAL B N 1
ATOM 2847 C CA . VAL B 1 65 ? 9.867 -10.141 2.236 1 98.69 65 VAL B CA 1
ATOM 2848 C C . VAL B 1 65 ? 10.484 -8.961 2.99 1 98.69 65 VAL B C 1
ATOM 2850 O O . VAL B 1 65 ? 11.664 -8.984 3.344 1 98.69 65 VAL B O 1
ATOM 2853 N N . ALA B 1 66 ? 9.703 -7.906 3.158 1 98.12 66 ALA B N 1
ATOM 2854 C CA . ALA B 1 66 ? 10.203 -6.75 3.902 1 98.12 66 ALA B CA 1
ATOM 2855 C C . ALA B 1 66 ? 10.375 -7.082 5.383 1 98.12 66 ALA B C 1
ATOM 2857 O O . ALA B 1 66 ? 9.609 -7.871 5.941 1 98.12 66 ALA B O 1
ATOM 2858 N N . ASP B 1 67 ? 11.406 -6.523 5.992 1 97.62 67 ASP B N 1
ATOM 2859 C CA . ASP B 1 67 ? 11.586 -6.633 7.438 1 97.62 67 ASP B CA 1
ATOM 2860 C C . ASP B 1 67 ? 10.695 -5.645 8.18 1 97.62 67 ASP B C 1
ATOM 2862 O O . ASP B 1 67 ? 11.188 -4.723 8.836 1 97.62 67 ASP B O 1
ATOM 2866 N N . ASP B 1 68 ? 9.43 -5.844 8.164 1 97.31 68 ASP B N 1
ATOM 2867 C CA . ASP B 1 68 ? 8.414 -5.035 8.82 1 97.31 68 ASP B CA 1
ATOM 2868 C C . ASP B 1 68 ? 7.164 -5.859 9.117 1 97.31 68 ASP B C 1
ATOM 2870 O O . ASP B 1 68 ? 7.168 -7.082 8.969 1 97.31 68 ASP B O 1
ATOM 2874 N N . ALA B 1 69 ? 6.125 -5.242 9.586 1 98.31 69 ALA B N 1
ATOM 2875 C CA . ALA B 1 69 ? 4.93 -5.938 10.047 1 98.31 69 ALA B CA 1
ATOM 2876 C C . ALA B 1 69 ? 4.234 -6.656 8.898 1 98.31 69 ALA B C 1
ATOM 2878 O O . ALA B 1 69 ? 3.613 -7.703 9.094 1 98.31 69 ALA B O 1
ATOM 2879 N N . ILE B 1 70 ? 4.301 -6.137 7.684 1 98.69 70 ILE B N 1
ATOM 2880 C CA . ILE B 1 70 ? 3.645 -6.766 6.539 1 98.69 70 ILE B CA 1
ATOM 2881 C C . ILE B 1 70 ? 4.445 -7.984 6.09 1 98.69 70 ILE B C 1
ATOM 2883 O O . ILE B 1 70 ? 3.871 -9 5.699 1 98.69 70 ILE B O 1
ATOM 2887 N N . GLY B 1 71 ? 5.801 -7.812 6.098 1 98.69 71 GLY B N 1
ATOM 2888 C CA . GLY B 1 71 ? 6.605 -9 5.875 1 98.69 71 GLY B CA 1
ATOM 2889 C C . GLY B 1 71 ? 6.281 -10.133 6.836 1 98.69 71 GLY B C 1
ATOM 2890 O O . GLY B 1 71 ? 6.125 -11.281 6.422 1 98.69 71 GLY B O 1
ATOM 2891 N N . ARG B 1 72 ? 6.168 -9.82 8.109 1 98.69 72 ARG B N 1
ATOM 2892 C CA . ARG B 1 72 ? 5.828 -10.82 9.117 1 98.69 72 ARG B CA 1
ATOM 2893 C C . ARG B 1 72 ? 4.426 -11.375 8.891 1 98.69 72 ARG B C 1
ATOM 2895 O O . ARG B 1 72 ? 4.172 -12.555 9.133 1 98.69 72 ARG B O 1
ATOM 2902 N N . TYR B 1 73 ? 3.527 -10.508 8.445 1 98.88 73 TYR B N 1
ATOM 2903 C CA . TYR B 1 73 ? 2.207 -10.992 8.055 1 98.88 73 TYR B CA 1
ATOM 2904 C C . TYR B 1 73 ? 2.314 -12.102 7.016 1 98.88 73 TYR B C 1
ATOM 2906 O O . TYR B 1 73 ? 1.681 -13.148 7.148 1 98.88 73 TYR B O 1
ATOM 2914 N N . CYS B 1 74 ? 3.072 -11.875 5.973 1 98.88 74 CYS B N 1
ATOM 2915 C CA . CYS B 1 74 ? 3.24 -12.859 4.91 1 98.88 74 CYS B CA 1
ATOM 2916 C C . CYS B 1 74 ? 3.811 -14.164 5.457 1 98.88 74 CYS B C 1
ATOM 2918 O O . CYS B 1 74 ? 3.344 -15.25 5.105 1 98.88 74 CYS B O 1
ATOM 2920 N N . LEU B 1 75 ? 4.801 -14.023 6.316 1 98.81 75 LEU B N 1
ATOM 2921 C CA . LEU B 1 75 ? 5.395 -15.219 6.914 1 98.81 75 LEU B CA 1
ATOM 2922 C C . LEU B 1 75 ? 4.359 -15.992 7.719 1 98.81 75 LEU B C 1
ATOM 2924 O O . LEU B 1 75 ? 4.27 -17.219 7.609 1 98.81 75 LEU B O 1
ATOM 2928 N N . ASN B 1 76 ? 3.578 -15.281 8.539 1 98.81 76 ASN B N 1
ATOM 2929 C CA . ASN B 1 76 ? 2.527 -15.922 9.328 1 98.81 76 ASN B CA 1
ATOM 2930 C C . ASN B 1 76 ? 1.52 -16.641 8.438 1 98.81 76 ASN B C 1
ATOM 2932 O O . ASN B 1 76 ? 1.07 -17.734 8.758 1 98.81 76 ASN B O 1
ATOM 2936 N N . GLU B 1 77 ? 1.145 -16.047 7.352 1 98.81 77 GLU B N 1
ATOM 2937 C CA . GLU B 1 77 ? 0.173 -16.641 6.441 1 98.81 77 GLU B CA 1
ATOM 2938 C C . GLU B 1 77 ? 0.751 -17.875 5.75 1 98.81 77 GLU B C 1
ATOM 2940 O O . GLU B 1 77 ? 0.042 -18.859 5.527 1 98.81 77 GLU B O 1
ATOM 2945 N N . LEU B 1 78 ? 2.047 -17.766 5.34 1 98.88 78 LEU B N 1
ATOM 2946 C CA . LEU B 1 78 ? 2.682 -18.953 4.773 1 98.88 78 LEU B CA 1
ATOM 2947 C C . LEU B 1 78 ? 2.631 -20.109 5.754 1 98.88 78 LEU B C 1
ATOM 2949 O O . LEU B 1 78 ? 2.312 -21.25 5.367 1 98.88 78 LEU B O 1
ATOM 2953 N N . ASP B 1 79 ? 2.908 -19.812 7.051 1 98.81 79 ASP B N 1
ATOM 2954 C CA . ASP B 1 79 ? 2.811 -20.828 8.086 1 98.81 79 ASP B CA 1
ATOM 2955 C C . ASP B 1 79 ? 1.387 -21.375 8.195 1 98.81 79 ASP B C 1
ATOM 2957 O O . ASP B 1 79 ? 1.185 -22.594 8.289 1 98.81 79 ASP B O 1
ATOM 2961 N N . ARG B 1 80 ? 0.467 -20.531 8.172 1 98.5 80 ARG B N 1
ATOM 2962 C CA . ARG B 1 80 ? -0.936 -20.906 8.312 1 98.5 80 ARG B CA 1
ATOM 2963 C C . ARG B 1 80 ? -1.359 -21.875 7.2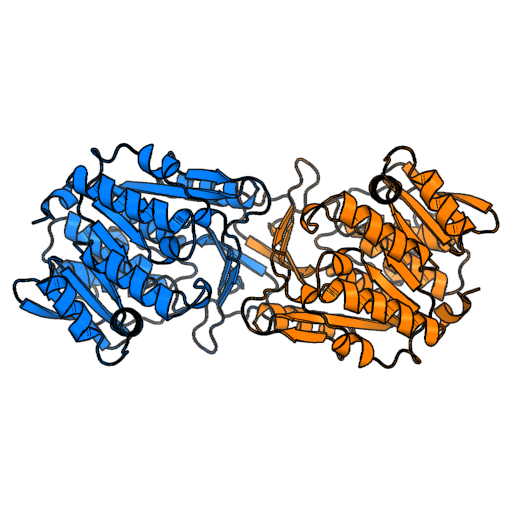11 1 98.5 80 ARG B C 1
ATOM 2965 O O . ARG B 1 80 ? -2.121 -22.812 7.457 1 98.5 80 ARG B O 1
ATOM 2972 N N . TYR B 1 81 ? -0.889 -21.672 5.988 1 98.75 81 TYR B N 1
ATOM 2973 C CA . TYR B 1 81 ? -1.288 -22.5 4.855 1 98.75 81 TYR B CA 1
ATOM 2974 C C . TYR B 1 81 ? -0.359 -23.703 4.695 1 98.75 81 TYR B C 1
ATOM 2976 O O . TYR B 1 81 ? -0.537 -24.516 3.789 1 98.75 81 TYR B O 1
ATOM 2984 N N . GLY B 1 82 ? 0.698 -23.766 5.504 1 98.75 82 GLY B N 1
ATOM 2985 C CA . GLY B 1 82 ? 1.603 -24.891 5.477 1 98.75 82 GLY B CA 1
ATOM 2986 C C . GLY B 1 82 ? 2.637 -24.812 4.371 1 98.75 82 GLY B C 1
ATOM 2987 O O . GLY B 1 82 ? 3.102 -25.844 3.869 1 98.75 82 GLY B O 1
ATOM 2988 N N . ILE B 1 83 ? 2.947 -23.641 3.912 1 98.88 83 ILE B N 1
ATOM 2989 C CA . ILE B 1 83 ? 3.998 -23.453 2.92 1 98.88 83 ILE B CA 1
ATOM 2990 C C . ILE B 1 83 ? 5.34 -23.25 3.621 1 98.88 83 ILE B C 1
ATOM 2992 O O . ILE B 1 83 ? 5.469 -22.375 4.48 1 98.88 83 ILE B O 1
ATOM 2996 N N . ASP B 1 84 ? 6.281 -24.078 3.275 1 98.81 84 ASP B N 1
ATOM 2997 C CA . ASP B 1 84 ? 7.613 -23.969 3.865 1 98.81 84 ASP B CA 1
ATOM 2998 C C . ASP B 1 84 ? 8.25 -22.625 3.518 1 98.81 84 ASP B C 1
ATOM 3000 O O . ASP B 1 84 ? 8.445 -22.297 2.342 1 98.81 84 ASP B O 1
ATOM 3004 N N . ARG B 1 85 ? 8.562 -21.859 4.535 1 98.38 85 ARG B N 1
ATOM 3005 C CA . ARG B 1 85 ? 9.109 -20.531 4.293 1 98.38 85 ARG B CA 1
ATOM 3006 C C . ARG B 1 85 ? 10.562 -20.438 4.766 1 98.38 85 ARG B C 1
ATOM 3008 O O . ARG B 1 85 ? 11.039 -19.359 5.113 1 98.38 85 ARG B O 1
ATOM 3015 N N . SER B 1 86 ? 11.266 -21.562 4.844 1 98.31 86 SER B N 1
ATOM 3016 C CA . SER B 1 86 ? 12.648 -21.594 5.301 1 98.31 86 SER B CA 1
ATOM 3017 C C . SER B 1 86 ? 13.555 -20.781 4.379 1 98.31 86 SER B C 1
ATOM 3019 O O . SER B 1 86 ? 14.633 -20.359 4.789 1 98.31 86 SER B O 1
ATOM 3021 N N . HIS B 1 87 ? 13.133 -20.562 3.133 1 98.44 87 HIS B N 1
ATOM 3022 C CA . HIS B 1 87 ? 13.93 -19.844 2.156 1 98.44 87 HIS B CA 1
ATOM 3023 C C . HIS B 1 87 ? 13.359 -18.453 1.895 1 98.44 87 HIS B C 1
ATOM 3025 O O . HIS B 1 87 ? 13.633 -17.844 0.852 1 98.44 87 HIS B O 1
ATOM 3031 N N . VAL B 1 88 ? 12.508 -18.016 2.773 1 98.75 88 VAL B N 1
ATOM 3032 C CA . VAL B 1 88 ? 12.008 -16.641 2.715 1 98.75 88 VAL B CA 1
ATOM 3033 C C . VAL B 1 88 ? 12.797 -15.766 3.688 1 98.75 88 VAL B C 1
ATOM 3035 O O . VAL B 1 88 ? 12.75 -15.984 4.902 1 98.75 88 VAL B O 1
ATOM 3038 N N . THR B 1 89 ? 13.508 -14.789 3.156 1 97.81 89 THR B N 1
ATOM 3039 C CA . THR B 1 89 ? 14.398 -13.969 3.969 1 97.81 89 THR B CA 1
ATOM 3040 C C . THR B 1 89 ? 13.914 -12.523 4.016 1 97.81 89 THR B C 1
ATOM 3042 O O . THR B 1 89 ? 13.547 -11.953 2.988 1 97.81 89 THR B O 1
ATOM 3045 N N . PRO B 1 90 ? 13.93 -11.945 5.215 1 97.81 90 PRO B N 1
ATOM 3046 C CA . PRO B 1 90 ? 13.531 -10.539 5.32 1 97.81 90 PRO B CA 1
ATOM 3047 C C . PRO B 1 90 ? 14.586 -9.586 4.758 1 97.81 90 PRO B C 1
ATOM 3049 O O . PRO B 1 90 ? 15.781 -9.852 4.859 1 97.81 90 PRO B O 1
ATOM 3052 N N . LEU B 1 91 ? 14.141 -8.594 4.129 1 97.38 91 LEU B N 1
ATOM 3053 C CA . LEU B 1 91 ? 14.961 -7.52 3.586 1 97.38 91 LEU B CA 1
ATOM 3054 C C . LEU B 1 91 ? 14.656 -6.199 4.289 1 97.38 91 LEU B C 1
ATOM 3056 O O . LEU B 1 91 ? 13.516 -5.746 4.297 1 97.38 91 LEU B O 1
ATOM 3060 N N . GLY B 1 92 ? 15.641 -5.547 4.926 1 93.44 92 GLY B N 1
ATOM 3061 C CA . GLY B 1 92 ? 15.469 -4.273 5.605 1 93.44 92 GLY B CA 1
ATOM 3062 C C . GLY B 1 92 ? 15.531 -3.082 4.668 1 93.44 92 GLY B C 1
ATOM 3063 O O . GLY B 1 92 ? 15.445 -3.24 3.449 1 93.44 92 GLY B O 1
ATOM 3064 N N . GLY B 1 93 ? 15.5 -1.904 5.223 1 89.38 93 GLY B N 1
ATOM 3065 C CA . GLY B 1 93 ? 15.617 -0.69 4.43 1 89.38 93 GLY B CA 1
ATOM 3066 C C . GLY B 1 93 ? 14.281 -0.197 3.898 1 89.38 93 GLY B C 1
ATOM 3067 O O . GLY B 1 93 ? 13.273 -0.243 4.602 1 89.38 93 GLY B O 1
ATOM 3068 N N . GLU B 1 94 ? 14.305 0.282 2.648 1 88.5 94 GLU B N 1
ATOM 3069 C CA . GLU B 1 94 ? 13.141 0.978 2.094 1 88.5 94 GLU B CA 1
ATOM 3070 C C . GLU B 1 94 ? 12.219 0.011 1.362 1 88.5 94 GLU B C 1
ATOM 3072 O O . GLU B 1 94 ? 11.109 0.383 0.965 1 88.5 94 GLU B O 1
ATOM 3077 N N . ALA B 1 95 ? 12.664 -1.211 1.224 1 93.62 95 ALA B N 1
ATOM 3078 C CA . ALA B 1 95 ? 11.828 -2.176 0.509 1 93.62 95 ALA B CA 1
ATOM 3079 C C . ALA B 1 95 ? 10.539 -2.449 1.269 1 93.62 95 ALA B C 1
ATOM 3081 O O . ALA B 1 95 ? 10.523 -2.484 2.502 1 93.62 95 ALA B O 1
ATOM 3082 N N . ARG B 1 96 ? 9.5 -2.572 0.567 1 96.38 96 ARG B N 1
ATOM 3083 C CA . ARG B 1 96 ? 8.195 -2.955 1.11 1 96.38 96 ARG B CA 1
ATOM 3084 C C . ARG B 1 96 ? 7.66 -4.199 0.416 1 96.38 96 ARG B C 1
ATOM 3086 O O . ARG B 1 96 ? 8.016 -4.48 -0.732 1 96.38 96 ARG B O 1
ATOM 3093 N N . ASN B 1 97 ? 6.871 -4.91 1.132 1 97.62 97 ASN B N 1
ATOM 3094 C CA . ASN B 1 97 ? 6.176 -6.02 0.485 1 97.62 97 ASN B CA 1
ATOM 3095 C C . ASN B 1 97 ? 5.168 -5.523 -0.546 1 97.62 97 ASN B C 1
ATOM 3097 O O . ASN B 1 97 ? 4.594 -4.445 -0.389 1 97.62 97 ASN B O 1
ATOM 3101 N N . SER B 1 98 ? 5.039 -6.359 -1.588 1 96.56 98 SER B N 1
ATOM 3102 C CA . SER B 1 98 ? 3.949 -6.062 -2.512 1 96.56 98 SER B CA 1
ATOM 3103 C C . SER B 1 98 ? 2.604 -6.043 -1.792 1 96.56 98 SER B C 1
ATOM 3105 O O . SER B 1 98 ? 2.344 -6.883 -0.929 1 96.56 98 SER B O 1
ATOM 3107 N N . LEU B 1 99 ? 1.812 -5.055 -2.064 1 97.81 99 LEU B N 1
ATOM 3108 C CA . LEU B 1 99 ? 0.479 -4.867 -1.502 1 97.81 99 LEU B CA 1
ATOM 3109 C C . LEU B 1 99 ? -0.533 -4.547 -2.598 1 97.81 99 LEU B C 1
ATOM 3111 O O . LEU B 1 99 ? -0.273 -3.709 -3.463 1 97.81 99 LEU B O 1
ATOM 3115 N N . ALA B 1 100 ? -1.644 -5.273 -2.607 1 97.56 100 ALA B N 1
ATOM 3116 C CA . ALA B 1 100 ? -2.664 -5.047 -3.629 1 97.56 100 ALA B CA 1
ATOM 3117 C C . ALA B 1 100 ? -4.004 -4.68 -2.992 1 97.56 100 ALA B C 1
ATOM 3119 O O . ALA B 1 100 ? -4.422 -5.301 -2.012 1 97.56 100 ALA B O 1
ATOM 3120 N N . ILE B 1 101 ? -4.598 -3.648 -3.424 1 98.31 101 ILE B N 1
ATOM 3121 C CA . ILE B 1 101 ? -6.004 -3.342 -3.174 1 98.31 101 ILE B CA 1
ATOM 3122 C C . ILE B 1 101 ? -6.836 -3.703 -4.402 1 98.31 101 ILE B C 1
ATOM 3124 O O . ILE B 1 101 ? -6.715 -3.064 -5.449 1 98.31 101 ILE B O 1
ATOM 3128 N N . VAL B 1 102 ? -7.645 -4.73 -4.238 1 97.88 102 VAL B N 1
ATOM 3129 C CA . VAL B 1 102 ? -8.336 -5.316 -5.379 1 97.88 102 VAL B CA 1
ATOM 3130 C C . VAL B 1 102 ? -9.836 -5.383 -5.098 1 97.88 102 VAL B C 1
ATOM 3132 O O . VAL B 1 102 ? -10.258 -5.879 -4.051 1 97.88 102 VAL B O 1
ATOM 3135 N N . GLU B 1 103 ? -10.633 -4.934 -6.039 1 97.88 103 GLU B N 1
ATOM 3136 C CA . GLU B 1 103 ? -12.086 -4.969 -5.875 1 97.88 103 GLU B CA 1
ATOM 3137 C C . GLU B 1 103 ? -12.641 -6.363 -6.156 1 97.88 103 GLU B C 1
ATOM 3139 O O . GLU B 1 103 ? -12.117 -7.082 -7.012 1 97.88 103 GLU B O 1
ATOM 3144 N N . THR B 1 104 ? -13.617 -6.723 -5.379 1 97 104 THR B N 1
ATOM 3145 C CA . THR B 1 104 ? -14.383 -7.941 -5.621 1 97 104 THR B CA 1
ATOM 3146 C C . THR B 1 104 ? -15.648 -7.641 -6.414 1 97 104 THR B C 1
ATOM 3148 O O . THR B 1 104 ? -16.766 -7.797 -5.902 1 97 104 THR B O 1
ATOM 3151 N N . ARG B 1 105 ? -15.484 -7.266 -7.57 1 95.25 105 ARG B N 1
ATOM 3152 C CA . ARG B 1 105 ? -16.516 -6.93 -8.539 1 95.25 105 ARG B CA 1
ATOM 3153 C C . ARG B 1 105 ? -16 -7.059 -9.969 1 95.25 105 ARG B C 1
ATOM 3155 O O . ARG B 1 105 ? -14.789 -6.98 -10.203 1 95.25 105 ARG B O 1
ATOM 3162 N N . ILE B 1 106 ? -16.875 -7.234 -10.945 1 92.5 106 ILE B N 1
ATOM 3163 C CA . ILE B 1 106 ? -16.469 -7.473 -12.32 1 92.5 106 ILE B CA 1
ATOM 3164 C C . ILE B 1 106 ? -16.578 -6.176 -13.125 1 92.5 106 ILE B C 1
ATOM 3166 O O . ILE B 1 106 ? -15.656 -5.828 -13.875 1 92.5 106 ILE B O 1
ATOM 3170 N N . GLU B 1 107 ? -17.719 -5.461 -12.961 1 91.88 107 GLU B N 1
ATOM 3171 C CA . GLU B 1 107 ? -17.938 -4.223 -13.703 1 91.88 107 GLU B CA 1
ATOM 3172 C C . GLU B 1 107 ? -16.984 -3.127 -13.234 1 91.88 107 GLU B C 1
ATOM 3174 O O . GLU B 1 107 ? -16.953 -2.779 -12.047 1 91.88 107 GLU B O 1
ATOM 3179 N N . ASP B 1 108 ? -16.188 -2.541 -14.117 1 94 108 ASP B N 1
ATOM 3180 C CA . ASP B 1 108 ? -15.242 -1.465 -13.82 1 94 108 ASP B CA 1
ATOM 3181 C C . ASP B 1 108 ? -14.273 -1.875 -12.719 1 94 108 ASP B C 1
ATOM 3183 O O . ASP B 1 108 ? -13.977 -1.087 -11.82 1 94 108 ASP B O 1
ATOM 3187 N N . HIS B 1 109 ? -13.906 -3.168 -12.805 1 95.38 109 HIS B N 1
ATOM 3188 C CA . HIS B 1 109 ? -12.992 -3.746 -11.82 1 95.38 109 HIS B CA 1
ATOM 3189 C C . HIS B 1 109 ? -11.703 -2.943 -11.734 1 95.38 109 HIS B C 1
ATOM 3191 O O . HIS B 1 109 ? -11.078 -2.654 -12.758 1 95.38 109 HIS B O 1
ATOM 3197 N N . GLN B 1 110 ? -11.344 -2.535 -10.5 1 96.25 110 GLN B N 1
ATOM 3198 C CA . GLN B 1 110 ? -10.102 -1.812 -10.258 1 96.25 110 GLN B CA 1
ATOM 3199 C C . GLN B 1 110 ? -9.164 -2.617 -9.367 1 96.25 110 GLN B C 1
ATOM 3201 O O . GLN B 1 110 ? -9.602 -3.281 -8.43 1 96.25 110 GLN B O 1
ATOM 3206 N N . SER B 1 111 ? -7.934 -2.637 -9.742 1 95.62 111 SER B N 1
ATOM 3207 C CA . SER B 1 111 ? -6.852 -3.203 -8.945 1 95.62 111 SER B CA 1
ATOM 3208 C C . SER B 1 111 ? -5.66 -2.25 -8.875 1 95.62 111 SER B C 1
ATOM 3210 O O . SER B 1 111 ? -5.191 -1.757 -9.906 1 95.62 111 SER B O 1
ATOM 3212 N N . VAL B 1 112 ? -5.262 -1.895 -7.676 1 96.62 112 VAL B N 1
ATOM 3213 C CA . VAL B 1 112 ? -4.078 -1.068 -7.469 1 96.62 112 VAL B CA 1
ATOM 3214 C C . VAL B 1 112 ? -3.008 -1.874 -6.73 1 96.62 112 VAL B C 1
ATOM 3216 O O . VAL B 1 112 ? -3.238 -2.354 -5.617 1 96.62 112 VAL B O 1
ATOM 3219 N N . ILE B 1 113 ? -1.886 -2.037 -7.301 1 95.44 113 ILE B N 1
ATOM 3220 C CA . ILE B 1 113 ? -0.823 -2.855 -6.73 1 95.44 113 ILE B CA 1
ATOM 3221 C C . ILE B 1 113 ? 0.391 -1.982 -6.418 1 95.44 113 ILE B C 1
ATOM 3223 O O . ILE B 1 113 ? 0.863 -1.236 -7.281 1 95.44 113 ILE B O 1
ATOM 3227 N N . TYR B 1 114 ? 0.821 -1.988 -5.191 1 95.62 114 TYR B N 1
ATOM 3228 C CA . TYR B 1 114 ? 2.068 -1.375 -4.75 1 95.62 114 TYR B CA 1
ATOM 3229 C C . TYR B 1 114 ? 3.232 -2.348 -4.887 1 95.62 114 TYR B C 1
ATOM 3231 O O . TYR B 1 114 ? 3.338 -3.311 -4.121 1 95.62 114 TYR B O 1
ATOM 3239 N N . ARG B 1 115 ? 4.125 -2.039 -5.801 1 92.62 115 ARG B N 1
ATOM 3240 C CA . ARG B 1 115 ? 5.207 -2.984 -6.051 1 92.62 115 ARG B CA 1
ATOM 3241 C C . ARG B 1 115 ? 6.508 -2.256 -6.371 1 92.62 115 ARG B C 1
ATOM 3243 O O . ARG B 1 115 ? 7.535 -2.891 -6.617 1 92.62 115 ARG B O 1
ATOM 3250 N N . ASN B 1 116 ? 6.465 -0.904 -6.348 1 87.88 116 ASN B N 1
ATOM 3251 C CA . ASN B 1 116 ? 7.691 -0.149 -6.578 1 87.88 116 ASN B CA 1
ATOM 3252 C C . ASN B 1 116 ? 8.734 -0.434 -5.5 1 87.88 116 ASN B C 1
ATOM 3254 O O . ASN B 1 116 ? 8.516 -0.131 -4.324 1 87.88 116 ASN B O 1
ATOM 3258 N N . GLY B 1 117 ? 9.828 -1.042 -5.992 1 89 117 GLY B N 1
ATOM 3259 C CA . GLY B 1 117 ? 10.875 -1.38 -5.035 1 89 117 GLY B CA 1
ATOM 3260 C C . GLY B 1 117 ? 10.469 -2.486 -4.078 1 89 117 GLY B C 1
ATOM 3261 O O . GLY B 1 117 ? 10.898 -2.508 -2.926 1 89 117 GLY B O 1
ATOM 3262 N N . ALA B 1 118 ? 9.672 -3.361 -4.578 1 94.69 118 ALA B N 1
ATOM 3263 C CA . ALA B 1 118 ? 9.148 -4.434 -3.74 1 94.69 118 ALA B CA 1
ATOM 3264 C C . ALA B 1 118 ? 10.266 -5.344 -3.246 1 94.69 118 ALA B C 1
ATOM 3266 O O . ALA B 1 118 ? 11.242 -5.582 -3.961 1 94.69 118 ALA B O 1
ATOM 3267 N N . ALA B 1 119 ? 10.07 -5.906 -2.07 1 97.25 119 ALA B N 1
ATOM 3268 C CA . ALA B 1 119 ? 11.086 -6.691 -1.372 1 97.25 119 ALA B CA 1
ATOM 3269 C C . ALA B 1 119 ? 11.469 -7.93 -2.178 1 97.25 119 ALA B C 1
ATOM 3271 O O . ALA B 1 119 ? 12.625 -8.359 -2.152 1 97.25 119 ALA B O 1
ATOM 3272 N N . ASP B 1 120 ? 10.531 -8.523 -2.877 1 97.31 120 ASP B N 1
ATOM 3273 C CA . ASP B 1 120 ? 10.82 -9.742 -3.621 1 97.31 120 ASP B CA 1
ATOM 3274 C C . ASP B 1 120 ? 11.82 -9.484 -4.738 1 97.31 120 ASP B C 1
ATOM 3276 O O . ASP B 1 120 ? 12.547 -10.391 -5.152 1 97.31 120 ASP B O 1
ATOM 3280 N N . PHE B 1 121 ? 11.938 -8.258 -5.238 1 96.5 121 PHE B N 1
ATOM 3281 C CA . PHE B 1 121 ? 12.922 -7.91 -6.258 1 96.5 121 PHE B CA 1
ATOM 3282 C C . PHE B 1 121 ? 14.328 -7.957 -5.684 1 96.5 121 PHE B C 1
ATOM 3284 O O . PHE B 1 121 ? 15.312 -7.973 -6.43 1 96.5 121 PHE B O 1
ATOM 3291 N N . GLY B 1 122 ? 14.406 -8.016 -4.395 1 97.5 122 GLY B N 1
ATOM 3292 C CA . GLY B 1 122 ? 15.695 -8.047 -3.729 1 97.5 122 GLY B CA 1
ATOM 3293 C C . GLY B 1 122 ? 16.266 -9.445 -3.605 1 97.5 122 GLY B C 1
ATOM 3294 O O . GLY B 1 122 ? 17.359 -9.625 -3.055 1 97.5 122 GLY B O 1
ATOM 3295 N N . MET B 1 123 ? 15.578 -10.453 -4.082 1 98.19 123 MET B N 1
ATOM 3296 C CA . MET B 1 123 ? 16.094 -11.82 -4.086 1 98.19 123 MET B CA 1
ATOM 3297 C C . MET B 1 123 ? 17.406 -11.906 -4.844 1 98.19 123 MET B C 1
ATOM 3299 O O . MET B 1 123 ? 17.516 -11.406 -5.965 1 98.19 123 MET B O 1
ATOM 3303 N N . THR B 1 124 ? 18.391 -12.586 -4.262 1 98.44 124 THR B N 1
ATOM 3304 C CA . THR B 1 124 ? 19.734 -12.625 -4.844 1 98.44 124 THR B CA 1
ATOM 3305 C C . THR B 1 124 ? 20.109 -14.047 -5.242 1 98.44 124 THR B C 1
ATOM 3307 O O . THR B 1 124 ? 19.406 -15.008 -4.883 1 98.44 124 THR B O 1
ATOM 3310 N N . VAL B 1 125 ? 21.172 -14.133 -5.969 1 98.62 125 VAL B N 1
ATOM 3311 C CA . VAL B 1 125 ? 21.734 -15.422 -6.355 1 98.62 125 VAL B CA 1
ATOM 3312 C C . VAL B 1 125 ? 22.062 -16.25 -5.105 1 98.62 125 VAL B C 1
ATOM 3314 O O . VAL B 1 125 ? 21.859 -17.469 -5.09 1 98.62 125 VAL B O 1
ATOM 3317 N N . ALA B 1 126 ? 22.5 -15.586 -4.051 1 98.5 126 ALA B N 1
ATOM 3318 C CA . ALA B 1 126 ? 22.828 -16.281 -2.807 1 98.5 126 ALA B CA 1
ATOM 3319 C C . ALA B 1 126 ? 21.578 -16.953 -2.221 1 98.5 126 ALA B C 1
ATOM 3321 O O . ALA B 1 126 ? 21.672 -18.047 -1.648 1 98.5 126 ALA B O 1
ATOM 3322 N N . ASP B 1 127 ? 20.453 -16.312 -2.318 1 98.5 127 ASP B N 1
ATOM 3323 C CA . ASP B 1 127 ? 19.203 -16.844 -1.802 1 98.5 127 ASP B CA 1
ATOM 3324 C C . ASP B 1 127 ? 18.859 -18.172 -2.479 1 98.5 127 ASP B C 1
ATOM 3326 O O . ASP B 1 127 ? 18.453 -19.125 -1.812 1 98.5 127 ASP B O 1
ATOM 3330 N N . VAL B 1 128 ? 19.016 -18.234 -3.787 1 98.69 128 VAL B N 1
ATOM 3331 C CA . VAL B 1 128 ? 18.594 -19.422 -4.527 1 98.69 128 VAL B CA 1
ATOM 3332 C C . VAL B 1 128 ? 19.672 -20.484 -4.461 1 98.69 128 VAL B C 1
ATOM 3334 O O . VAL B 1 128 ? 19.375 -21.688 -4.52 1 98.69 128 VAL B O 1
ATOM 3337 N N . GLU B 1 129 ? 20.922 -20.109 -4.328 1 98.69 129 GLU B N 1
ATOM 3338 C CA . GLU B 1 129 ? 22.016 -21.062 -4.191 1 98.69 129 GLU B CA 1
ATOM 3339 C C . GLU B 1 129 ? 21.969 -21.766 -2.834 1 98.69 129 GLU B C 1
ATOM 3341 O O . GLU B 1 129 ? 22.516 -22.859 -2.674 1 98.69 129 GLU B O 1
ATOM 3346 N N . GLY B 1 130 ? 21.312 -21.125 -1.901 1 98.12 130 GLY B N 1
ATOM 3347 C CA . GLY B 1 130 ? 21.203 -21.703 -0.57 1 98.12 130 GLY B CA 1
ATOM 3348 C C . GLY B 1 130 ? 20.141 -22.797 -0.477 1 98.12 130 GLY B C 1
ATOM 3349 O O . GLY B 1 130 ? 20.031 -23.453 0.554 1 98.12 130 GLY B O 1
ATOM 3350 N N . VAL B 1 131 ? 19.406 -23.078 -1.474 1 98.5 131 VAL B N 1
ATOM 3351 C CA . VAL B 1 131 ? 18.328 -24.062 -1.487 1 98.5 131 VAL B CA 1
ATOM 3352 C C . VAL B 1 131 ? 18.891 -25.422 -1.887 1 98.5 131 VAL B C 1
ATOM 3354 O O . VAL B 1 131 ? 19.719 -25.516 -2.795 1 98.5 131 VAL B O 1
ATOM 3357 N N . ASP B 1 132 ? 18.547 -26.469 -1.177 1 98.62 132 ASP B N 1
ATOM 3358 C CA . ASP B 1 132 ? 18.734 -27.828 -1.662 1 98.62 132 ASP B CA 1
ATOM 3359 C C . ASP B 1 132 ? 17.594 -28.234 -2.592 1 98.62 132 ASP B C 1
ATOM 3361 O O . ASP B 1 132 ? 16.469 -28.438 -2.145 1 98.62 132 ASP B O 1
ATOM 3365 N N . TYR B 1 133 ? 17.891 -28.422 -3.84 1 98.44 133 TYR B N 1
ATOM 3366 C CA . TYR B 1 133 ? 16.875 -28.641 -4.863 1 98.44 133 TYR B CA 1
ATOM 3367 C C . TYR B 1 133 ? 16.484 -30.109 -4.926 1 98.44 133 TYR B C 1
ATOM 3369 O O . TYR B 1 133 ? 15.43 -30.453 -5.473 1 98.44 133 TYR B O 1
ATOM 3377 N N . ALA B 1 134 ? 17.203 -30.953 -4.367 1 97.06 134 ALA B N 1
ATOM 3378 C CA . ALA B 1 134 ? 17.125 -32.406 -4.57 1 97.06 134 ALA B CA 1
ATOM 3379 C C . ALA B 1 134 ? 15.773 -32.938 -4.109 1 97.06 134 ALA B C 1
ATOM 3381 O O . ALA B 1 134 ? 15.172 -33.781 -4.781 1 97.06 134 ALA B O 1
ATOM 3382 N N . PRO B 1 135 ? 15.305 -32.438 -3.008 1 97.44 135 PRO B N 1
ATOM 3383 C CA . PRO B 1 135 ? 14.086 -33.062 -2.482 1 97.44 135 PRO B CA 1
ATOM 3384 C C . PRO B 1 135 ? 12.836 -32.625 -3.246 1 97.44 135 PRO B C 1
ATOM 3386 O O . PRO B 1 135 ? 11.758 -33.188 -3.037 1 97.44 135 PRO B O 1
ATOM 3389 N N . TYR B 1 136 ? 12.898 -31.703 -4.098 1 98.5 136 TYR B N 1
ATOM 3390 C CA . TYR B 1 136 ? 11.711 -31.156 -4.738 1 98.5 136 TYR B CA 1
ATOM 3391 C C . TYR B 1 136 ? 11.406 -31.875 -6.043 1 98.5 136 TYR B C 1
ATOM 3393 O O . TYR B 1 136 ? 12.289 -32.531 -6.617 1 98.5 136 TYR B O 1
ATOM 3401 N N . SER B 1 137 ? 10.148 -31.734 -6.445 1 98.62 137 SER B N 1
ATOM 3402 C CA . SER B 1 137 ? 9.656 -32.438 -7.625 1 98.62 137 SER B CA 1
ATOM 3403 C C . SER B 1 137 ? 9.672 -31.547 -8.859 1 98.62 137 SER B C 1
ATOM 3405 O O . SER B 1 137 ? 9.672 -32.031 -9.992 1 98.62 137 SER B O 1
ATOM 3407 N N . ALA B 1 138 ? 9.641 -30.297 -8.688 1 98.81 138 ALA B N 1
ATOM 3408 C CA . ALA B 1 138 ? 9.719 -29.312 -9.75 1 98.81 138 ALA B CA 1
ATOM 3409 C C . ALA B 1 138 ? 9.969 -27.906 -9.188 1 98.81 138 ALA B C 1
ATOM 3411 O O . ALA B 1 138 ? 9.82 -27.688 -7.98 1 98.81 138 ALA B O 1
ATOM 3412 N N . LEU B 1 139 ? 10.438 -27 -10.023 1 98.81 139 LEU B N 1
ATOM 3413 C CA . LEU B 1 139 ? 10.5 -25.578 -9.719 1 98.81 139 LEU B CA 1
ATOM 3414 C C . LEU B 1 139 ? 9.453 -24.812 -10.508 1 98.81 139 LEU B C 1
ATOM 3416 O O . LEU B 1 139 ? 9.344 -24.969 -11.727 1 98.81 139 LEU B O 1
ATOM 3420 N N . ILE B 1 140 ? 8.625 -24.078 -9.773 1 98.88 140 ILE B N 1
ATOM 3421 C CA . ILE B 1 140 ? 7.609 -23.234 -10.383 1 98.88 140 ILE B CA 1
ATOM 3422 C C . ILE B 1 140 ? 8.008 -21.766 -10.234 1 98.88 140 ILE B C 1
ATOM 3424 O O . ILE B 1 140 ? 8.422 -21.328 -9.148 1 98.88 140 ILE B O 1
ATOM 3428 N N . SER B 1 141 ? 7.938 -21 -11.273 1 98.31 141 SER B N 1
ATOM 3429 C CA . SER B 1 141 ? 8.203 -19.578 -11.219 1 98.31 141 SER B CA 1
ATOM 3430 C C . SER B 1 141 ? 7.105 -18.781 -11.93 1 98.31 141 SER B C 1
ATOM 3432 O O . SER B 1 141 ? 6.48 -19.281 -12.867 1 98.31 141 SER B O 1
ATOM 3434 N N . THR B 1 142 ? 6.875 -17.609 -11.43 1 96.69 142 THR B N 1
ATOM 3435 C CA . THR B 1 142 ? 6.008 -16.656 -12.102 1 96.69 142 THR B CA 1
ATOM 3436 C C . THR B 1 142 ? 6.836 -15.57 -12.789 1 96.69 142 THR B C 1
ATOM 3438 O O . THR B 1 142 ? 7.988 -15.336 -12.43 1 96.69 142 THR B O 1
ATOM 3441 N N . GLY B 1 143 ? 6.289 -14.953 -13.773 1 94.5 143 GLY B N 1
ATOM 3442 C CA . GLY B 1 143 ? 7.023 -14.016 -14.609 1 94.5 143 GLY B CA 1
ATOM 3443 C C . GLY B 1 143 ? 7.477 -12.781 -13.859 1 94.5 143 GLY B C 1
ATOM 3444 O O . GLY B 1 143 ? 8.484 -12.164 -14.219 1 94.5 143 GLY B O 1
ATOM 3445 N N . THR B 1 144 ? 6.887 -12.438 -12.789 1 92.12 144 THR B N 1
ATOM 3446 C CA . THR B 1 144 ? 7.113 -11.164 -12.109 1 92.12 144 THR B CA 1
ATOM 3447 C C . THR B 1 144 ? 8.5 -11.133 -11.469 1 92.12 144 THR B C 1
ATOM 3449 O O . THR B 1 144 ? 9.07 -10.062 -11.273 1 92.12 144 THR B O 1
ATOM 3452 N N . VAL B 1 145 ? 9.078 -12.266 -11.211 1 94.56 145 VAL B N 1
ATOM 3453 C CA . VAL B 1 145 ? 10.367 -12.32 -10.531 1 94.56 145 VAL B CA 1
ATOM 3454 C C . VAL B 1 145 ? 11.469 -11.82 -11.461 1 94.56 145 VAL B C 1
ATOM 3456 O O . VAL B 1 145 ? 12.547 -11.43 -11.008 1 94.56 145 VAL B O 1
ATOM 3459 N N . PHE B 1 146 ? 11.148 -11.719 -12.742 1 95.69 146 PHE B N 1
ATOM 3460 C CA . PHE B 1 146 ? 12.164 -11.375 -13.734 1 95.69 146 PHE B CA 1
ATOM 3461 C C . PHE B 1 146 ? 12.156 -9.875 -14.008 1 95.69 146 PHE B C 1
ATOM 3463 O O . PHE B 1 146 ? 12.992 -9.383 -14.766 1 95.69 146 PHE B O 1
ATOM 3470 N N . ALA B 1 147 ? 11.273 -9.148 -13.398 1 93.44 147 ALA B N 1
ATOM 3471 C CA . ALA B 1 147 ? 10.977 -7.777 -13.805 1 93.44 147 ALA B CA 1
ATOM 3472 C C . ALA B 1 147 ? 12.109 -6.832 -13.398 1 93.44 147 ALA B C 1
ATOM 3474 O O . ALA B 1 147 ? 12.242 -5.738 -13.953 1 93.44 147 ALA B O 1
ATOM 3475 N N . ALA B 1 148 ? 12.922 -7.238 -12.461 1 94.31 148 ALA B N 1
ATOM 3476 C CA . ALA B 1 148 ? 13.969 -6.344 -11.977 1 94.31 148 ALA B CA 1
ATOM 3477 C C . ALA B 1 148 ? 15.172 -7.137 -11.477 1 94.31 148 ALA B C 1
ATOM 3479 O O . ALA B 1 148 ? 15.055 -8.32 -11.156 1 94.31 148 ALA B O 1
ATOM 3480 N N . GLU B 1 149 ? 16.297 -6.453 -11.5 1 95.88 149 GLU B N 1
ATOM 3481 C CA . GLU B 1 149 ? 17.484 -6.984 -10.836 1 95.88 149 GLU B CA 1
ATOM 3482 C C . GLU B 1 149 ? 17.5 -6.602 -9.359 1 95.88 149 GLU B C 1
ATOM 3484 O O . GLU B 1 149 ? 17 -5.535 -8.977 1 95.88 149 GLU B O 1
ATOM 3489 N N . PRO B 1 150 ? 18.031 -7.488 -8.484 1 97.62 150 PRO B N 1
ATOM 3490 C CA . PRO B 1 150 ? 18.812 -8.703 -8.742 1 97.62 150 PRO B CA 1
ATOM 3491 C C . PRO B 1 150 ? 17.922 -9.938 -8.898 1 97.62 150 PRO B C 1
ATOM 3493 O O . PRO B 1 150 ? 18.422 -11.031 -9.188 1 97.62 150 PRO B O 1
ATOM 3496 N N . SER B 1 151 ? 16.672 -9.766 -8.711 1 97.69 151 SER B N 1
ATOM 3497 C CA . SER B 1 151 ? 15.734 -10.891 -8.727 1 97.69 151 SER B CA 1
ATOM 3498 C C . SER B 1 151 ? 15.781 -11.625 -10.062 1 97.69 151 SER B C 1
ATOM 3500 O O . SER B 1 151 ? 15.672 -12.852 -10.102 1 97.69 151 SER B O 1
ATOM 3502 N N . ARG B 1 152 ? 15.93 -10.883 -11.125 1 97.62 152 ARG B N 1
ATOM 3503 C CA . ARG B 1 152 ? 15.977 -11.484 -12.453 1 97.62 152 ARG B CA 1
ATOM 3504 C C . ARG B 1 152 ? 17.109 -12.492 -12.562 1 97.62 152 ARG B C 1
ATOM 3506 O O . ARG B 1 152 ? 16.891 -13.648 -12.922 1 97.62 152 ARG B O 1
ATOM 3513 N N . SER B 1 153 ? 18.312 -12.055 -12.211 1 98.5 153 SER B N 1
ATOM 3514 C CA . SER B 1 153 ? 19.484 -12.922 -12.258 1 98.5 153 SER B CA 1
ATOM 3515 C C . SER B 1 153 ? 19.328 -14.109 -11.32 1 98.5 153 SER B C 1
ATOM 3517 O O . SER B 1 153 ? 19.703 -15.234 -11.656 1 98.5 153 SER B O 1
ATOM 3519 N N . ALA B 1 154 ? 18.781 -13.828 -10.18 1 98.75 154 ALA B N 1
ATOM 3520 C CA . ALA B 1 154 ? 18.562 -14.891 -9.195 1 98.75 154 ALA B CA 1
ATOM 3521 C C . ALA B 1 154 ? 17.594 -15.945 -9.734 1 98.75 154 ALA B C 1
ATOM 3523 O O . ALA B 1 154 ? 17.828 -17.141 -9.555 1 98.75 154 ALA B O 1
ATOM 3524 N N . ALA B 1 155 ? 16.531 -15.516 -10.336 1 98.5 155 ALA B N 1
ATOM 3525 C CA . ALA B 1 155 ? 15.531 -16.438 -10.867 1 98.5 155 ALA B CA 1
ATOM 3526 C C . ALA B 1 155 ? 16.125 -17.328 -11.953 1 98.5 155 ALA B C 1
ATOM 3528 O O . ALA B 1 155 ? 15.883 -18.531 -11.977 1 98.5 155 ALA B O 1
ATOM 3529 N N . PHE B 1 156 ? 16.922 -16.766 -12.852 1 98.69 156 PHE B N 1
ATOM 3530 C CA . PHE B 1 156 ? 17.578 -17.562 -13.883 1 98.69 156 PHE B CA 1
ATOM 3531 C C . PHE B 1 156 ? 18.578 -18.516 -13.273 1 98.69 156 PHE B C 1
ATOM 3533 O O . PHE B 1 156 ? 18.719 -19.656 -13.742 1 98.69 156 PHE B O 1
ATOM 3540 N N . ARG B 1 157 ? 19.281 -18.062 -12.25 1 98.81 157 ARG B N 1
ATOM 3541 C CA . ARG B 1 157 ? 20.172 -18.969 -11.539 1 98.81 157 ARG B CA 1
ATOM 3542 C C . ARG B 1 157 ? 19.406 -20.141 -10.914 1 98.81 157 ARG B C 1
ATOM 3544 O O . ARG B 1 157 ? 19.875 -21.281 -10.938 1 98.81 157 ARG B O 1
ATOM 3551 N N . ALA B 1 158 ? 18.266 -19.859 -10.375 1 98.81 158 ALA B N 1
ATOM 3552 C CA . ALA B 1 158 ? 17.422 -20.922 -9.828 1 98.81 158 ALA B CA 1
ATOM 3553 C C . ALA B 1 158 ? 17.031 -21.922 -10.906 1 98.81 158 ALA B C 1
ATOM 3555 O O . ALA B 1 158 ? 17 -23.141 -10.648 1 98.81 158 ALA B O 1
ATOM 3556 N N . PHE B 1 159 ? 16.688 -21.406 -12.094 1 98.56 159 PHE B N 1
ATOM 3557 C CA . PHE B 1 159 ? 16.359 -22.281 -13.211 1 98.56 159 PHE B CA 1
ATOM 3558 C C . PHE B 1 159 ? 17.531 -23.234 -13.508 1 98.56 159 PHE B C 1
ATOM 3560 O O . PHE B 1 159 ? 17.328 -24.438 -13.641 1 98.56 159 PHE B O 1
ATOM 3567 N N . ASP B 1 160 ? 18.719 -22.688 -13.523 1 98.56 160 ASP B N 1
ATOM 3568 C CA . ASP B 1 160 ? 19.906 -23.484 -13.805 1 98.56 160 ASP B CA 1
ATOM 3569 C C . ASP B 1 160 ? 20.125 -24.547 -12.742 1 98.56 160 ASP B C 1
ATOM 3571 O O . ASP B 1 160 ? 20.406 -25.719 -13.062 1 98.56 160 ASP B O 1
ATOM 3575 N N . LEU B 1 161 ? 20.047 -24.141 -11.531 1 98.62 161 LEU B N 1
ATOM 3576 C CA . LEU B 1 161 ? 20.281 -25.047 -10.414 1 98.62 161 LEU B CA 1
ATOM 3577 C C . LEU B 1 161 ? 19.219 -26.156 -10.406 1 98.62 161 LEU B C 1
ATOM 3579 O O . LEU B 1 161 ? 19.547 -27.328 -10.156 1 98.62 161 LEU B O 1
ATOM 3583 N N . ALA B 1 162 ? 17.984 -25.797 -10.641 1 98.38 162 ALA B N 1
ATOM 3584 C CA . ALA B 1 162 ? 16.891 -26.766 -10.688 1 98.38 162 ALA B CA 1
ATOM 3585 C C . ALA B 1 162 ? 17.109 -27.781 -11.82 1 98.38 162 ALA B C 1
ATOM 3587 O O . ALA B 1 162 ? 16.969 -28.984 -11.617 1 98.38 162 ALA B O 1
ATOM 3588 N N . ARG B 1 163 ? 17.469 -27.297 -12.969 1 96.88 163 ARG B N 1
ATOM 3589 C CA . ARG B 1 163 ? 17.734 -28.172 -14.117 1 96.88 163 ARG B CA 1
ATOM 3590 C C . ARG B 1 163 ? 18.875 -29.141 -13.812 1 96.88 163 ARG B C 1
ATOM 3592 O O . ARG B 1 163 ? 18.797 -30.328 -14.156 1 96.88 163 ARG B O 1
ATOM 3599 N N . ASN B 1 164 ? 19.891 -28.578 -13.211 1 96.75 164 ASN B N 1
ATOM 3600 C CA . ASN B 1 164 ? 21.031 -29.406 -12.852 1 96.75 164 ASN B CA 1
ATOM 3601 C C . ASN B 1 164 ? 20.641 -30.5 -11.852 1 96.75 164 ASN B C 1
ATOM 3603 O O . ASN B 1 164 ? 21.234 -31.578 -11.844 1 96.75 164 ASN B O 1
ATOM 3607 N N . ALA B 1 165 ? 19.656 -30.219 -11.078 1 96.94 165 ALA B N 1
ATOM 3608 C CA . ALA B 1 165 ? 19.188 -31.172 -10.086 1 96.94 165 ALA B CA 1
ATOM 3609 C C . ALA B 1 165 ? 18.141 -32.125 -10.695 1 96.94 165 ALA B C 1
ATOM 3611 O O . ALA B 1 165 ? 17.594 -32.969 -10 1 96.94 165 ALA B O 1
ATOM 3612 N N . GLY B 1 166 ? 17.781 -31.906 -11.969 1 96.31 166 GLY B N 1
ATOM 3613 C CA . GLY B 1 166 ? 16.859 -32.781 -12.672 1 96.31 166 GLY B CA 1
ATOM 3614 C C . GLY B 1 166 ? 15.398 -32.375 -12.484 1 96.31 166 GLY B C 1
ATOM 3615 O O . GLY B 1 166 ? 14.492 -33.156 -12.766 1 96.31 166 GLY B O 1
ATOM 3616 N N . LEU B 1 167 ? 15.156 -31.203 -11.961 1 97.94 167 LEU B N 1
ATOM 3617 C CA . LEU B 1 167 ? 13.789 -30.75 -11.719 1 97.94 167 LEU B CA 1
ATOM 3618 C C . LEU B 1 167 ? 13.164 -30.203 -12.992 1 97.94 167 LEU B C 1
ATOM 3620 O O . LEU B 1 167 ? 13.781 -29.391 -13.688 1 97.94 167 LEU B O 1
ATOM 3624 N N . PRO B 1 168 ? 11.922 -30.641 -13.336 1 98.38 168 PRO B N 1
ATOM 3625 C CA . PRO B 1 168 ? 11.172 -29.891 -14.336 1 98.38 168 PRO B CA 1
ATOM 3626 C C . PRO B 1 168 ? 10.992 -28.422 -13.953 1 98.38 168 PRO B C 1
ATOM 3628 O O . PRO B 1 168 ? 10.805 -28.109 -12.773 1 98.38 168 PRO B O 1
ATOM 3631 N N . LEU B 1 169 ? 11.039 -27.594 -14.961 1 98.56 169 LEU B N 1
ATOM 3632 C CA . LEU B 1 169 ? 10.766 -26.172 -14.789 1 98.56 169 LEU B CA 1
ATOM 3633 C C . LEU B 1 169 ? 9.375 -25.812 -15.289 1 98.56 169 LEU B C 1
ATOM 3635 O O . LEU B 1 169 ? 9.008 -26.156 -16.422 1 98.56 169 LEU B O 1
ATOM 3639 N N . ILE B 1 170 ? 8.602 -25.203 -14.406 1 98.81 170 ILE B N 1
ATOM 3640 C CA . ILE B 1 170 ? 7.23 -24.797 -14.703 1 98.81 170 ILE B CA 1
ATOM 3641 C C . ILE B 1 170 ? 7.102 -23.281 -14.633 1 98.81 170 ILE B C 1
ATOM 3643 O O . ILE B 1 170 ? 7.488 -22.672 -13.633 1 98.81 170 ILE B O 1
ATOM 3647 N N . PHE B 1 171 ? 6.535 -22.688 -15.672 1 98.25 171 PHE B N 1
ATOM 3648 C CA . PHE B 1 171 ? 6.539 -21.25 -15.797 1 98.25 171 PHE B CA 1
ATOM 3649 C C . PHE B 1 171 ? 5.117 -20.719 -15.969 1 98.25 171 PHE B C 1
ATOM 3651 O O . PHE B 1 171 ? 4.434 -21.062 -16.938 1 98.25 171 PHE B O 1
ATOM 3658 N N . ASP B 1 172 ? 4.68 -19.938 -15.008 1 97.62 172 ASP B N 1
ATOM 3659 C CA . ASP B 1 172 ? 3.525 -19.047 -15.164 1 97.62 172 ASP B CA 1
ATOM 3660 C C . ASP B 1 172 ? 3.943 -17.688 -15.719 1 97.62 172 ASP B C 1
ATOM 3662 O O . ASP B 1 172 ? 4.605 -16.906 -15.023 1 97.62 172 ASP B O 1
ATOM 3666 N N . ILE B 1 173 ? 3.496 -17.344 -16.906 1 94.81 173 ILE B N 1
ATOM 3667 C CA . ILE B 1 173 ? 4 -16.141 -17.562 1 94.81 173 ILE B CA 1
ATOM 3668 C C . ILE B 1 173 ? 3.662 -14.906 -16.719 1 94.81 173 ILE B C 1
ATOM 3670 O O . ILE B 1 173 ? 4.492 -14.008 -16.562 1 94.81 173 ILE B O 1
ATOM 3674 N N . ASP B 1 174 ? 2.428 -14.844 -16.156 1 91.88 174 ASP B N 1
ATOM 3675 C CA . ASP B 1 174 ? 2.045 -13.812 -15.188 1 91.88 174 ASP B CA 1
ATOM 3676 C C . ASP B 1 174 ? 2.627 -12.453 -15.578 1 91.88 174 ASP B C 1
ATOM 3678 O O . ASP B 1 174 ? 3.307 -11.812 -14.773 1 91.88 174 ASP B O 1
ATOM 3682 N N . TYR B 1 175 ? 2.322 -12.008 -16.812 1 86.94 175 TYR B N 1
ATOM 3683 C CA . TYR B 1 175 ? 2.826 -10.734 -17.312 1 86.94 175 TYR B CA 1
ATOM 3684 C C . TYR B 1 175 ? 2.111 -9.562 -16.672 1 86.94 175 TYR B C 1
ATOM 3686 O O . TYR B 1 175 ? 0.88 -9.484 -16.688 1 86.94 175 TYR B O 1
ATOM 3694 N N . ARG B 1 176 ? 2.916 -8.719 -16.047 1 82.44 176 ARG B N 1
ATOM 3695 C CA . ARG B 1 176 ? 2.461 -7.465 -15.453 1 82.44 176 ARG B CA 1
ATOM 3696 C C . ARG B 1 176 ? 3.211 -6.273 -16.047 1 82.44 176 ARG B C 1
ATOM 3698 O O . ARG B 1 176 ? 4.309 -5.938 -15.586 1 82.44 176 ARG B O 1
ATOM 3705 N N . PRO B 1 177 ? 2.566 -5.57 -16.922 1 77.19 177 PRO B N 1
ATOM 3706 C CA . PRO B 1 177 ? 3.271 -4.512 -17.656 1 77.19 177 PRO B CA 1
ATOM 3707 C C . PRO B 1 177 ? 3.898 -3.473 -16.734 1 77.19 177 PRO B C 1
ATOM 3709 O O . PRO B 1 177 ? 4.996 -2.98 -17 1 77.19 177 PRO B O 1
ATOM 3712 N N . TYR B 1 178 ? 3.279 -3.117 -15.641 1 74 178 TYR B N 1
ATOM 3713 C CA . TYR B 1 178 ? 3.688 -2.016 -14.773 1 74 178 TYR B CA 1
ATOM 3714 C C . TYR B 1 178 ? 4.965 -2.361 -14.016 1 74 178 TYR B C 1
ATOM 3716 O O . TYR B 1 178 ? 5.59 -1.488 -13.414 1 74 178 TYR B O 1
ATOM 3724 N N . SER B 1 179 ? 5.453 -3.514 -14.195 1 75.75 179 SER B N 1
ATOM 3725 C CA . SER B 1 179 ? 6.629 -3.936 -13.438 1 75.75 179 SER B CA 1
ATOM 3726 C C . SER B 1 179 ? 7.891 -3.859 -14.297 1 75.75 179 SER B C 1
ATOM 3728 O O . SER B 1 179 ? 8.992 -4.09 -13.797 1 75.75 179 SER B O 1
ATOM 3730 N N . TRP B 1 180 ? 7.707 -3.482 -15.586 1 82.25 180 TRP B N 1
ATOM 3731 C CA . TRP B 1 180 ? 8.836 -3.621 -16.5 1 82.25 180 TRP B CA 1
ATOM 3732 C C . TRP B 1 180 ? 9.289 -2.26 -17.016 1 82.25 180 TRP B C 1
ATOM 3734 O O . TRP B 1 180 ? 8.469 -1.359 -17.219 1 82.25 180 TRP B O 1
ATOM 3744 N N . PRO B 1 181 ? 10.578 -2.168 -17.203 1 79.62 181 PRO B N 1
ATOM 3745 C CA . PRO B 1 181 ? 11.078 -0.91 -17.766 1 79.62 181 PRO B CA 1
ATOM 3746 C C . PRO B 1 181 ? 10.539 -0.638 -19.172 1 79.62 181 PRO B C 1
ATOM 3748 O O . PRO B 1 181 ? 10.336 0.521 -19.547 1 79.62 181 PRO B O 1
ATOM 3751 N N . SER B 1 182 ? 10.461 -1.785 -19.953 1 84 182 SER B N 1
ATOM 3752 C CA . SER B 1 182 ? 9.891 -1.663 -21.297 1 84 182 SER B CA 1
ATOM 3753 C C . SER B 1 182 ? 9.297 -2.986 -21.766 1 84 182 SER B C 1
ATOM 3755 O O . SER B 1 182 ? 9.664 -4.051 -21.266 1 84 182 SER B O 1
ATOM 3757 N N . ALA B 1 183 ? 8.438 -2.873 -22.703 1 85.31 183 ALA B N 1
ATOM 3758 C CA . ALA B 1 183 ? 7.82 -4.055 -23.297 1 85.31 183 ALA B CA 1
ATOM 3759 C C . ALA B 1 183 ? 8.859 -4.926 -24 1 85.31 183 ALA B C 1
ATOM 3761 O O . ALA B 1 183 ? 8.758 -6.156 -23.984 1 85.31 183 ALA B O 1
ATOM 3762 N N . GLU B 1 184 ? 9.844 -4.348 -24.609 1 87.81 184 GLU B N 1
ATOM 3763 C CA . GLU B 1 184 ? 10.875 -5.066 -25.344 1 87.81 184 GLU B CA 1
ATOM 3764 C C . GLU B 1 184 ? 11.727 -5.922 -24.406 1 87.81 184 GLU B C 1
ATOM 3766 O O . GLU B 1 184 ? 12.008 -7.086 -24.703 1 87.81 184 GLU B O 1
ATOM 3771 N N . VAL B 1 185 ? 12.07 -5.305 -23.297 1 88.94 185 VAL B N 1
ATOM 3772 C CA . VAL B 1 185 ? 12.859 -6.039 -22.312 1 88.94 185 VAL B CA 1
ATOM 3773 C C . VAL B 1 185 ? 12.039 -7.195 -21.75 1 88.94 185 VAL B C 1
ATOM 3775 O O . VAL B 1 185 ? 12.539 -8.312 -21.625 1 88.94 185 VAL B O 1
ATOM 3778 N N . ALA B 1 186 ? 10.828 -6.926 -21.469 1 89.62 186 ALA B N 1
ATOM 3779 C CA . ALA B 1 186 ? 9.945 -7.953 -20.922 1 89.62 186 ALA B CA 1
ATOM 3780 C C . ALA B 1 186 ? 9.789 -9.117 -21.891 1 89.62 186 ALA B C 1
ATOM 3782 O O . ALA B 1 186 ? 9.898 -10.281 -21.516 1 89.62 186 ALA B O 1
ATOM 3783 N N . ALA B 1 187 ? 9.57 -8.82 -23.125 1 90.44 187 ALA B N 1
ATOM 3784 C CA . ALA B 1 187 ? 9.375 -9.844 -24.141 1 90.44 187 ALA B CA 1
ATOM 3785 C C . ALA B 1 187 ? 10.602 -10.742 -24.266 1 90.44 187 ALA B C 1
ATOM 3787 O O . ALA B 1 187 ? 10.484 -11.969 -24.359 1 90.44 187 ALA B O 1
ATOM 3788 N N . LYS B 1 188 ? 11.781 -10.172 -24.266 1 92.62 188 LYS B N 1
ATOM 3789 C CA . LYS B 1 188 ? 13.031 -10.914 -24.391 1 92.62 188 LYS B CA 1
ATOM 3790 C C . LYS B 1 188 ? 13.25 -11.82 -23.172 1 92.62 188 LYS B C 1
ATOM 3792 O O . LYS B 1 188 ? 13.625 -12.984 -23.328 1 92.62 188 LYS B O 1
ATOM 3797 N N . VAL B 1 189 ? 13 -11.273 -22.031 1 94.31 189 VAL B N 1
ATOM 3798 C CA . VAL B 1 189 ? 13.227 -12 -20.797 1 94.31 189 VAL B CA 1
ATOM 3799 C C . VAL B 1 189 ? 12.227 -13.141 -20.672 1 94.31 189 VAL B C 1
ATOM 3801 O O . VAL B 1 189 ? 12.602 -14.266 -20.328 1 94.31 189 VAL B O 1
ATOM 3804 N N . TYR B 1 190 ? 10.977 -12.875 -20.953 1 94.38 190 TYR B N 1
ATOM 3805 C CA . TYR B 1 190 ? 9.938 -13.891 -20.875 1 94.38 190 TYR B CA 1
ATOM 3806 C C . TYR B 1 190 ? 10.18 -15 -21.891 1 94.38 190 TYR B C 1
ATOM 3808 O O . TYR B 1 190 ? 9.945 -16.172 -21.609 1 94.38 190 TYR B O 1
ATOM 3816 N N . SER B 1 191 ? 10.633 -14.633 -23.062 1 93.56 191 SER B N 1
ATOM 3817 C CA . SER B 1 191 ? 10.938 -15.633 -24.078 1 93.56 191 SER B CA 1
ATOM 3818 C C . SER B 1 191 ? 12.078 -16.547 -23.641 1 93.56 191 SER B C 1
ATOM 3820 O O . SER B 1 191 ? 12.008 -17.766 -23.828 1 93.56 191 SER B O 1
ATOM 3822 N N . ARG B 1 192 ? 13.086 -15.969 -23.094 1 95.62 192 ARG B N 1
ATOM 3823 C CA . ARG B 1 192 ? 14.203 -16.75 -22.562 1 95.62 192 ARG B CA 1
ATOM 3824 C C . ARG B 1 192 ? 13.734 -17.703 -21.469 1 95.62 192 ARG B C 1
ATOM 3826 O O . ARG B 1 192 ? 14.078 -18.875 -21.469 1 95.62 192 ARG B O 1
ATOM 3833 N N . ALA B 1 193 ? 12.953 -17.156 -20.516 1 96.75 193 ALA B N 1
ATOM 3834 C CA . ALA B 1 193 ? 12.43 -17.969 -19.422 1 96.75 193 ALA B CA 1
ATOM 3835 C C . ALA B 1 193 ? 11.57 -19.109 -19.953 1 96.75 193 ALA B C 1
ATOM 3837 O O . ALA B 1 193 ? 11.727 -20.25 -19.531 1 96.75 193 ALA B O 1
ATOM 3838 N N . GLY B 1 194 ? 10.688 -18.766 -20.859 1 96.44 194 GLY B N 1
ATOM 3839 C CA . GLY B 1 194 ? 9.812 -19.766 -21.453 1 96.44 194 GLY B CA 1
ATOM 3840 C C . GLY B 1 194 ? 10.57 -20.875 -22.156 1 96.44 194 GLY B C 1
ATOM 3841 O O . GLY B 1 194 ? 10.203 -22.047 -22.047 1 96.44 194 GLY B O 1
ATOM 3842 N N . ALA B 1 195 ? 11.602 -20.516 -22.844 1 95.75 195 ALA B N 1
ATOM 3843 C CA . ALA B 1 195 ? 12.383 -21.469 -23.609 1 95.75 195 ALA B CA 1
ATOM 3844 C C . ALA B 1 195 ? 13.117 -22.453 -22.703 1 95.75 195 ALA B C 1
ATOM 3846 O O . ALA B 1 195 ? 13.484 -23.547 -23.125 1 95.75 195 ALA B O 1
ATOM 3847 N N . MET B 1 196 ? 13.273 -22.062 -21.484 1 97.12 196 MET B N 1
ATOM 3848 C CA . MET B 1 196 ? 13.984 -22.922 -20.531 1 97.12 196 MET B CA 1
ATOM 3849 C C . MET B 1 196 ? 13.031 -23.891 -19.859 1 97.12 196 MET B C 1
ATOM 3851 O O . MET B 1 196 ? 13.461 -24.844 -19.203 1 97.12 196 MET B O 1
ATOM 3855 N N . CYS B 1 197 ? 11.727 -23.703 -19.938 1 98.06 197 CYS B N 1
ATOM 3856 C CA . CYS B 1 197 ? 10.781 -24.391 -19.062 1 98.06 197 CYS B CA 1
ATOM 3857 C C . CYS B 1 197 ? 10.148 -25.578 -19.766 1 98.06 197 CYS B C 1
ATOM 3859 O O . CYS B 1 197 ? 10.078 -25.625 -20.984 1 98.06 197 CYS B O 1
ATOM 3861 N N . ASP B 1 198 ? 9.727 -26.531 -19.016 1 98.56 198 ASP B N 1
ATOM 3862 C CA . ASP B 1 198 ? 9.117 -27.766 -19.5 1 98.56 198 ASP B CA 1
ATOM 3863 C C . ASP B 1 198 ? 7.598 -27.625 -19.609 1 98.56 198 ASP B C 1
ATOM 3865 O O . ASP B 1 198 ? 6.965 -28.297 -20.438 1 98.56 198 ASP B O 1
ATOM 3869 N N . ILE B 1 199 ? 7.031 -26.906 -18.719 1 98.69 199 ILE B N 1
ATOM 3870 C CA . ILE B 1 199 ? 5.613 -26.578 -18.719 1 98.69 199 ILE B CA 1
ATOM 3871 C C . ILE B 1 199 ? 5.434 -25.062 -18.688 1 98.69 199 ILE B C 1
ATOM 3873 O O . ILE B 1 199 ? 6.02 -24.391 -17.844 1 98.69 199 ILE B O 1
ATOM 3877 N N . ILE B 1 200 ? 4.668 -24.516 -19.656 1 98.5 200 ILE B N 1
ATOM 3878 C CA . ILE B 1 200 ? 4.41 -23.078 -19.719 1 98.5 200 ILE B CA 1
ATOM 3879 C C . ILE B 1 200 ? 2.906 -22.828 -19.766 1 98.5 200 ILE B C 1
ATOM 3881 O O . ILE B 1 200 ? 2.195 -23.438 -20.562 1 98.5 200 ILE B O 1
ATOM 3885 N N . VAL B 1 201 ? 2.457 -21.984 -18.875 1 98.44 201 VAL B N 1
ATOM 3886 C CA . VAL B 1 201 ? 1.046 -21.625 -18.828 1 98.44 201 VAL B CA 1
ATOM 3887 C C . VAL B 1 201 ? 0.896 -20.109 -19 1 98.44 201 VAL B C 1
ATOM 3889 O O . VAL B 1 201 ? 1.581 -19.344 -18.328 1 98.44 201 VAL B O 1
ATOM 3892 N N . GLY B 1 202 ? 0.071 -19.656 -19.875 1 97.12 202 GLY B N 1
ATOM 3893 C CA . GLY B 1 202 ? -0.219 -18.25 -20.109 1 97.12 202 GLY B CA 1
ATOM 3894 C C . GLY B 1 202 ? -1.48 -18.031 -20.922 1 97.12 202 GLY B C 1
ATOM 3895 O O . GLY B 1 202 ? -2.047 -18.984 -21.469 1 97.12 202 GLY B O 1
ATOM 3896 N N . ASN B 1 203 ? -1.93 -16.859 -20.938 1 95.56 203 ASN B N 1
ATOM 3897 C CA . ASN B 1 203 ? -3.082 -16.531 -21.766 1 95.56 203 ASN B CA 1
ATOM 3898 C C . ASN B 1 203 ? -2.656 -16 -23.141 1 95.56 203 ASN B C 1
ATOM 3900 O O . ASN B 1 203 ? -1.463 -15.938 -23.438 1 95.56 203 ASN B O 1
ATOM 3904 N N . ASP B 1 204 ? -3.613 -15.672 -23.953 1 94.75 204 ASP B N 1
ATOM 3905 C CA . ASP B 1 204 ? -3.375 -15.258 -25.328 1 94.75 204 ASP B CA 1
ATOM 3906 C C . ASP B 1 204 ? -2.58 -13.953 -25.375 1 94.75 204 ASP B C 1
ATOM 3908 O O . ASP B 1 204 ? -1.641 -13.828 -26.172 1 94.75 204 ASP B O 1
ATOM 3912 N N . VAL B 1 205 ? -2.797 -13.062 -24.484 1 91.69 205 VAL B N 1
ATOM 3913 C CA . VAL B 1 205 ? -2.09 -11.789 -24.438 1 91.69 205 VAL B CA 1
ATOM 3914 C C . VAL B 1 205 ? -0.632 -12.016 -24.047 1 91.69 205 VAL B C 1
ATOM 3916 O O . VAL B 1 205 ? 0.276 -11.438 -24.641 1 91.69 205 VAL B O 1
ATOM 3919 N N . GLU B 1 206 ? -0.44 -12.891 -23.109 1 93.62 206 GLU B N 1
ATOM 3920 C CA . GLU B 1 206 ? 0.895 -13.172 -22.594 1 93.62 206 GLU B CA 1
ATOM 3921 C C . GLU B 1 206 ? 1.759 -13.875 -23.625 1 93.62 206 GLU B C 1
ATOM 3923 O O . GLU B 1 206 ? 2.902 -13.477 -23.859 1 93.62 206 GLU B O 1
ATOM 3928 N N . PHE B 1 207 ? 1.201 -14.852 -24.281 1 94.69 207 PHE B N 1
ATOM 3929 C CA . PHE B 1 207 ? 1.949 -15.516 -25.328 1 94.69 207 PHE B CA 1
ATOM 3930 C C . PHE B 1 207 ? 2.174 -14.578 -26.516 1 94.69 207 PHE B C 1
ATOM 3932 O O . PHE B 1 207 ? 3.229 -14.609 -27.156 1 94.69 207 PHE B O 1
ATOM 3939 N N . GLY B 1 208 ? 1.137 -13.789 -26.812 1 92.5 208 GLY B N 1
ATOM 3940 C CA . GLY B 1 208 ? 1.294 -12.781 -27.859 1 92.5 208 GLY B CA 1
ATOM 3941 C C . GLY B 1 208 ? 2.416 -11.805 -27.578 1 92.5 208 GLY B C 1
ATOM 3942 O O . GLY B 1 208 ? 3.195 -11.469 -28.469 1 92.5 208 GLY B O 1
ATOM 3943 N N . PHE B 1 209 ? 2.414 -11.445 -26.375 1 89.31 209 PHE B N 1
ATOM 3944 C CA . PHE B 1 209 ? 3.467 -10.539 -25.938 1 89.31 209 PHE B CA 1
ATOM 3945 C C . PHE B 1 209 ? 4.84 -11.172 -26.109 1 89.31 209 PHE B C 1
ATOM 3947 O O . PHE B 1 209 ? 5.758 -10.539 -26.641 1 89.31 209 PHE B O 1
ATOM 3954 N N . MET B 1 210 ? 5.051 -12.398 -25.688 1 90.25 210 MET B N 1
ATOM 3955 C CA . MET B 1 210 ? 6.301 -13.133 -25.844 1 90.25 210 MET B CA 1
ATOM 3956 C C . MET B 1 210 ? 6.684 -13.227 -27.328 1 90.25 210 MET B C 1
ATOM 3958 O O . MET B 1 210 ? 7.867 -13.195 -27.656 1 90.25 210 MET B O 1
ATOM 3962 N N . ALA B 1 211 ? 5.641 -13.289 -28.156 1 89.56 211 ALA B N 1
ATOM 3963 C CA . ALA B 1 211 ? 5.863 -13.445 -29.594 1 89.56 211 ALA B CA 1
ATOM 3964 C C . ALA B 1 211 ? 6.195 -12.109 -30.25 1 89.56 211 ALA B C 1
ATOM 3966 O O . ALA B 1 211 ? 6.645 -12.07 -31.391 1 89.56 211 ALA B O 1
ATOM 3967 N N . GLY B 1 212 ? 5.984 -10.984 -29.516 1 85.31 212 GLY B N 1
ATOM 3968 C CA . GLY B 1 212 ? 6.137 -9.648 -30.062 1 85.31 212 GLY B CA 1
ATOM 3969 C C . GLY B 1 212 ? 4.965 -9.219 -30.938 1 85.31 212 GLY B C 1
ATOM 3970 O O . GLY B 1 212 ? 4.969 -8.125 -31.5 1 85.31 212 GLY B O 1
ATOM 3971 N N . ASP B 1 213 ? 4.074 -10.102 -31.078 1 86.06 213 ASP B N 1
ATOM 3972 C CA . ASP B 1 213 ? 2.857 -9.906 -31.859 1 86.06 213 ASP B CA 1
ATOM 3973 C C . ASP B 1 213 ? 1.688 -10.688 -31.266 1 86.06 213 ASP B C 1
ATOM 3975 O O . ASP B 1 213 ? 1.695 -11.922 -31.266 1 86.06 213 ASP B O 1
ATOM 3979 N N . TYR B 1 214 ? 0.623 -9.969 -30.859 1 86.81 214 TYR B N 1
ATOM 3980 C CA . TYR B 1 214 ? -0.5 -10.562 -30.141 1 86.81 214 TYR B CA 1
ATOM 3981 C C . TYR B 1 214 ? -1.19 -11.617 -31 1 86.81 214 TYR B C 1
ATOM 3983 O O . TYR B 1 214 ? -1.775 -12.57 -30.469 1 86.81 214 TYR B O 1
ATOM 3991 N N . ASP B 1 215 ? -1.046 -11.523 -32.281 1 91.19 215 ASP B N 1
ATOM 3992 C CA . ASP B 1 215 ? -1.703 -12.461 -33.188 1 91.19 215 ASP B CA 1
ATOM 3993 C C . ASP B 1 215 ? -0.891 -13.75 -33.344 1 91.19 215 ASP B C 1
ATOM 3995 O O . ASP B 1 215 ? -1.39 -14.75 -33.844 1 91.19 215 ASP B O 1
ATOM 3999 N N . LYS B 1 216 ? 0.274 -13.773 -32.781 1 94.12 216 LYS B N 1
ATOM 4000 C CA . LYS B 1 216 ? 1.165 -14.914 -32.969 1 94.12 216 LYS B CA 1
ATOM 4001 C C . LYS B 1 216 ? 1.336 -15.695 -31.656 1 94.12 216 LYS B C 1
ATOM 4003 O O . LYS B 1 216 ? 2.287 -16.469 -31.5 1 94.12 216 LYS B O 1
ATOM 4008 N N . GLY B 1 217 ? 0.42 -15.469 -30.766 1 95.81 217 GLY B N 1
ATOM 4009 C CA . GLY B 1 217 ? 0.545 -16.094 -29.469 1 95.81 217 GLY B CA 1
ATOM 4010 C C . GLY B 1 217 ? 0.499 -17.609 -29.516 1 95.81 217 GLY B C 1
ATOM 4011 O O . GLY B 1 217 ? 1.332 -18.281 -28.906 1 95.81 217 GLY B O 1
ATOM 4012 N N . LEU B 1 218 ? -0.493 -18.109 -30.234 1 97.25 218 LEU B N 1
ATOM 4013 C CA . LEU B 1 218 ? -0.647 -19.562 -30.328 1 97.25 218 LEU B CA 1
ATOM 4014 C C . LEU B 1 218 ? 0.563 -20.203 -31 1 97.25 218 LEU B C 1
ATOM 4016 O O . LEU B 1 218 ? 1.025 -21.266 -30.594 1 97.25 218 LEU B O 1
ATOM 4020 N N . ASP B 1 219 ? 1.076 -19.562 -32.031 1 97.5 219 ASP B N 1
ATOM 4021 C CA . ASP B 1 219 ? 2.273 -20.047 -32.719 1 97.5 219 ASP B CA 1
ATOM 4022 C C . ASP B 1 219 ? 3.479 -20.047 -31.766 1 97.5 219 ASP B C 1
ATOM 4024 O O . ASP B 1 219 ? 4.332 -20.938 -31.859 1 97.5 219 ASP B O 1
ATOM 4028 N N . LYS B 1 220 ? 3.523 -19.031 -30.969 1 96.75 220 LYS B N 1
ATOM 4029 C CA . LYS B 1 220 ? 4.605 -18.969 -29.984 1 96.75 220 LYS B CA 1
ATOM 4030 C C . LYS B 1 220 ? 4.535 -20.156 -29.016 1 96.75 220 LYS B C 1
ATOM 4032 O O . LYS B 1 220 ? 5.562 -20.75 -28.688 1 96.75 220 LYS B O 1
ATOM 4037 N N . ALA B 1 221 ? 3.338 -20.484 -28.547 1 97.88 221 ALA B N 1
ATOM 4038 C CA . ALA B 1 221 ? 3.154 -21.641 -27.672 1 97.88 221 ALA B CA 1
ATOM 4039 C C . ALA B 1 221 ? 3.607 -22.922 -28.359 1 97.88 221 ALA B C 1
ATOM 4041 O O . ALA B 1 221 ? 4.293 -23.75 -27.75 1 97.88 221 ALA B O 1
ATOM 4042 N N . ARG B 1 222 ? 3.258 -23.094 -29.641 1 98.12 222 ARG B N 1
ATOM 4043 C CA . ARG B 1 222 ? 3.67 -24.234 -30.438 1 98.12 222 ARG B CA 1
ATOM 4044 C C . ARG B 1 222 ? 5.188 -24.281 -30.578 1 98.12 222 ARG B C 1
ATOM 4046 O O . ARG B 1 222 ? 5.793 -25.359 -30.5 1 98.12 222 ARG B O 1
ATOM 4053 N N . GLU B 1 223 ? 5.734 -23.125 -30.797 1 97.5 223 GLU B N 1
ATOM 4054 C CA . GLU B 1 223 ? 7.18 -23.016 -30.953 1 97.5 223 GLU B CA 1
ATOM 4055 C C . GLU B 1 223 ? 7.914 -23.469 -29.703 1 97.5 223 GLU B C 1
ATOM 4057 O O . GLU B 1 223 ? 8.953 -24.125 -29.781 1 97.5 223 GLU B O 1
ATOM 4062 N N . LEU B 1 224 ? 7.418 -23.078 -28.547 1 97.25 224 LEU B N 1
ATOM 4063 C CA . LEU B 1 224 ? 8.047 -23.469 -27.281 1 97.25 224 LEU B CA 1
ATOM 4064 C C . LEU B 1 224 ? 8.047 -24.984 -27.125 1 97.25 224 LEU B C 1
ATOM 4066 O O . LEU B 1 224 ? 9.039 -25.562 -26.688 1 97.25 224 LEU B O 1
ATOM 4070 N N . VAL B 1 225 ? 6.945 -25.656 -27.453 1 97.62 225 VAL B N 1
ATOM 4071 C CA . VAL B 1 225 ? 6.859 -27.109 -27.359 1 97.62 225 VAL B CA 1
ATOM 4072 C C . VAL B 1 225 ? 7.785 -27.75 -28.391 1 97.62 225 VAL B C 1
ATOM 4074 O O . VAL B 1 225 ? 8.484 -28.719 -28.094 1 97.62 225 VAL B O 1
ATOM 4077 N N . ALA B 1 226 ? 7.785 -27.156 -29.594 1 97.19 226 ALA B N 1
ATOM 4078 C CA . ALA B 1 226 ? 8.703 -27.641 -30.609 1 97.19 226 ALA B CA 1
ATOM 4079 C C . ALA B 1 226 ? 10.156 -27.484 -30.172 1 97.19 226 ALA B C 1
ATOM 4081 O O . ALA B 1 226 ? 11.023 -28.281 -30.562 1 97.19 226 ALA B O 1
ATOM 4082 N N . GLY B 1 227 ? 10.375 -26.484 -29.375 1 96 227 GLY B N 1
ATOM 4083 C CA . GLY B 1 227 ? 11.719 -26.172 -28.922 1 96 227 GLY B CA 1
ATOM 4084 C C . GLY B 1 227 ? 12.141 -27 -27.719 1 96 227 GLY B C 1
ATOM 4085 O O . GLY B 1 227 ? 13.289 -26.922 -27.281 1 96 227 GLY B O 1
ATOM 4086 N N . GLY B 1 228 ? 11.18 -27.75 -27.125 1 95.69 228 GLY B N 1
ATOM 4087 C CA . GLY B 1 228 ? 11.633 -28.625 -26.047 1 95.69 228 GLY B CA 1
ATOM 4088 C C . GLY B 1 228 ? 10.656 -28.703 -24.891 1 95.69 228 GLY B C 1
ATOM 4089 O O . GLY B 1 228 ? 10.711 -29.641 -24.094 1 95.69 228 GLY B O 1
ATOM 4090 N N . ALA B 1 229 ? 9.727 -27.734 -24.734 1 97.19 229 ALA B N 1
ATOM 4091 C CA . ALA B 1 229 ? 8.727 -27.812 -23.672 1 97.19 229 ALA B CA 1
ATOM 4092 C C . ALA B 1 229 ? 7.832 -29.031 -23.844 1 97.19 229 ALA B C 1
ATOM 4094 O O . ALA B 1 229 ? 7.566 -29.469 -24.953 1 97.19 229 ALA B O 1
ATOM 4095 N N . ARG B 1 230 ? 7.352 -29.594 -22.766 1 97.94 230 ARG B N 1
ATOM 4096 C CA . ARG B 1 230 ? 6.512 -30.797 -22.797 1 97.94 230 ARG B CA 1
ATOM 4097 C C . ARG B 1 230 ? 5.035 -30.422 -22.875 1 97.94 230 ARG B C 1
ATOM 4099 O O . ARG B 1 230 ? 4.223 -31.188 -23.406 1 97.94 230 ARG B O 1
ATOM 4106 N N . ILE B 1 231 ? 4.695 -29.344 -22.266 1 98.56 231 ILE B N 1
ATOM 4107 C CA . ILE B 1 231 ? 3.309 -28.891 -22.266 1 98.56 231 ILE B CA 1
ATOM 4108 C C . ILE B 1 231 ? 3.26 -27.359 -22.344 1 98.56 231 ILE B C 1
ATOM 4110 O O . ILE B 1 231 ? 3.979 -26.672 -21.609 1 98.56 231 ILE B O 1
ATOM 4114 N N . ALA B 1 232 ? 2.49 -26.812 -23.219 1 98.62 232 ALA B N 1
ATOM 4115 C CA . ALA B 1 232 ? 2.096 -25.406 -23.234 1 98.62 232 ALA B CA 1
ATOM 4116 C C . ALA B 1 232 ? 0.578 -25.25 -23.156 1 98.62 232 ALA B C 1
ATOM 4118 O O . ALA B 1 232 ? -0.142 -25.828 -23.984 1 98.62 232 ALA B O 1
ATOM 4119 N N . VAL B 1 233 ? 0.112 -24.625 -22.125 1 98.75 233 VAL B N 1
ATOM 4120 C CA . VAL B 1 233 ? -1.315 -24.328 -22.031 1 98.75 233 VAL B CA 1
ATOM 4121 C C . VAL B 1 233 ? -1.583 -22.891 -22.422 1 98.75 233 VAL B C 1
ATOM 4123 O O . VAL B 1 233 ? -1.155 -21.953 -21.734 1 98.75 233 VAL B O 1
ATOM 4126 N N . TYR B 1 234 ? -2.242 -22.672 -23.531 1 98.25 234 TYR B N 1
ATOM 4127 C CA . TYR B 1 234 ? -2.646 -21.391 -24.109 1 98.25 234 TYR B CA 1
ATOM 4128 C C . TYR B 1 234 ? -4.094 -21.062 -23.766 1 98.25 234 TYR B C 1
ATOM 4130 O O . TYR B 1 234 ? -5.02 -21.562 -24.406 1 98.25 234 TYR B O 1
ATOM 4138 N N . LYS B 1 235 ? -4.297 -20.219 -22.75 1 97.06 235 LYS B N 1
ATOM 4139 C CA . LYS B 1 235 ? -5.633 -19.891 -22.266 1 97.06 235 LYS B CA 1
ATOM 4140 C C . LYS B 1 235 ? -6.219 -18.688 -23.016 1 97.06 235 LYS B C 1
ATOM 4142 O O . LYS B 1 235 ? -5.504 -17.734 -23.328 1 97.06 235 LYS B O 1
ATOM 4147 N N . MET B 1 236 ? -7.473 -18.766 -23.25 1 94.75 236 MET B N 1
ATOM 4148 C CA . MET B 1 236 ? -8.156 -17.75 -24.047 1 94.75 236 MET B CA 1
ATOM 4149 C C . MET B 1 236 ? -9.398 -17.234 -23.328 1 94.75 236 MET B C 1
ATOM 4151 O O . MET B 1 236 ? -10.445 -17.062 -23.938 1 94.75 236 MET B O 1
ATOM 4155 N N . GLY B 1 237 ? -9.367 -17.078 -22.047 1 89.19 237 GLY B N 1
ATOM 4156 C CA . GLY B 1 237 ? -10.508 -16.578 -21.281 1 89.19 237 GLY B CA 1
ATOM 4157 C C . GLY B 1 237 ? -11.734 -17.469 -21.422 1 89.19 237 GLY B C 1
ATOM 4158 O O . GLY B 1 237 ? -11.672 -18.672 -21.172 1 89.19 237 GLY B O 1
ATOM 4159 N N . GLU B 1 238 ? -12.844 -16.891 -21.859 1 87.44 238 GLU B N 1
ATOM 4160 C CA . GLU B 1 238 ? -14.125 -17.578 -21.969 1 87.44 238 GLU B CA 1
ATOM 4161 C C . GLU B 1 238 ? -14.094 -18.625 -23.078 1 87.44 238 GLU B C 1
ATOM 4163 O O . GLU B 1 238 ? -14.953 -19.5 -23.141 1 87.44 238 GLU B O 1
ATOM 4168 N N . LYS B 1 239 ? -13.07 -18.562 -23.953 1 92.69 239 LYS B N 1
ATOM 4169 C CA . LYS B 1 239 ? -12.977 -19.484 -25.078 1 92.69 239 LYS B CA 1
ATOM 4170 C C . LYS B 1 239 ? -12.242 -20.766 -24.672 1 92.69 239 LYS B C 1
ATOM 4172 O O . LYS B 1 239 ? -12.094 -21.688 -25.484 1 92.69 239 LYS B O 1
ATOM 4177 N N . GLY B 1 240 ? -11.773 -20.781 -23.438 1 94.88 240 GLY B N 1
ATOM 4178 C CA . GLY B 1 240 ? -11.117 -21.984 -22.953 1 94.88 240 GLY B CA 1
ATOM 4179 C C . GLY B 1 240 ? -9.609 -21.969 -23.156 1 94.88 240 GLY B C 1
ATOM 4180 O O . GLY B 1 240 ? -8.961 -20.938 -22.906 1 94.88 240 GLY B O 1
ATOM 4181 N N . ALA B 1 241 ? -9.078 -23.188 -23.5 1 97.44 241 ALA B N 1
ATOM 4182 C CA . ALA B 1 241 ? -7.629 -23.297 -23.625 1 97.44 241 ALA B CA 1
ATOM 4183 C C . ALA B 1 241 ? -7.242 -24.25 -24.75 1 97.44 241 ALA B C 1
ATOM 4185 O O . ALA B 1 241 ? -7.992 -25.172 -25.078 1 97.44 241 ALA B O 1
ATOM 4186 N N . VAL B 1 242 ? -6.168 -23.969 -25.391 1 98.44 242 VAL B N 1
ATOM 4187 C CA . VAL B 1 242 ? -5.48 -24.891 -26.281 1 98.44 242 VAL B CA 1
ATOM 4188 C C . VAL B 1 242 ? -4.219 -25.422 -25.594 1 98.44 242 VAL B C 1
ATOM 4190 O O . VAL B 1 242 ? -3.359 -24.656 -25.172 1 98.44 242 VAL B O 1
ATOM 4193 N N . THR B 1 243 ? -4.238 -26.719 -25.438 1 98.75 243 THR B N 1
ATOM 4194 C CA . THR B 1 243 ? -3.074 -27.375 -24.844 1 98.75 243 THR B CA 1
ATOM 4195 C C . THR B 1 243 ? -2.225 -28.047 -25.906 1 98.75 243 THR B C 1
ATOM 4197 O O . THR B 1 243 ? -2.742 -28.812 -26.719 1 98.75 243 THR B O 1
ATOM 4200 N N . ILE B 1 244 ? -0.949 -27.672 -25.922 1 98.69 244 ILE B N 1
ATOM 4201 C CA . ILE B 1 244 ? -0.012 -28.203 -26.906 1 98.69 244 ILE B CA 1
ATOM 4202 C C . ILE B 1 244 ? 0.987 -29.141 -26.219 1 98.69 244 ILE B C 1
ATOM 4204 O O . ILE B 1 244 ? 1.561 -28.797 -25.188 1 98.69 244 ILE B O 1
ATOM 4208 N N . THR B 1 245 ? 1.119 -30.344 -26.734 1 98 245 THR B N 1
ATOM 4209 C CA . THR B 1 245 ? 2.125 -31.328 -26.312 1 98 245 THR B CA 1
ATOM 4210 C C . THR B 1 245 ? 2.879 -31.859 -27.531 1 98 245 THR B C 1
ATOM 4212 O O . THR B 1 245 ? 2.479 -31.625 -28.672 1 98 245 THR B O 1
ATOM 4215 N N . PRO B 1 246 ? 4.008 -32.5 -27.312 1 96.62 246 PRO B N 1
ATOM 4216 C CA . PRO B 1 246 ? 4.715 -33.094 -28.453 1 96.62 246 PRO B CA 1
ATOM 4217 C C . PRO B 1 246 ? 3.854 -34.062 -29.234 1 96.62 246 PRO B C 1
ATOM 4219 O O . PRO B 1 246 ? 4.078 -34.281 -30.422 1 96.62 246 PRO B O 1
ATOM 4222 N N . ASP B 1 247 ? 2.846 -34.594 -28.609 1 96.25 247 ASP B N 1
ATOM 4223 C CA . ASP B 1 247 ? 2.021 -35.625 -29.219 1 96.25 247 ASP B CA 1
ATOM 4224 C C . ASP B 1 247 ? 0.822 -35.031 -29.938 1 96.25 247 ASP B C 1
ATOM 4226 O O . ASP B 1 247 ? 0.078 -35.75 -30.625 1 96.25 247 ASP B O 1
ATOM 4230 N N . GLY B 1 248 ? 0.643 -33.781 -29.797 1 96.94 248 GLY B N 1
ATOM 4231 C CA . GLY B 1 248 ? -0.492 -33.125 -30.422 1 96.94 248 GLY B CA 1
ATOM 4232 C C . GLY B 1 248 ? -1.096 -32.031 -29.562 1 96.94 248 GLY B C 1
ATOM 4233 O O . GLY B 1 248 ? -0.55 -31.688 -28.516 1 96.94 248 GLY B O 1
ATOM 4234 N N . GLU B 1 249 ? -2.102 -31.406 -30.078 1 98.06 249 GLU B N 1
ATOM 4235 C CA . GLU B 1 249 ? -2.781 -30.344 -29.344 1 98.06 249 GLU B CA 1
ATOM 4236 C C . GLU B 1 249 ? -4.277 -30.609 -29.219 1 98.06 249 GLU B C 1
ATOM 4238 O O . GLU B 1 249 ? -4.84 -31.359 -30.031 1 98.06 249 GLU B O 1
ATOM 4243 N N . PHE B 1 250 ? -4.969 -30.188 -28.219 1 97.75 250 PHE B N 1
ATOM 4244 C CA . PHE B 1 250 ? -6.41 -30.328 -28.016 1 97.75 250 PHE B CA 1
ATOM 4245 C C . PHE B 1 250 ? -6.98 -29.062 -27.359 1 97.75 250 PHE B C 1
ATOM 4247 O O . PHE B 1 250 ? -6.25 -28.297 -26.75 1 97.75 250 PHE B O 1
ATOM 4254 N N . GLN B 1 251 ? -8.258 -28.906 -27.531 1 97.31 251 GLN B N 1
ATOM 4255 C CA . GLN B 1 251 ? -8.977 -27.766 -26.953 1 97.31 251 GLN B CA 1
ATOM 4256 C C . GLN B 1 251 ? -9.891 -28.219 -25.812 1 97.31 251 GLN B C 1
ATOM 4258 O O . GLN B 1 251 ? -10.484 -29.297 -25.875 1 97.31 251 GLN B O 1
ATOM 4263 N N . THR B 1 252 ? -9.938 -27.469 -24.797 1 96.5 252 THR B N 1
ATOM 4264 C CA . THR B 1 252 ? -10.875 -27.656 -23.703 1 96.5 252 THR B CA 1
ATOM 4265 C C . THR B 1 252 ? -11.656 -26.375 -23.438 1 96.5 252 THR B C 1
ATOM 4267 O O . THR B 1 252 ? -11.188 -25.266 -23.734 1 96.5 252 THR B O 1
ATOM 4270 N N . GLY B 1 253 ? -12.828 -26.5 -22.922 1 94 253 GLY B N 1
ATOM 4271 C CA . GLY B 1 253 ? -13.648 -25.359 -22.547 1 94 253 GLY B CA 1
ATOM 4272 C C . GLY B 1 253 ? -13.445 -24.922 -21.109 1 94 253 GLY B C 1
ATOM 4273 O O . GLY B 1 253 ? -12.422 -25.234 -20.5 1 94 253 GLY B O 1
ATOM 4274 N N . ILE B 1 254 ? -14.359 -24.062 -20.641 1 92.44 254 ILE B N 1
ATOM 4275 C CA . ILE B 1 254 ? -14.32 -23.578 -19.266 1 92.44 254 ILE B CA 1
ATOM 4276 C C . ILE B 1 254 ? -15.602 -23.984 -18.531 1 92.44 254 ILE B C 1
ATOM 4278 O O . ILE B 1 254 ? -16.609 -24.328 -19.172 1 92.44 254 ILE B O 1
ATOM 4282 N N . TYR B 1 255 ? -15.539 -24.016 -17.266 1 94.5 255 TYR B N 1
ATOM 4283 C CA . TYR B 1 255 ? -16.719 -24.281 -16.438 1 94.5 255 TYR B CA 1
ATOM 4284 C C . TYR B 1 255 ? -17.422 -22.969 -16.094 1 94.5 255 TYR B C 1
ATOM 4286 O O . TYR B 1 255 ? -16.828 -22.062 -15.516 1 94.5 255 TYR B O 1
ATOM 4294 N N . PRO B 1 256 ? -18.672 -22.922 -16.484 1 89.31 256 PRO B N 1
ATOM 4295 C CA . PRO B 1 256 ? -19.422 -21.703 -16.172 1 89.31 256 PRO B CA 1
ATOM 4296 C C . PRO B 1 256 ? -19.5 -21.422 -14.68 1 89.31 256 PRO B C 1
ATOM 4298 O O . PRO B 1 256 ? -19.672 -22.359 -13.883 1 89.31 256 PRO B O 1
ATOM 4301 N N . THR B 1 257 ? -19.312 -20.172 -14.32 1 91.12 257 THR B N 1
ATOM 4302 C CA . THR B 1 257 ? -19.469 -19.734 -12.938 1 91.12 257 THR B CA 1
ATOM 4303 C C . THR B 1 257 ? -19.906 -18.281 -12.867 1 91.12 257 THR B C 1
ATOM 4305 O O . THR B 1 257 ? -19.828 -17.562 -13.867 1 91.12 257 THR B O 1
ATOM 4308 N N . GLN B 1 258 ? -20.547 -17.891 -11.812 1 91.56 258 GLN B N 1
ATOM 4309 C CA . GLN B 1 258 ? -20.812 -16.484 -11.555 1 91.56 258 GLN B CA 1
ATOM 4310 C C . GLN B 1 258 ? -19.609 -15.812 -10.898 1 91.56 258 GLN B C 1
ATOM 4312 O O . GLN B 1 258 ? -19.5 -15.789 -9.664 1 91.56 258 GLN B O 1
ATOM 4317 N N . ALA B 1 259 ? -18.828 -15.219 -11.703 1 92 259 ALA B N 1
ATOM 4318 C CA . ALA B 1 259 ? -17.594 -14.617 -11.227 1 92 259 ALA B CA 1
ATOM 4319 C C . ALA B 1 259 ? -17.859 -13.383 -10.375 1 92 259 ALA B C 1
ATOM 4321 O O . ALA B 1 259 ? -18.703 -12.555 -10.719 1 92 259 ALA B O 1
ATOM 4322 N N . LEU B 1 260 ? -17.156 -13.258 -9.273 1 93.56 260 LEU B N 1
ATOM 4323 C CA . LEU B 1 260 ? -17.172 -12.086 -8.414 1 93.56 260 LEU B CA 1
ATOM 4324 C C . LEU B 1 260 ? -16.031 -11.148 -8.75 1 93.56 260 LEU B C 1
ATOM 4326 O O . LEU B 1 260 ? -16.109 -9.938 -8.523 1 93.56 260 LEU B O 1
ATOM 4330 N N . LYS B 1 261 ? -14.969 -11.75 -9.203 1 92.31 261 LYS B N 1
ATOM 4331 C CA . LYS B 1 261 ? -13.758 -11.023 -9.562 1 92.31 261 LYS B CA 1
ATOM 4332 C C . LYS B 1 261 ? -12.938 -11.789 -10.602 1 92.31 261 LYS B C 1
ATOM 4334 O O . LYS B 1 261 ? -13.086 -13 -10.734 1 92.31 261 LYS B O 1
ATOM 4339 N N . PRO B 1 262 ? -12.039 -11.164 -11.211 1 89.56 262 PRO B N 1
ATOM 4340 C CA . PRO B 1 262 ? -11.234 -11.836 -12.234 1 89.56 262 PRO B CA 1
ATOM 4341 C C . PRO B 1 262 ? -9.898 -12.344 -11.688 1 89.56 262 PRO B C 1
ATOM 4343 O O . PRO B 1 262 ? -9.148 -13.016 -12.398 1 89.56 262 PRO B O 1
ATOM 4346 N N . THR B 1 263 ? -9.594 -12.078 -10.469 1 91.94 263 THR B N 1
ATOM 4347 C CA . THR B 1 263 ? -8.25 -12.297 -9.953 1 91.94 263 THR B CA 1
ATOM 4348 C C . THR B 1 263 ? -8.117 -13.695 -9.367 1 91.94 263 THR B C 1
ATOM 4350 O O . THR B 1 263 ? -9.086 -14.242 -8.828 1 91.94 263 THR B O 1
ATOM 4353 N N . GLY B 1 264 ? -6.938 -14.227 -9.469 1 94.44 264 GLY B N 1
ATOM 4354 C CA . GLY B 1 264 ? -6.609 -15.508 -8.852 1 94.44 264 GLY B CA 1
ATOM 4355 C C . GLY B 1 264 ? -6.867 -16.688 -9.766 1 94.44 264 GLY B C 1
ATOM 4356 O O . GLY B 1 264 ? -6.457 -17.812 -9.469 1 94.44 264 GLY B O 1
ATOM 4357 N N . ALA B 1 265 ? -7.539 -16.469 -10.906 1 94.75 265 ALA B N 1
ATOM 4358 C CA . ALA B 1 265 ? -7.883 -17.562 -11.82 1 94.75 265 ALA B CA 1
ATOM 4359 C C . ALA B 1 265 ? -6.629 -18.281 -12.312 1 94.75 265 ALA B C 1
ATOM 4361 O O . ALA B 1 265 ? -6.582 -19.516 -12.32 1 94.75 265 ALA B O 1
ATOM 4362 N N . GLY B 1 266 ? -5.637 -17.5 -12.719 1 95.81 266 GLY B N 1
ATOM 4363 C CA . GLY B 1 266 ? -4.41 -18.109 -13.219 1 95.81 266 GLY B CA 1
ATOM 4364 C C . GLY B 1 266 ? -3.654 -18.891 -12.156 1 95.81 266 GLY B C 1
ATOM 4365 O O . GLY B 1 266 ? -3.16 -19.984 -12.43 1 95.81 266 GLY B O 1
ATOM 4366 N N . ASP B 1 267 ? -3.535 -18.344 -10.953 1 97.62 267 ASP B N 1
ATOM 4367 C CA . ASP B 1 267 ? -2.846 -19.016 -9.859 1 97.62 267 ASP B CA 1
ATOM 4368 C C . ASP B 1 267 ? -3.527 -20.344 -9.508 1 97.62 267 ASP B C 1
ATOM 4370 O O . ASP B 1 267 ? -2.857 -21.359 -9.281 1 97.62 267 ASP B O 1
ATOM 4374 N N . SER B 1 268 ? -4.855 -20.219 -9.453 1 97.69 268 SER B N 1
ATOM 4375 C CA . SER B 1 268 ? -5.625 -21.406 -9.102 1 97.69 268 SER B CA 1
ATOM 4376 C C . SER B 1 268 ? -5.539 -22.469 -10.195 1 97.69 268 SER B C 1
ATOM 4378 O O . SER B 1 268 ? -5.496 -23.672 -9.906 1 97.69 268 SER B O 1
ATOM 4380 N N . PHE B 1 269 ? -5.617 -22.047 -11.461 1 98.06 269 PHE B N 1
ATOM 4381 C CA . PHE B 1 269 ? -5.426 -22.953 -12.578 1 98.06 269 PHE B CA 1
ATOM 4382 C C . PHE B 1 269 ? -4.098 -23.703 -12.453 1 98.06 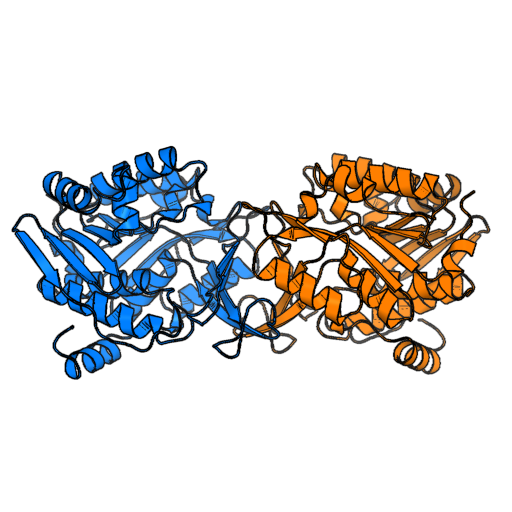269 PHE B C 1
ATOM 4384 O O . PHE B 1 269 ? -4.055 -24.922 -12.555 1 98.06 269 PHE B O 1
ATOM 4391 N N . MET B 1 270 ? -3.062 -22.969 -12.18 1 98.25 270 MET B N 1
ATOM 4392 C CA . MET B 1 270 ? -1.723 -23.531 -12.047 1 98.25 270 MET B CA 1
ATOM 4393 C C . MET B 1 270 ? -1.685 -24.594 -10.953 1 98.25 270 MET B C 1
ATOM 4395 O O . MET B 1 270 ? -1.183 -25.688 -11.172 1 98.25 270 MET B O 1
ATOM 4399 N N . GLY B 1 271 ? -2.213 -24.25 -9.797 1 98.44 271 GLY B N 1
ATOM 4400 C CA . GLY B 1 271 ? -2.213 -25.188 -8.688 1 98.44 271 GLY B CA 1
ATOM 4401 C C . GLY B 1 271 ? -2.98 -26.453 -8.984 1 98.44 271 GLY B C 1
ATOM 4402 O O . GLY B 1 271 ? -2.467 -27.562 -8.781 1 98.44 271 GLY B O 1
ATOM 4403 N N . GLY B 1 272 ? -4.223 -26.281 -9.469 1 98.25 272 GLY B N 1
ATOM 4404 C CA . GLY B 1 272 ? -5.047 -27.438 -9.797 1 98.25 272 GLY B CA 1
ATOM 4405 C C . GLY B 1 272 ? -4.465 -28.297 -10.898 1 98.25 272 GLY B C 1
ATOM 4406 O O . GLY B 1 272 ? -4.504 -29.516 -10.82 1 98.25 272 GLY B O 1
ATOM 4407 N N . PHE B 1 273 ? -3.891 -27.688 -11.898 1 98.69 273 PHE B N 1
ATOM 4408 C CA . PHE B 1 273 ? -3.299 -28.359 -13.055 1 98.69 273 PHE B CA 1
ATOM 4409 C C . PHE B 1 273 ? -2.08 -29.172 -12.641 1 98.69 273 PHE B C 1
ATOM 4411 O O . PHE B 1 273 ? -2.01 -30.375 -12.914 1 98.69 273 PHE B O 1
ATOM 4418 N N . ILE B 1 274 ? -1.156 -28.562 -11.906 1 98.81 274 ILE B N 1
ATOM 4419 C CA . ILE B 1 274 ? 0.097 -29.203 -11.523 1 98.81 274 ILE B CA 1
ATOM 4420 C C . ILE B 1 274 ? -0.178 -30.328 -10.523 1 98.81 274 ILE B C 1
ATOM 4422 O O . ILE B 1 274 ? 0.427 -31.391 -10.594 1 98.81 274 ILE B O 1
ATOM 4426 N N . ALA B 1 275 ? -1.084 -30.062 -9.578 1 98.75 275 ALA B N 1
ATOM 4427 C CA . ALA B 1 275 ? -1.438 -31.094 -8.617 1 98.75 275 ALA B CA 1
ATOM 4428 C C . ALA B 1 275 ? -2.008 -32.312 -9.328 1 98.75 275 ALA B C 1
ATOM 4430 O O . ALA B 1 275 ? -1.696 -33.469 -8.961 1 98.75 275 ALA B O 1
ATOM 4431 N N . ALA B 1 276 ? -2.859 -32.094 -10.328 1 98.5 276 ALA B N 1
ATOM 4432 C CA . ALA B 1 276 ? -3.459 -33.188 -11.078 1 98.5 276 ALA B CA 1
ATOM 4433 C C . ALA B 1 276 ? -2.398 -33.969 -11.859 1 98.5 276 ALA B C 1
ATOM 4435 O O . ALA B 1 276 ? -2.424 -35.188 -11.898 1 98.5 276 ALA B O 1
ATOM 4436 N N . LEU B 1 277 ? -1.451 -33.25 -12.5 1 98.56 277 LEU B N 1
ATOM 4437 C CA . LEU B 1 277 ? -0.341 -33.906 -13.18 1 98.56 277 LEU B CA 1
ATOM 4438 C C . LEU B 1 277 ? 0.457 -34.75 -12.203 1 98.56 277 LEU B C 1
ATOM 4440 O O . LEU B 1 277 ? 0.858 -35.875 -12.531 1 98.56 277 LEU B O 1
ATOM 4444 N N . ALA B 1 278 ? 0.662 -34.219 -11.031 1 98.31 278 ALA B N 1
ATOM 4445 C CA . ALA B 1 278 ? 1.433 -34.906 -10.008 1 98.31 278 ALA B CA 1
ATOM 4446 C C . ALA B 1 278 ? 0.723 -36.188 -9.555 1 98.31 278 ALA B C 1
ATOM 4448 O O . ALA B 1 278 ? 1.366 -37.125 -9.109 1 98.31 278 ALA B O 1
ATOM 4449 N N . GLU B 1 279 ? -0.581 -36.219 -9.695 1 97.44 279 GLU B N 1
ATOM 4450 C CA . GLU B 1 279 ? -1.373 -37.406 -9.352 1 97.44 279 GLU B CA 1
ATOM 4451 C C . GLU B 1 279 ? -1.33 -38.438 -10.469 1 97.44 279 GLU B C 1
ATOM 4453 O O . GLU B 1 279 ? -1.841 -39.531 -10.305 1 97.44 279 GLU B O 1
ATOM 4458 N N . GLY B 1 280 ? -0.775 -38.062 -11.57 1 96.94 280 GLY B N 1
ATOM 4459 C CA . GLY B 1 280 ? -0.648 -39 -12.68 1 96.94 280 GLY B CA 1
ATOM 4460 C C . GLY B 1 280 ? -1.828 -38.938 -13.633 1 96.94 280 GLY B C 1
ATOM 4461 O O . GLY B 1 280 ? -2.004 -39.844 -14.453 1 96.94 280 GLY B O 1
ATOM 4462 N N . ARG B 1 281 ? -2.58 -37.938 -13.586 1 96.69 281 ARG B N 1
ATOM 4463 C CA . ARG B 1 281 ? -3.723 -37.844 -14.484 1 96.69 281 ARG B CA 1
ATOM 4464 C C . ARG B 1 281 ? -3.275 -37.5 -15.898 1 96.69 281 ARG B C 1
ATOM 4466 O O . ARG B 1 281 ? -2.229 -36.875 -16.094 1 96.69 281 ARG B O 1
ATOM 4473 N N . PRO B 1 282 ? -4.141 -37.906 -16.938 1 97.19 282 PRO B N 1
ATOM 4474 C CA . PRO B 1 282 ? -3.855 -37.438 -18.297 1 97.19 282 PRO B CA 1
ATOM 4475 C C . PRO B 1 282 ? -3.859 -35.938 -18.422 1 97.19 282 PRO B C 1
ATOM 4477 O O . PRO B 1 282 ? -4.602 -35.25 -17.703 1 97.19 282 PRO B O 1
ATOM 4480 N N . VAL B 1 283 ? -3.08 -35.406 -19.328 1 98 283 VAL B N 1
ATOM 4481 C CA . VAL B 1 283 ? -2.889 -33.969 -19.484 1 98 283 VAL B CA 1
ATOM 4482 C C . VAL B 1 283 ? -4.242 -33.281 -19.656 1 98 283 VAL B C 1
ATOM 4484 O O . VAL B 1 283 ? -4.492 -32.219 -19.047 1 98 283 VAL B O 1
ATOM 4487 N N . ARG B 1 284 ? -5.105 -33.844 -20.406 1 97.25 284 ARG B N 1
ATOM 4488 C CA . ARG B 1 284 ? -6.418 -33.25 -20.641 1 97.25 284 ARG B CA 1
ATOM 4489 C C . ARG B 1 284 ? -7.191 -33.125 -19.328 1 97.25 284 ARG B C 1
ATOM 4491 O O . ARG B 1 284 ? -7.781 -32.062 -19.062 1 97.25 284 ARG B O 1
ATOM 4498 N N . ASP B 1 285 ? -7.195 -34.156 -18.516 1 96.31 285 ASP B N 1
ATOM 4499 C CA . ASP B 1 285 ? -7.891 -34.125 -17.234 1 96.31 285 ASP B CA 1
ATOM 4500 C C . ASP B 1 285 ? -7.266 -33.094 -16.297 1 96.31 285 ASP B C 1
ATOM 4502 O O . ASP B 1 285 ? -7.973 -32.438 -15.531 1 96.31 285 ASP B O 1
ATOM 4506 N N . ALA B 1 286 ? -5.938 -33 -16.328 1 98 286 ALA B N 1
ATOM 4507 C CA . ALA B 1 286 ? -5.23 -32 -15.5 1 98 286 ALA B CA 1
ATOM 4508 C C . ALA B 1 286 ? -5.641 -30.594 -15.875 1 98 286 ALA B C 1
ATOM 4510 O O . ALA B 1 286 ? -5.863 -29.75 -15 1 98 286 ALA B O 1
ATOM 4511 N N . VAL B 1 287 ? -5.754 -30.328 -17.172 1 97.75 287 VAL B N 1
ATOM 4512 C CA . VAL B 1 287 ? -6.164 -29.016 -17.641 1 97.75 287 VAL B CA 1
ATOM 4513 C C . VAL B 1 287 ? -7.594 -28.734 -17.203 1 97.75 287 VAL B C 1
ATOM 4515 O O . VAL B 1 287 ? -7.898 -27.609 -16.75 1 97.75 287 VAL B O 1
ATOM 4518 N N . LEU B 1 288 ? -8.461 -29.719 -17.266 1 96.56 288 LEU B N 1
ATOM 4519 C CA . LEU B 1 288 ? -9.844 -29.562 -16.844 1 96.56 288 LEU B CA 1
ATOM 4520 C C . LEU B 1 288 ? -9.914 -29.266 -15.344 1 96.56 288 LEU B C 1
ATOM 4522 O O . LEU B 1 288 ? -10.727 -28.438 -14.906 1 96.56 288 LEU B O 1
ATOM 4526 N N . ARG B 1 289 ? -9.109 -29.922 -14.562 1 97.12 289 ARG B N 1
ATOM 4527 C CA . ARG B 1 289 ? -9.062 -29.672 -13.133 1 97.12 289 ARG B CA 1
ATOM 4528 C C . ARG B 1 289 ? -8.57 -28.25 -12.852 1 97.12 289 ARG B C 1
ATOM 4530 O O . ARG B 1 289 ? -9.078 -27.578 -11.953 1 97.12 289 ARG B O 1
ATOM 4537 N N . GLY B 1 290 ? -7.516 -27.812 -13.594 1 97.88 290 GLY B N 1
ATOM 4538 C CA . GLY B 1 290 ? -7.094 -26.422 -13.5 1 97.88 290 GLY B CA 1
ATOM 4539 C C . GLY B 1 290 ? -8.203 -25.438 -13.812 1 97.88 290 GLY B C 1
ATOM 4540 O O . GLY B 1 290 ? -8.406 -24.469 -13.078 1 97.88 290 GLY B O 1
ATOM 4541 N N . SER B 1 291 ? -8.93 -25.703 -14.883 1 97.25 291 SER B N 1
ATOM 4542 C CA . SER B 1 291 ? -10.031 -24.859 -15.305 1 97.25 291 SER B CA 1
ATOM 4543 C C . SER B 1 291 ? -11.133 -24.797 -14.25 1 97.25 291 SER B C 1
ATOM 4545 O O . SER B 1 291 ? -11.719 -23.75 -14 1 97.25 291 SER B O 1
ATOM 4547 N N . ALA B 1 292 ? -11.445 -25.922 -13.672 1 96.94 292 ALA B N 1
ATOM 4548 C CA . ALA B 1 292 ? -12.453 -26 -12.609 1 96.94 292 ALA B CA 1
ATOM 4549 C C . ALA B 1 292 ? -12.008 -25.203 -11.383 1 96.94 292 ALA B C 1
ATOM 4551 O O . ALA B 1 292 ? -12.812 -24.484 -10.773 1 96.94 292 ALA B O 1
ATOM 4552 N N . SER B 1 293 ? -10.758 -25.344 -11.008 1 97.62 293 SER B N 1
ATOM 4553 C CA . SER B 1 293 ? -10.203 -24.578 -9.891 1 97.62 293 SER B CA 1
ATOM 4554 C C . SER B 1 293 ? -10.336 -23.078 -10.125 1 97.62 293 SER B C 1
ATOM 4556 O O . SER B 1 293 ? -10.711 -22.344 -9.211 1 97.62 293 SER B O 1
ATOM 4558 N N . ALA B 1 294 ? -10.016 -22.656 -11.352 1 96.88 294 ALA B N 1
ATOM 4559 C CA . ALA B 1 294 ? -10.125 -21.234 -11.711 1 96.88 294 ALA B CA 1
ATOM 4560 C C . ALA B 1 294 ? -11.562 -20.75 -11.578 1 96.88 294 ALA B C 1
ATOM 4562 O O . ALA B 1 294 ? -11.805 -19.656 -11.055 1 96.88 294 ALA B O 1
ATOM 4563 N N . ALA B 1 295 ? -12.492 -21.547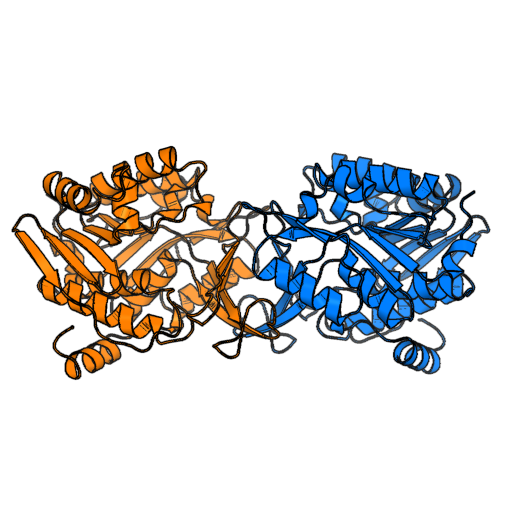 -12.055 1 96.25 295 ALA B N 1
ATOM 4564 C CA . ALA B 1 295 ? -13.906 -21.188 -11.977 1 96.25 295 ALA B CA 1
ATOM 4565 C C . ALA B 1 295 ? -14.352 -21.016 -10.523 1 96.25 295 ALA B C 1
ATOM 4567 O O . ALA B 1 295 ? -15.164 -20.141 -10.219 1 96.25 295 ALA B O 1
ATOM 4568 N N . MET B 1 296 ? -13.844 -21.797 -9.633 1 97 296 MET B N 1
ATOM 4569 C CA . MET B 1 296 ? -14.211 -21.734 -8.227 1 97 296 MET B CA 1
ATOM 4570 C C . MET B 1 296 ? -13.625 -20.5 -7.566 1 97 296 MET B C 1
ATOM 4572 O O . MET B 1 296 ? -14.305 -19.797 -6.809 1 97 296 MET B O 1
ATOM 4576 N N . VAL B 1 297 ? -12.383 -20.188 -7.859 1 97.38 297 VAL B N 1
ATOM 4577 C CA . VAL B 1 297 ? -11.672 -19.109 -7.188 1 97.38 297 VAL B CA 1
ATOM 4578 C C . VAL B 1 297 ? -12.297 -17.766 -7.559 1 97.38 297 VAL B C 1
ATOM 4580 O O . VAL B 1 297 ? -12.453 -16.891 -6.707 1 97.38 297 VAL B O 1
ATOM 4583 N N . VAL B 1 298 ? -12.664 -17.547 -8.82 1 95.94 298 VAL B N 1
ATOM 4584 C CA . VAL B 1 298 ? -13.156 -16.25 -9.266 1 95.94 298 VAL B CA 1
ATOM 4585 C C . VAL B 1 298 ? -14.547 -16 -8.695 1 95.94 298 VAL B C 1
ATOM 4587 O O . VAL B 1 298 ? -15.055 -14.875 -8.742 1 95.94 298 VAL B O 1
ATOM 4590 N N . ALA B 1 299 ? -15.164 -17.047 -8.133 1 95.94 299 ALA B N 1
ATOM 4591 C CA . ALA B 1 299 ? -16.5 -16.938 -7.555 1 95.94 299 ALA B CA 1
ATOM 4592 C C . ALA B 1 299 ? -16.438 -16.672 -6.055 1 95.94 299 ALA B C 1
ATOM 4594 O O . ALA B 1 299 ? -17.469 -16.609 -5.379 1 95.94 299 ALA B O 1
ATOM 4595 N N . ARG B 1 300 ? -15.266 -16.531 -5.484 1 95.62 300 ARG B N 1
ATOM 4596 C CA . ARG B 1 300 ? -15.047 -16.359 -4.051 1 95.62 300 ARG B CA 1
ATOM 4597 C C . ARG B 1 300 ? -14.227 -15.109 -3.766 1 95.62 300 ARG B C 1
ATOM 4599 O O . ARG B 1 300 ? -13.641 -14.531 -4.676 1 95.62 300 ARG B O 1
ATOM 4606 N N . VAL B 1 301 ? -14.227 -14.625 -2.537 1 94.25 301 VAL B N 1
ATOM 4607 C CA . VAL B 1 301 ? -13.453 -13.453 -2.133 1 94.25 301 VAL B CA 1
ATOM 4608 C C . VAL B 1 301 ? -12 -13.852 -1.881 1 94.25 301 VAL B C 1
ATOM 4610 O O . VAL B 1 301 ? -11.734 -14.891 -1.276 1 94.25 301 VAL B O 1
ATOM 4613 N N . GLY B 1 302 ? -11.094 -13.016 -2.348 1 94 302 GLY B N 1
ATOM 4614 C CA . GLY B 1 302 ? -9.68 -13.273 -2.152 1 94 302 GLY B CA 1
ATOM 4615 C C . GLY B 1 302 ? -9.125 -14.312 -3.111 1 94 302 GLY B C 1
ATOM 4616 O O . GLY B 1 302 ? -9.883 -14.953 -3.846 1 94 302 GLY B O 1
ATOM 4617 N N . CYS B 1 303 ? -7.848 -14.523 -3.082 1 96.06 303 CYS B N 1
ATOM 4618 C CA . CYS B 1 303 ? -7.211 -15.547 -3.904 1 96.06 303 CYS B CA 1
ATOM 4619 C C . CYS B 1 303 ? -6.785 -16.734 -3.061 1 96.06 303 CYS B C 1
ATOM 4621 O O . CYS B 1 303 ? -7.414 -17.797 -3.111 1 96.06 303 CYS B O 1
ATOM 4623 N N . ALA B 1 304 ? -5.973 -16.5 -2.1 1 98 304 ALA B N 1
ATOM 4624 C CA . ALA B 1 304 ? -5.457 -17.578 -1.258 1 98 304 ALA B CA 1
ATOM 4625 C C . ALA B 1 304 ? -6.59 -18.281 -0.524 1 98 304 ALA B C 1
ATOM 4627 O O . ALA B 1 304 ? -6.711 -19.516 -0.594 1 98 304 ALA B O 1
ATOM 4628 N N . PRO B 1 305 ? -7.488 -17.562 0.127 1 97.25 305 PRO B N 1
ATOM 4629 C CA . PRO B 1 305 ? -8.555 -18.266 0.847 1 97.25 305 PRO B CA 1
ATOM 4630 C C . PRO B 1 305 ? -9.555 -18.938 -0.089 1 97.25 305 PRO B C 1
ATOM 4632 O O . PRO B 1 305 ? -10.266 -19.859 0.321 1 97.25 305 PRO B O 1
ATOM 4635 N N . ALA B 1 306 ? -9.609 -18.516 -1.297 1 97.62 306 ALA B N 1
ATOM 4636 C CA . ALA B 1 306 ? -10.609 -18.969 -2.254 1 97.62 306 ALA B CA 1
ATOM 4637 C C . ALA B 1 306 ? -10.195 -20.297 -2.889 1 97.62 306 ALA B C 1
ATOM 4639 O O . ALA B 1 306 ? -11.008 -20.969 -3.529 1 97.62 306 ALA B O 1
ATOM 4640 N N . MET B 1 307 ? -8.906 -20.688 -2.73 1 98.56 307 MET B N 1
ATOM 4641 C CA . MET B 1 307 ? -8.398 -21.891 -3.367 1 98.56 307 MET B CA 1
ATOM 4642 C C . MET B 1 307 ? -9.141 -23.125 -2.873 1 98.56 307 MET B C 1
ATOM 4644 O O . MET B 1 307 ? -9.344 -23.297 -1.669 1 98.56 307 MET B O 1
ATOM 4648 N N . PRO B 1 308 ? -9.562 -24 -3.787 1 98.44 308 PRO B N 1
ATOM 4649 C CA . PRO B 1 308 ? -10.328 -25.188 -3.369 1 98.44 308 PRO B CA 1
ATOM 4650 C C . PRO B 1 308 ? -9.445 -26.297 -2.836 1 98.44 308 PRO B C 1
ATOM 4652 O O . PRO B 1 308 ? -8.297 -26.453 -3.271 1 98.44 308 PRO B O 1
ATOM 4655 N N . THR B 1 309 ? -10.016 -27.078 -1.939 1 98.44 309 THR B N 1
ATOM 4656 C CA . THR B 1 309 ? -9.406 -28.344 -1.541 1 98.44 309 THR B CA 1
ATOM 4657 C C . THR B 1 309 ? -9.68 -29.422 -2.584 1 98.44 309 THR B C 1
ATOM 4659 O O . THR B 1 309 ? -10.516 -29.234 -3.473 1 98.44 309 THR B O 1
ATOM 4662 N N . THR B 1 310 ? -8.953 -30.547 -2.41 1 97.81 310 THR B N 1
ATOM 4663 C CA . THR B 1 310 ? -9.18 -31.688 -3.285 1 97.81 310 THR B CA 1
ATOM 4664 C C . THR B 1 310 ? -10.648 -32.094 -3.252 1 97.81 310 THR B C 1
ATOM 4666 O O . THR B 1 310 ? -11.258 -32.344 -4.301 1 97.81 310 THR B O 1
ATOM 4669 N N . GLY B 1 311 ? -11.188 -32.125 -2.025 1 97.88 311 GLY B N 1
ATOM 4670 C CA . GLY B 1 311 ? -12.578 -32.531 -1.877 1 97.88 311 GLY B CA 1
ATOM 4671 C C . GLY B 1 311 ? -13.547 -31.578 -2.551 1 97.88 311 GLY B C 1
ATOM 4672 O O . GLY B 1 311 ? -14.492 -32 -3.211 1 97.88 311 GLY B O 1
ATOM 4673 N N . GLU B 1 312 ? -13.406 -30.312 -2.422 1 97.56 312 GLU B N 1
ATOM 4674 C CA . GLU B 1 312 ? -14.258 -29.312 -3.053 1 97.56 312 GLU B CA 1
ATOM 4675 C C . GLU B 1 312 ? -14.188 -29.406 -4.574 1 97.56 312 GLU B C 1
ATOM 4677 O O . GLU B 1 312 ? -15.203 -29.297 -5.258 1 97.56 312 GLU B O 1
ATOM 4682 N N . LEU B 1 313 ? -12.953 -29.594 -5.066 1 96.81 313 LEU B N 1
ATOM 4683 C CA . LEU B 1 313 ? -12.75 -29.672 -6.508 1 96.81 313 LEU B CA 1
ATOM 4684 C C . LEU B 1 313 ? -13.383 -30.938 -7.078 1 96.81 313 LEU B C 1
ATOM 4686 O O . LEU B 1 313 ? -14.008 -30.906 -8.141 1 96.81 313 LEU B O 1
ATOM 4690 N N . ASP B 1 314 ? -13.273 -32.062 -6.391 1 96.75 314 ASP B N 1
ATOM 4691 C CA . ASP B 1 314 ? -13.906 -33.312 -6.797 1 96.75 314 ASP B CA 1
ATOM 4692 C C . ASP B 1 314 ? -15.43 -33.156 -6.855 1 96.75 314 ASP B C 1
ATOM 4694 O O . ASP B 1 314 ? -16.062 -33.594 -7.812 1 96.75 314 ASP B O 1
ATOM 4698 N N . ALA B 1 315 ? -15.938 -32.531 -5.852 1 96.56 315 ALA B N 1
ATOM 4699 C CA . ALA B 1 315 ? -17.391 -32.312 -5.797 1 96.56 315 ALA B CA 1
ATOM 4700 C C . ALA B 1 315 ? -17.844 -31.422 -6.941 1 96.56 315 ALA B C 1
ATOM 4702 O O . ALA B 1 315 ? -18.891 -31.672 -7.547 1 96.56 315 ALA B O 1
ATOM 4703 N N . PHE B 1 316 ? -17.156 -30.453 -7.219 1 95.81 316 PHE B N 1
ATOM 4704 C CA . PHE B 1 316 ? -17.469 -29.531 -8.305 1 95.81 316 PHE B CA 1
ATOM 4705 C C . PHE B 1 316 ? -17.5 -30.25 -9.641 1 95.81 316 PHE B C 1
ATOM 4707 O O . PHE B 1 316 ? -18.438 -30.062 -10.43 1 95.81 316 PHE B O 1
ATOM 4714 N N . LEU B 1 317 ? -16.484 -31.078 -9.922 1 95 317 LEU B N 1
ATOM 4715 C CA . LEU B 1 317 ? -16.344 -31.781 -11.203 1 95 317 LEU B CA 1
ATOM 4716 C C . LEU B 1 317 ? -17.375 -32.906 -11.32 1 95 317 LEU B C 1
ATOM 4718 O O . LEU B 1 317 ? -17.797 -33.219 -12.43 1 95 317 LEU B O 1
ATOM 4722 N N . ALA B 1 318 ? -17.734 -33.438 -10.203 1 93.69 318 ALA B N 1
ATOM 4723 C CA . ALA B 1 318 ? -18.766 -34.5 -10.211 1 93.69 318 ALA B CA 1
ATOM 4724 C C . ALA B 1 318 ? -20.109 -33.906 -10.648 1 93.69 318 ALA B C 1
ATOM 4726 O O . ALA B 1 318 ? -20.891 -34.594 -11.305 1 93.69 318 ALA B O 1
ATOM 4727 N N . GLU B 1 319 ? -20.344 -32.688 -10.328 1 91 319 GLU B N 1
ATOM 4728 C CA . GLU B 1 319 ? -21.609 -32.031 -10.656 1 91 319 GLU B CA 1
ATOM 4729 C C . GLU B 1 319 ? -21.594 -31.5 -12.086 1 91 319 GLU B C 1
ATOM 4731 O O . GLU B 1 319 ? -22.656 -31.25 -12.672 1 91 319 GLU B O 1
ATOM 4736 N N . ARG B 1 320 ? -20.422 -31.266 -12.609 1 86.38 320 ARG B N 1
ATOM 4737 C CA . ARG B 1 320 ? -20.25 -30.688 -13.93 1 86.38 320 ARG B CA 1
ATOM 4738 C C . ARG B 1 320 ? -19.188 -31.438 -14.727 1 86.38 320 ARG B C 1
ATOM 4740 O O . ARG B 1 320 ? -18.125 -30.891 -15.023 1 86.38 320 ARG B O 1
ATOM 4747 N N . PRO B 1 321 ? -19.531 -32.5 -15.273 1 72.12 321 PRO B N 1
ATOM 4748 C CA . PRO B 1 321 ? -18.469 -33.344 -15.836 1 72.12 321 PRO B CA 1
ATOM 4749 C C . PRO B 1 321 ? -17.844 -32.719 -17.094 1 72.12 321 PRO B C 1
ATOM 4751 O O . PRO B 1 321 ? -16.688 -33 -17.391 1 72.12 321 PRO B O 1
ATOM 4754 N N . ASP B 1 322 ? -18.656 -31.906 -17.781 1 78.94 322 ASP B N 1
ATOM 4755 C CA . ASP B 1 322 ? -18.062 -31.391 -19.016 1 78.94 322 ASP B CA 1
ATOM 4756 C C . ASP B 1 322 ? -18.125 -29.859 -19.047 1 78.94 322 ASP B C 1
ATOM 4758 O O . ASP B 1 322 ? -19.141 -29.266 -18.672 1 78.94 322 ASP B O 1
ATOM 4762 N N . PRO B 1 323 ? -17.031 -29.297 -19.5 1 83.38 323 PRO B N 1
ATOM 4763 C CA . PRO B 1 323 ? -17.016 -27.844 -19.672 1 83.38 323 PRO B CA 1
ATOM 4764 C C . PRO B 1 323 ? -17.859 -27.391 -20.859 1 83.38 323 PRO B C 1
ATOM 4766 O O . PRO B 1 323 ? -18.25 -28.203 -21.688 1 83.38 323 PRO B O 1
ATOM 4769 N N . ASP B 1 324 ? -18.266 -26.172 -20.922 1 74.94 324 ASP B N 1
ATOM 4770 C CA . ASP B 1 324 ? -18.953 -25.594 -22.078 1 74.94 324 ASP B CA 1
ATOM 4771 C C . ASP B 1 324 ? -17.953 -25.328 -23.219 1 74.94 324 ASP B C 1
ATOM 4773 O O . ASP B 1 324 ? -16.797 -25.016 -22.969 1 74.94 324 ASP B O 1
#

InterPro domains:
  IPR002173 Carbohydrate/purine kinase, PfkB, conserved site [PS00584] (261-274)
  IPR011611 Carbohydrate kinase PfkB [PF00294] (13-309)
  IPR029056 Ribokinase-like [G3DSA:3.40.1190.20] (8-322)
  IPR029056 Ribokinase-like [SSF53613] (11-317)
  IPR030830 5-Dehydro-2-deoxygluconokinase [TIGR04382] (12-317)
  IPR050306 PfkB Carbohydrate Kinase [PTHR43085] (13-315)

Organism: NCBI:txid2984134

pLDDT: mean 95.66, std 5.02, range [58.41, 98.94]